Protein 4IW9 (pdb70)

Nearest PDB structures (foldseek):
  4iw9-assembly1_B  TM=1.005E+00  e=4.251E-35  Mannheimia haemolytica PHL213
  4iw9-assembly2_C-2  TM=9.882E-01  e=2.296E-29  Mannheimia haemolytica PHL213
  2x64-assembly2_A  TM=9.420E-01  e=4.372E-16  Xylella fastidiosa 9a5c
  4gf0-assembly1_A  TM=8.636E-01  e=7.312E-11  Sulfitobacter sp. NAS-14.1
  4f0b-assembly1_B  TM=8.510E-01  e=2.566E-08  Phanerodontia chrysosporium

Secondary structure (DSSP, 8-state):
--EEEE-TTSTTHHHHHHHHHHHHHH----EEEE--TTGGGSHHHHHH-TT--S-EEEETTEEEE-HHHHHHHHHHH-GGG-TTS-SSHHHHHHHHHHHHIIIIIIHHHHHHHHS--GGGTT-HHHHHHHHHHHHHHHHHHHHHHHHHHTS-SSSSSS--HHHHHHHHHHHHHHHHT---TTSTTHHHHHHHHHTSHHHHHHHHHTT---/--S-PPPEEEE-TTSTTHHHHHHHHHHHHHH----EEEE--TTGGGSHHHHHH-TT--S-EEEETTEEEE-HHHHHHHHHHH-GGG-TTS-SSHHHHHHHHHHHHIIIIIIGGGGHHHHS--GGGTT-HHHHHHHHHHHHHHHHHHHHHHHHHTTS-SSSSSS--HHHHHHHHHHHHHHHHT---TTSTHHHHHHHHHHTSHHHHHHHHHTT---/--EEEEE-TTSTTHHHHHHHHHHHHHH---EEEEE--HHHHTSHHHHTT-TT--S-EEEETTEEEE-HHHHHHHHHHH-GGG-TTS-SSHHHHHHHHHHHHIIIIIIHHHSHHHH---SSHHHHHHHHHHHHHHHHHHHHHHHHTS-SSSSSSS-HHHHHHHHHHHHHHHTT---TTSTTHHHHHHHHHHSHHHHHHHHHTT---

B-factor: mean 40.89, std 20.71, range [16.1, 132.47]

Sequence (630 aa):
SMKLYGLTGACSFVPHVALEWVKLRANQDYAFQAVSREFIKSAEYLALNPRGNVPLLVDGDLALTQNQAIVHYLDELYPEAKLFGSKTARRDKAKAARRWLAFFNSSDVHKKSFVPLFRLPSYAEGNETLTKTIRQQSAEQILEQLAFANAHLENHIFFGEEISVADAYLYIMLNWCRLLGLDFSHLSSQLSAFMQRVEADQGVDNVREQEGLKGNLYFQSMKLYGLTGACSFVPHVALEWVKLRANQQDYAFQAVSREFIKSAEYLALNPRGNVPLLVDGDDLALTQNQAIVHYLDEELYPEAKLFGSKTARDKAKAARWLAFFNSSDVHKSFVPLFRRLPSYAEGNETLTKKTIRQQSAEQILEQLAFANAHLENHIFFGEEISVADAYLYIMLNWCRRLLGLDFSHLSQLSAFMQRVEADQGVDNVREQEGLKGQSMKLYGLTGACSFVPHVALEWVKLRANQDYAFQAVSREFIKSAEYLALNPRGNVPLLVDGDLALTQNQAIVHYLDELYPEEAKLFGSKTARDKAKAARRWLAFFNSSDVHKSFVPLFRGNETLTKTIRQQSAEQILEQLAFANAHLENHIFFGEEISVADAYLYIMLNWCRLLGLDFSHLSQLSAFMQRVEADQGVDNVREQEGLKG

CATH classification: 3.40.30.10 (+1 more: 1.20.1050.10)

Radius of gyration: 28.83 Å; Cα contacts (8 Å, |Δi|>4): 988; chains: 3; bounding box: 78×63×86 Å

Solvent-accessible surface area: 28461 Å² total; per-residue (Å²): 118,13,66,0,16,0,20,70,13,19,14,0,0,0,0,0,0,0,3,6,2,2,76,81,88,27,140,67,80,24,41,50,55,59,14,53,163,138,54,7,122,36,88,119,0,67,89,78,3,82,68,1,66,15,6,0,0,34,23,63,142,7,36,0,21,26,6,1,1,0,0,26,5,0,12,76,66,42,68,94,0,63,0,2,1,12,137,76,20,107,35,26,5,67,0,3,38,13,0,0,10,1,16,8,37,2,37,67,5,0,61,31,39,108,190,22,34,84,49,0,123,83,68,149,105,14,18,156,39,8,123,113,49,3,24,111,86,0,43,91,18,1,42,53,0,10,52,43,6,108,125,92,109,27,5,12,109,86,19,0,0,0,0,1,0,0,2,0,0,0,7,14,0,122,120,70,67,23,92,27,92,118,17,89,50,0,74,40,0,25,121,64,0,54,87,28,106,1,0,30,32,0,31,98,89,8,63,25,96,121,172,160,184,174,124,58,20,78,0,18,0,25,68,12,20,15,0,0,0,0,0,0,0,4,4,2,4,79,79,91,18,134,91,87,25,35,50,57,60,13,56,167,137,58,8,129,37,87,125,0,65,84,77,2,83,71,1,66,15,7,0,0,37,36,53,128,4,39,0,23,26,7,1,1,0,0,27,15,0,10,75,67,35,65,83,0,66,0,2,1,13,125,73,20,84,41,24,5,74,0,3,35,14,0,0,9,0,17,9,38,1,40,65,9,0,66,31,35,108,192,32,25,68,50,0,120,93,61,153,103,22,17,135,49,3,119,89,42,5,22,96,96,0,38,94,18,2,39,49,0,11,49,34,0,46,91,77,32,29,4,9,97,92,17,0,0,0,0,0,0,0,2,0,0,0,7,15,0,136,122,69,69,21,96,24,88,118,17,16,0,0,69,0,0,22,63,15,0,55,84,28,106,1,0,33,32,0,32,100,91,8,62,28,98,140,216,52,13,63,0,17,0,75,63,14,27,14,0,0,0,0,0,0,0,2,4,2,1,79,81,102,29,140,67,84,25,45,48,52,62,11,48,84,142,37,19,139,29,88,110,0,71,87,57,3,110,198,6,72,18,7,0,0,25,33,51,148,62,45,38,41,118,6,42,43,0,0,81,60,0,9,146,88,48,77,119,2,70,0,1,0,14,114,76,85,208,48,53,59,122,0,21,108,5,0,34,36,0,28,63,56,1,53,132,12,9,86,51,27,82,114,82,156,87,115,104,36,67,67,76,100,132,114,12,21,119,75,0,64,122,21,3,41,110,0,6,53,37,0,74,115,61,24,10,3,7,97,94,21,0,0,0,0,0,0,0,2,0,0,0,18,45,1,145,128,116,58,24,111,22,96,182,29,61,1,0,73,2,0,20,71,5,0,52,56,28,112,2,0,40,37,0,33,109,97,9,52,43,98,126

Structure (mmCIF, N/CA/C/O backbone):
data_4IW9
#
_entry.id   4IW9
#
_cell.length_a   65.942
_cell.length_b   81.524
_cell.length_c   287.740
_cell.angle_alpha   90.00
_cell.angle_beta   90.00
_cell.angle_gamma   90.00
#
_symmetry.space_group_name_H-M   'C 2 2 21'
#
loop_
_entity.id
_entity.type
_entity.pdbx_description
1 polymer 'Glutathione transferase'
2 non-polymer GLUTATHIONE
3 non-polymer 'ACETATE ION'
4 non-polymer 'TRIETHYLENE GLYCOL'
5 non-polymer 'CHLORIDE ION'
6 water water
#
loop_
_atom_site.group_PDB
_atom_site.id
_atom_site.type_symbol
_atom_site.label_atom_id
_atom_site.label_alt_id
_atom_site.label_comp_id
_atom_site.label_asym_id
_atom_site.label_entity_id
_atom_site.label_seq_id
_atom_site.pdbx_PDB_ins_code
_atom_site.Cartn_x
_atom_site.Cartn_y
_atom_site.Cartn_z
_atom_site.occupancy
_atom_site.B_iso_or_equiv
_atom_site.auth_seq_id
_atom_site.auth_comp_id
_atom_site.auth_asym_id
_atom_site.auth_atom_id
_atom_site.pdbx_PDB_model_num
ATOM 1 N N . SER A 1 22 ? -12.459 8.131 30.825 1.00 58.44 0 SER A N 1
ATOM 2 C CA . SER A 1 22 ? -12.280 8.035 32.269 1.00 49.70 0 SER A CA 1
ATOM 3 C C . SER A 1 22 ? -13.597 8.292 33.008 1.00 41.71 0 SER A C 1
ATOM 4 O O . SER A 1 22 ? -14.334 9.163 32.663 1.00 40.77 0 SER A O 1
ATOM 7 N N . MET A 1 23 ? -13.882 7.486 34.014 1.00 32.73 1 MET A N 1
ATOM 8 C CA . MET A 1 23 ? -15.138 7.593 34.709 1.00 28.06 1 MET A CA 1
ATOM 9 C C . MET A 1 23 ? -15.177 8.783 35.625 1.00 27.92 1 MET A C 1
ATOM 10 O O . MET A 1 23 ? -14.191 9.162 36.149 1.00 27.89 1 MET A O 1
ATOM 15 N N . LYS A 1 24 ? -16.364 9.321 35.797 1.00 24.41 2 LYS A N 1
ATOM 16 C CA . LYS A 1 24 ? -16.639 10.418 36.720 1.00 24.53 2 LYS A CA 1
ATOM 17 C C . LYS A 1 24 ? -17.715 10.074 37.737 1.00 27.52 2 LYS A C 1
ATOM 18 O O . LYS A 1 24 ? -18.802 9.646 37.369 1.00 24.70 2 LYS A O 1
ATOM 24 N N . LEU A 1 25 ? -17.427 10.324 39.010 1.00 25.86 3 LEU A N 1
ATOM 25 C CA . LEU A 1 25 ? -18.411 10.179 40.071 1.00 24.13 3 LEU A CA 1
ATOM 26 C C . LEU A 1 25 ? -18.865 11.533 40.604 1.00 23.13 3 LEU A C 1
ATOM 27 O O . LEU A 1 25 ? -18.039 12.366 40.986 1.00 25.27 3 LEU A O 1
ATOM 32 N N . TYR A 1 26 ? -20.175 11.734 40.601 1.00 20.81 4 TYR A N 1
ATOM 33 C CA . TYR A 1 26 ? -20.832 12.817 41.322 1.00 21.00 4 TYR A CA 1
ATOM 34 C C . TYR A 1 26 ? -21.216 12.338 42.730 1.00 22.69 4 TYR A C 1
ATOM 35 O O . TYR A 1 26 ? -21.914 11.325 42.906 1.00 24.99 4 TYR A O 1
ATOM 44 N N . GLY A 1 27 ? -20.762 13.075 43.728 1.00 20.46 5 GLY A N 1
ATOM 45 C CA . GLY A 1 27 ? -21.038 12.747 45.119 1.00 21.57 5 GLY A CA 1
ATOM 46 C C . GLY A 1 27 ? -21.208 13.975 46.005 1.00 25.12 5 GLY A C 1
ATOM 47 O O . GLY A 1 27 ? -20.665 15.043 45.723 1.00 25.18 5 GLY A O 1
ATOM 48 N N . LEU A 1 28 ? -21.983 13.805 47.071 1.00 22.36 6 LEU A N 1
ATOM 49 C CA . LEU A 1 28 ? -22.033 14.723 48.217 1.00 25.03 6 LEU A CA 1
ATOM 50 C C . LEU A 1 28 ? -20.976 14.278 49.213 1.00 24.16 6 LEU A C 1
ATOM 51 O O . LEU A 1 28 ? -20.947 13.117 49.635 1.00 25.46 6 LEU A O 1
ATOM 56 N N . THR A 1 29 ? -20.079 15.179 49.578 1.00 25.25 7 THR A N 1
ATOM 57 C CA . THR A 1 29 ? -19.021 14.810 50.501 1.00 24.44 7 THR A CA 1
ATOM 58 C C . THR A 1 29 ? -19.614 14.280 51.813 1.00 23.20 7 THR A C 1
ATOM 59 O O . THR A 1 29 ? -20.575 14.843 52.371 1.00 25.14 7 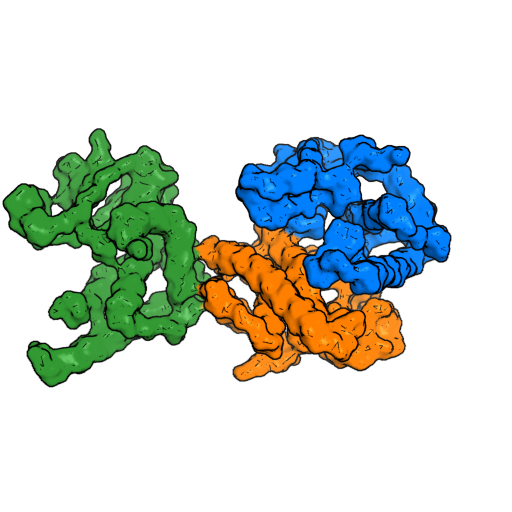THR A O 1
ATOM 63 N N . GLY A 1 30 ? -19.065 13.162 52.259 1.00 22.16 8 GLY A N 1
ATOM 64 C CA . GLY A 1 30 ? -19.482 12.532 53.502 1.00 22.99 8 GLY A CA 1
ATOM 65 C C . GLY A 1 30 ? -20.789 11.773 53.468 1.00 23.55 8 GLY A C 1
ATOM 66 O O . GLY A 1 30 ? -21.199 11.249 54.487 1.00 25.48 8 GLY A O 1
ATOM 67 N N . ALA A 1 31 ? -21.439 11.722 52.310 1.00 22.68 9 ALA A N 1
ATOM 68 C CA . ALA A 1 31 ? -22.737 11.044 52.163 1.00 21.95 9 ALA A CA 1
ATOM 69 C C . ALA A 1 31 ? -22.496 9.624 51.658 1.00 20.31 9 ALA A C 1
ATOM 70 O O . ALA A 1 31 ? -21.355 9.174 51.612 1.00 23.42 9 ALA A O 1
ATOM 72 N N . CYS A 1 32 ? -23.564 8.911 51.316 1.00 22.72 10 CYS A N 1
ATOM 73 C CA . CYS A 1 32 ? -23.454 7.530 50.898 1.00 21.34 10 CYS A CA 1
ATOM 74 C C . CYS A 1 32 ? -22.557 7.328 49.657 1.00 22.46 10 CYS A C 1
ATOM 75 O O . CYS A 1 32 ? -21.922 6.264 49.491 1.00 21.45 10 CYS A O 1
ATOM 78 N N . SER A 1 33 ? -22.458 8.370 48.824 1.00 23.00 11 SER A N 1
ATOM 79 C CA . SER A 1 33 ? -21.583 8.354 47.639 1.00 23.36 11 SER A CA 1
ATOM 80 C C . SER A 1 33 ? -20.059 8.199 47.971 1.00 20.75 11 SER A C 1
ATOM 81 O O . SER A 1 33 ? -19.249 7.886 47.106 1.00 20.92 11 SER A O 1
ATOM 84 N N . PHE A 1 34 ? -19.684 8.390 49.240 1.00 18.25 12 PHE A N 1
ATOM 85 C CA . PHE A 1 34 ? -18.399 7.968 49.768 1.00 16.78 12 PHE A CA 1
ATOM 86 C C . PHE A 1 34 ? -18.022 6.526 49.356 1.00 20.07 12 PHE A C 1
ATOM 87 O O . PHE A 1 34 ? -16.884 6.233 49.052 1.00 20.64 12 PHE A O 1
ATOM 95 N N . VAL A 1 35 ? -18.993 5.627 49.337 1.00 20.32 13 VAL A N 1
ATOM 96 C CA . VAL A 1 35 ? -18.691 4.237 49.124 1.00 19.18 13 VAL A CA 1
ATOM 97 C C . VAL A 1 35 ? -18.207 3.973 47.682 1.00 17.24 13 VAL A C 1
ATOM 98 O O . VAL A 1 35 ? -17.157 3.376 47.513 1.00 19.02 13 VAL A O 1
ATOM 102 N N . PRO A 1 36 ? -18.962 4.424 46.655 1.00 19.39 14 PRO A N 1
ATOM 103 C CA . PRO A 1 36 ? -18.419 4.257 45.299 1.00 20.40 14 PRO A CA 1
ATOM 104 C C . PRO A 1 36 ? -17.145 5.088 45.061 1.00 21.69 14 PRO A C 1
ATOM 105 O O . PRO A 1 36 ? -16.298 4.725 44.242 1.00 20.58 14 PRO A O 1
ATOM 109 N N . HIS A 1 37 ? -16.995 6.165 45.824 1.00 19.55 15 HIS A N 1
ATOM 110 C CA . HIS A 1 37 ? -15.761 6.960 45.746 1.00 19.48 15 HIS A CA 1
ATOM 111 C C . HIS A 1 37 ? -14.578 6.096 46.231 1.00 19.50 15 HIS A C 1
ATOM 112 O O . HIS A 1 37 ? -13.577 5.983 45.542 1.00 20.60 15 HIS A O 1
ATOM 119 N N . VAL A 1 38 ? -14.724 5.433 47.386 1.00 18.83 16 VAL A N 1
ATOM 120 C CA . VAL A 1 38 ? -13.730 4.477 47.835 1.00 17.91 16 VAL A CA 1
ATOM 121 C C . VAL A 1 38 ? -13.479 3.349 46.816 1.00 20.73 16 VAL A C 1
ATOM 122 O O . VAL A 1 38 ? -12.331 2.982 46.581 1.00 20.56 16 VAL A O 1
ATOM 126 N N . ALA A 1 39 ? -14.541 2.792 46.244 1.00 21.69 17 ALA A N 1
ATOM 127 C CA . ALA A 1 39 ? -14.414 1.745 45.228 1.00 21.71 17 ALA A CA 1
ATOM 128 C C . ALA A 1 39 ? -13.535 2.227 44.083 1.00 21.74 17 ALA A C 1
ATOM 129 O O . ALA A 1 39 ? -12.616 1.526 43.668 1.00 22.22 17 ALA A O 1
ATOM 131 N N . LEU A 1 40 ? -13.811 3.433 43.594 1.00 21.24 18 LEU A N 1
ATOM 132 C CA . LEU A 1 40 ? -13.035 4.011 42.482 1.00 22.50 18 LEU A CA 1
ATOM 133 C C . LEU A 1 40 ? -11.557 4.234 42.827 1.00 23.75 18 LEU A C 1
ATOM 134 O O . LEU A 1 40 ? -10.664 4.062 41.984 1.00 23.59 18 LEU A O 1
ATOM 139 N N . GLU A 1 41 ? -11.307 4.620 44.069 1.00 21.54 19 GLU A N 1
ATOM 140 C CA . GLU A 1 41 ? -9.961 4.831 44.525 1.00 22.70 19 GLU A CA 1
ATOM 141 C C . GLU A 1 41 ? -9.225 3.490 44.654 1.00 22.19 19 GLU A C 1
ATOM 142 O O . GLU A 1 41 ? -8.066 3.403 44.343 1.00 25.35 19 GLU A O 1
ATOM 148 N N . TRP A 1 42 ? -9.912 2.438 45.087 1.00 23.79 20 TRP A N 1
ATOM 149 C CA . TRP A 1 42 ? -9.312 1.112 45.128 1.00 21.84 20 TRP A CA 1
ATOM 150 C C . TRP A 1 42 ? -8.972 0.633 43.716 1.00 22.30 20 TRP A C 1
ATOM 151 O O . TRP A 1 42 ? -7.919 0.042 43.519 1.00 25.61 20 TRP A O 1
ATOM 162 N N . VAL A 1 43 ? -9.862 0.891 42.755 1.00 21.09 21 VAL A N 1
ATOM 163 C CA . VAL A 1 43 ? -9.620 0.558 41.351 1.00 23.02 21 VAL A CA 1
ATOM 164 C C . VAL A 1 43 ? -8.397 1.336 40.882 1.00 26.62 21 VAL A C 1
ATOM 165 O O . VAL A 1 43 ? -7.523 0.786 40.205 1.00 27.57 21 VAL A O 1
ATOM 169 N N . LYS A 1 44 ? -8.313 2.607 41.262 1.00 24.31 22 LYS A N 1
ATOM 170 C CA . LYS A 1 44 ? -7.122 3.405 40.931 1.00 25.07 22 LYS A CA 1
ATOM 171 C C . LYS A 1 44 ? -5.821 2.804 41.478 1.00 26.16 22 LYS A C 1
ATOM 172 O O . LYS A 1 44 ? -4.860 2.624 40.734 1.00 29.41 22 LYS A O 1
ATOM 178 N N . LEU A 1 45 ? -5.793 2.497 42.768 1.00 24.90 23 LEU A N 1
ATOM 179 C CA . LEU A 1 45 ? -4.606 1.979 43.429 1.00 26.09 23 LEU A CA 1
ATOM 180 C C . LEU A 1 45 ? -4.242 0.553 43.016 1.00 29.44 23 LEU A C 1
ATOM 181 O O . LEU A 1 45 ? -3.064 0.192 42.970 1.00 32.33 23 LEU A O 1
ATOM 186 N N . ARG A 1 46 ? -5.251 -0.258 42.728 1.00 27.06 24 ARG A N 1
ATOM 187 C CA . ARG A 1 46 ? -5.036 -1.679 42.496 1.00 29.12 24 ARG A CA 1
ATOM 188 C C . ARG A 1 46 ? -5.041 -2.057 41.031 1.00 30.76 24 ARG A C 1
ATOM 189 O O . ARG A 1 46 ? -4.414 -3.046 40.665 1.00 36.02 24 ARG A O 1
ATOM 197 N N . ALA A 1 47 ? -5.734 -1.279 40.197 1.00 31.24 25 ALA A N 1
ATOM 198 C CA . ALA A 1 47 ? -5.816 -1.555 38.759 1.00 36.28 25 ALA A CA 1
ATOM 199 C C . ALA A 1 47 ? -5.261 -0.423 37.898 1.00 34.63 25 ALA A C 1
ATOM 200 O O . ALA A 1 47 ? -5.378 -0.468 36.676 1.00 35.28 25 ALA A O 1
ATOM 202 N N . ASN A 1 48 ? -4.671 0.590 38.525 1.00 37.74 26 ASN A N 1
ATOM 203 C CA . ASN A 1 48 ? -3.999 1.683 37.807 1.00 38.65 26 ASN A CA 1
ATOM 204 C C . ASN A 1 48 ? -4.897 2.490 36.862 1.00 37.51 26 ASN A C 1
ATOM 205 O O . ASN A 1 48 ? -4.436 2.979 35.834 1.00 41.34 26 ASN A O 1
ATOM 210 N N . GLN A 1 49 ? -6.170 2.644 37.224 1.00 33.72 27 GLN A N 1
ATOM 211 C CA . GLN A 1 49 ? -7.123 3.411 36.429 1.00 31.36 27 GLN A CA 1
ATOM 212 C C . GLN A 1 49 ? -7.595 4.660 37.182 1.00 32.96 27 GLN A C 1
ATOM 213 O O . GLN A 1 49 ? -8.314 4.557 38.178 1.00 29.37 27 GLN A O 1
ATOM 219 N N . ASP A 1 50 ? -7.215 5.839 36.699 1.00 33.84 28 ASP A N 1
ATOM 220 C CA . ASP A 1 50 ? -7.608 7.092 37.366 1.00 31.91 28 ASP A CA 1
ATOM 221 C C . ASP A 1 50 ? -9.088 7.382 37.075 1.00 28.96 28 ASP A C 1
ATOM 222 O O . ASP A 1 50 ? -9.699 6.756 36.214 1.00 32.95 28 ASP A O 1
ATOM 227 N N . TYR A 1 51 ? -9.664 8.325 37.808 1.00 27.70 29 TYR A N 1
ATOM 228 C CA . TYR A 1 51 ? -11.062 8.683 37.651 1.00 24.42 29 TYR A CA 1
ATOM 229 C C . TYR A 1 51 ? -11.217 10.134 38.092 1.00 22.87 29 TYR A C 1
ATOM 230 O O . TYR A 1 51 ? -10.294 10.704 38.684 1.00 28.77 29 TYR A O 1
ATOM 239 N N . ALA A 1 52 ? -12.385 10.705 37.835 1.00 23.08 30 ALA A N 1
ATOM 240 C CA . ALA A 1 52 ? -12.726 12.065 38.261 1.00 24.14 30 ALA A CA 1
ATOM 241 C C . ALA A 1 52 ? -13.803 12.042 39.333 1.00 26.37 30 ALA A C 1
ATOM 242 O O . ALA A 1 52 ? -14.784 11.302 39.227 1.00 24.41 30 ALA A O 1
ATOM 244 N N . PHE A 1 53 ? -13.608 12.863 40.358 1.00 23.35 31 PHE A N 1
ATOM 245 C CA . PHE A 1 53 ? -14.600 13.079 41.391 1.00 25.27 31 PHE A CA 1
ATOM 246 C C . PHE A 1 53 ? -15.145 14.493 41.261 1.00 24.97 31 PHE A C 1
ATOM 247 O O . PHE A 1 53 ? -14.367 15.470 41.238 1.00 27.23 31 PHE A O 1
ATOM 255 N N . GLN A 1 54 ? -16.467 14.602 41.157 1.00 22.71 32 GLN A N 1
ATOM 256 C CA . GLN A 1 54 ? -17.148 15.879 41.235 1.00 22.87 32 GLN A CA 1
ATOM 257 C C . GLN A 1 54 ? -18.032 15.977 42.485 1.00 25.11 32 GLN A C 1
ATOM 258 O O . GLN A 1 54 ? -19.090 15.341 42.605 1.00 25.94 32 GLN A O 1
ATOM 264 N N . ALA A 1 55 ? -17.571 16.786 43.427 1.00 23.66 33 ALA A N 1
ATOM 265 C CA . ALA A 1 55 ? -18.348 17.104 44.596 1.00 25.37 33 ALA A CA 1
ATOM 266 C C . ALA A 1 55 ? -19.470 18.027 44.176 1.00 26.82 33 ALA A C 1
ATOM 267 O O . ALA A 1 55 ? -19.259 18.956 43.411 1.00 31.25 33 ALA A O 1
ATOM 269 N N . VAL A 1 56 ? -20.669 17.724 44.634 1.00 22.75 34 VAL A N 1
ATOM 270 C CA . VAL A 1 56 ? -21.845 18.513 44.334 1.00 25.64 34 VAL A CA 1
ATOM 271 C C . VAL A 1 56 ? -22.446 19.078 45.602 1.00 29.76 34 VAL A C 1
ATOM 272 O O . VAL A 1 56 ? -22.258 18.541 46.690 1.00 31.47 34 VAL A O 1
ATOM 276 N N . SER A 1 57 ? -23.198 20.157 45.433 1.00 37.03 35 SER A N 1
ATOM 277 C CA . SER A 1 57 ? -23.985 20.737 46.507 1.00 41.45 35 SER A CA 1
ATOM 278 C C . SER A 1 57 ? -25.412 20.222 46.416 1.00 44.72 35 SER A C 1
ATOM 279 O O . SER A 1 57 ? -25.856 19.770 45.354 1.00 41.51 35 SER A O 1
ATOM 282 N N . ARG A 1 58 ? -26.131 20.307 47.534 1.00 47.46 36 ARG A N 1
ATOM 283 C CA . ARG A 1 58 ? -27.548 19.945 47.567 1.00 54.17 36 ARG A CA 1
ATOM 284 C C . ARG A 1 58 ? -28.393 20.847 46.668 1.00 51.21 36 ARG A C 1
ATOM 285 O O . ARG A 1 58 ? -29.493 20.463 46.275 1.00 50.90 36 ARG A O 1
ATOM 293 N N . GLU A 1 59 ? -27.872 22.034 46.354 1.00 52.02 37 GLU A N 1
ATOM 294 C CA . GLU A 1 59 ? -28.514 22.960 45.422 1.00 55.34 37 GLU A CA 1
ATOM 295 C C . GLU A 1 59 ? -28.281 22.520 43.980 1.00 46.11 37 GLU A C 1
ATOM 296 O O . GLU A 1 59 ? -29.216 22.482 43.176 1.00 49.55 37 GLU A O 1
ATOM 302 N N . PHE A 1 60 ? -27.035 22.186 43.656 1.00 43.29 38 PHE A N 1
ATOM 303 C CA . PHE A 1 60 ? -26.696 21.690 42.329 1.00 41.97 38 PHE A CA 1
ATOM 304 C C . PHE A 1 60 ? -27.479 20.455 41.905 1.00 43.67 38 PHE A C 1
ATOM 305 O O . PHE A 1 60 ? -27.880 20.353 40.742 1.00 41.86 38 PHE A O 1
ATOM 313 N N . ILE A 1 61 ? -27.666 19.503 42.819 1.00 42.99 39 ILE A N 1
ATOM 314 C CA . ILE A 1 61 ? -28.361 18.252 42.459 1.00 39.96 39 ILE A CA 1
ATOM 315 C C . ILE A 1 61 ? -29.851 18.437 42.176 1.00 43.25 39 ILE A C 1
ATOM 316 O O . ILE A 1 61 ? -30.465 17.567 41.556 1.00 41.69 39 ILE A O 1
ATOM 321 N N . LYS A 1 62 ? -30.398 19.569 42.582 1.00 46.56 40 LYS A N 1
ATOM 322 C CA . LYS A 1 62 ? -31.765 19.908 42.223 1.00 47.06 40 LYS A CA 1
ATOM 323 C C . LYS A 1 62 ? -31.814 20.866 41.050 1.00 49.43 40 LYS A C 1
ATOM 324 O O . LYS A 1 62 ? -32.860 21.294 40.684 1.00 60.92 40 LYS A O 1
ATOM 330 N N . SER A 1 63 ? -30.685 21.171 40.455 1.00 51.99 41 SER A N 1
ATOM 331 C CA . SER A 1 63 ? -30.611 22.102 39.310 1.00 50.65 41 SER A CA 1
ATOM 332 C C . SER A 1 63 ? -31.070 21.438 38.023 1.00 52.43 41 SER A C 1
ATOM 333 O O . SER A 1 63 ? -31.004 20.224 37.890 1.00 47.45 41 SER A O 1
ATOM 336 N N . ALA A 1 64 ? -31.517 22.244 37.066 1.00 54.92 42 ALA A N 1
ATOM 337 C CA . ALA A 1 64 ? -31.966 21.729 35.775 1.00 52.48 42 ALA A CA 1
ATOM 338 C C . ALA A 1 64 ? -30.881 20.887 35.107 1.00 54.51 42 ALA A C 1
ATOM 339 O O . ALA A 1 64 ? -31.169 19.829 34.544 1.00 59.83 42 ALA A O 1
ATOM 341 N N . GLU A 1 65 ? -29.639 21.361 35.175 1.00 52.64 43 GLU A N 1
ATOM 342 C CA . GLU A 1 65 ? -28.499 20.667 34.560 1.00 54.82 43 GLU A CA 1
ATOM 343 C C . GLU A 1 65 ? -28.287 19.267 35.133 1.00 49.34 43 GLU A C 1
ATOM 344 O O . GLU A 1 65 ? -28.071 18.302 34.393 1.00 48.39 43 GLU A O 1
ATOM 350 N N . TYR A 1 66 ? -28.313 19.156 36.453 1.00 42.05 44 TYR A N 1
ATOM 351 C CA . TYR A 1 66 ? -28.072 17.857 37.069 1.00 40.44 44 TYR A CA 1
ATOM 352 C C . TYR A 1 66 ? -29.267 16.940 36.873 1.00 43.91 44 TYR A C 1
ATOM 353 O O . TYR A 1 66 ? -29.091 15.742 36.626 1.00 43.98 44 TYR A O 1
ATOM 362 N N . LEU A 1 67 ? -30.476 17.499 36.970 1.00 43.06 45 LEU A N 1
ATOM 363 C CA . LEU A 1 67 ? -31.695 16.712 36.777 1.00 40.79 45 LEU A CA 1
ATOM 364 C C . LEU A 1 67 ? -31.754 16.076 35.394 1.00 42.54 45 LEU A C 1
ATOM 365 O O . LEU A 1 67 ? -32.336 15.010 35.243 1.00 41.40 45 LEU A O 1
ATOM 370 N N . ALA A 1 68 ? -31.144 16.713 34.395 1.00 48.24 46 ALA A N 1
ATOM 371 C CA . ALA A 1 68 ? -31.067 16.142 33.041 1.00 49.86 46 ALA A CA 1
ATOM 372 C C . ALA A 1 68 ? -30.187 14.892 32.974 1.00 47.76 46 ALA A C 1
ATOM 373 O O . ALA A 1 68 ? -30.419 14.014 32.144 1.00 53.61 46 ALA A O 1
ATOM 375 N N . LEU A 1 69 ? -29.178 14.818 33.840 1.00 45.49 47 LEU A N 1
ATOM 376 C CA . LEU A 1 69 ? -28.338 13.623 33.956 1.00 49.04 47 LEU A CA 1
ATOM 377 C C . LEU A 1 69 ? -28.942 12.562 34.867 1.00 40.39 47 LEU A C 1
ATOM 378 O O . LEU A 1 69 ? -28.859 11.369 34.581 1.00 40.26 47 LEU A O 1
ATOM 383 N N . ASN A 1 70 ? -29.502 13.004 35.988 1.00 42.70 48 ASN A N 1
ATOM 384 C CA . ASN A 1 70 ? -30.136 12.109 36.954 1.00 35.90 48 ASN A CA 1
ATOM 385 C C . ASN A 1 70 ? -31.435 12.738 37.450 1.00 36.71 48 ASN A C 1
ATOM 386 O O . ASN A 1 70 ? -31.413 13.549 38.387 1.00 32.81 48 ASN A O 1
ATOM 391 N N . PRO A 1 71 ? -32.574 12.358 36.839 1.00 35.79 49 PRO A N 1
ATOM 392 C CA . PRO A 1 71 ? -33.859 12.960 37.199 1.00 35.30 49 PRO A CA 1
ATOM 393 C C . PRO A 1 71 ? -34.276 12.735 38.648 1.00 35.45 49 PRO A C 1
ATOM 394 O O . PRO A 1 71 ? -35.204 13.394 39.125 1.00 37.69 49 PRO A O 1
ATOM 398 N N . ARG A 1 72 ? -33.588 11.835 39.347 1.00 33.58 50 ARG A N 1
ATOM 399 C CA . ARG A 1 72 ? -33.887 11.586 40.747 1.00 31.96 50 ARG A CA 1
ATOM 400 C C . ARG A 1 72 ? -33.221 12.606 41.671 1.00 29.89 50 ARG A C 1
ATOM 401 O O . ARG A 1 72 ? -33.517 12.640 42.875 1.00 31.81 50 ARG A O 1
ATOM 409 N N . GLY A 1 73 ? -32.336 13.441 41.118 1.00 34.34 51 GLY A N 1
ATOM 410 C CA . GLY A 1 73 ? -31.778 14.571 41.861 1.00 35.79 51 GLY A CA 1
ATOM 411 C C . GLY A 1 73 ? -31.064 14.164 43.129 1.00 31.25 51 GLY A C 1
ATOM 412 O O . GLY A 1 73 ? -31.193 14.817 44.173 1.00 37.00 51 GLY A O 1
ATOM 413 N N . ASN A 1 74 ? -30.324 13.066 43.043 1.00 30.32 52 ASN A N 1
ATOM 414 C CA . ASN A 1 74 ? -29.526 12.593 44.152 1.00 28.36 52 ASN A CA 1
ATOM 415 C C . ASN A 1 74 ? -28.213 11.977 43.665 1.00 26.18 52 ASN A C 1
ATOM 416 O O . ASN A 1 74 ? -27.906 11.966 42.460 1.00 28.20 52 ASN A O 1
ATOM 421 N N . VAL A 1 75 ? -27.446 11.474 44.623 1.00 24.27 53 VAL A N 1
ATOM 422 C CA . VAL A 1 75 ? -26.159 10.867 44.364 1.00 24.28 53 VAL A CA 1
ATOM 423 C C . VAL A 1 75 ? -26.165 9.501 45.012 1.00 21.18 53 VAL A C 1
ATOM 424 O O . VAL A 1 75 ? -27.020 9.248 45.858 1.00 24.39 53 VAL A O 1
ATOM 428 N N . PRO A 1 76 ? -25.212 8.626 44.639 1.00 19.15 54 PRO A N 1
ATOM 429 C CA . PRO A 1 76 ? -24.191 8.773 43.597 1.00 20.41 54 PRO A CA 1
ATOM 430 C C . PRO A 1 76 ? -24.719 8.682 42.164 1.00 22.08 54 PRO A C 1
ATOM 431 O O . PRO A 1 76 ? -25.788 8.111 41.899 1.00 24.35 54 PRO A O 1
ATOM 435 N N . LEU A 1 77 ? -23.946 9.269 41.265 1.00 20.02 55 LEU A N 1
ATOM 436 C CA . LEU A 1 77 ? -24.057 9.065 39.838 1.00 21.08 55 LEU A CA 1
ATOM 437 C C . LEU A 1 77 ? -22.664 8.799 39.295 1.00 24.21 55 LEU A C 1
ATOM 438 O O . LEU A 1 77 ? -21.723 9.607 39.528 1.00 23.76 55 LEU A O 1
ATOM 443 N N . LEU A 1 78 ? -22.521 7.675 38.582 1.00 22.78 56 LEU A N 1
ATOM 444 C CA . LEU A 1 78 ? -21.292 7.337 37.879 1.00 23.74 56 LEU A CA 1
ATOM 445 C C . LEU A 1 78 ? -21.522 7.542 36.380 1.00 26.09 56 LEU A C 1
ATOM 446 O O . LEU A 1 78 ? -22.440 6.974 35.808 1.00 23.99 56 LEU A O 1
ATOM 451 N N . VAL A 1 79 ? -20.695 8.372 35.758 1.00 25.33 57 VAL A N 1
ATOM 452 C CA . VAL A 1 79 ? -20.715 8.506 34.288 1.00 26.67 57 VAL A CA 1
ATOM 453 C C . VAL A 1 79 ? -19.469 7.838 33.674 1.00 30.43 57 VAL A C 1
ATOM 454 O O . VAL A 1 79 ? -18.329 8.126 34.031 1.00 27.51 57 VAL A O 1
ATOM 458 N N . ASP A 1 80 ? -19.708 6.904 32.764 1.00 32.58 58 ASP A N 1
ATOM 459 C CA . ASP A 1 80 ? -18.654 6.176 32.079 1.00 31.12 58 ASP A CA 1
ATOM 460 C C . ASP A 1 80 ? -19.039 6.226 30.604 1.00 35.33 58 ASP A C 1
ATOM 461 O O . ASP A 1 80 ? -19.809 5.397 30.128 1.00 34.33 58 ASP A O 1
ATOM 466 N N . GLY A 1 81 ? -18.565 7.243 29.900 1.00 34.82 59 GLY A N 1
ATOM 467 C CA . GLY A 1 81 ? -18.964 7.433 28.497 1.00 37.58 59 GLY A CA 1
ATOM 468 C C . GLY A 1 81 ? -20.440 7.769 28.367 1.00 37.38 59 GLY A C 1
ATOM 469 O O . GLY A 1 81 ? -20.928 8.688 29.024 1.00 44.25 59 GLY A O 1
ATOM 470 N N . ASP A 1 82 ? -21.158 7.018 27.531 1.00 40.11 60 ASP A N 1
ATOM 471 C CA . ASP A 1 82 ? -22.610 7.186 27.392 1.00 42.48 60 ASP A CA 1
ATOM 472 C C . ASP A 1 82 ? -23.417 6.552 28.537 1.00 41.71 60 ASP A C 1
ATOM 473 O O . ASP A 1 82 ? -24.643 6.711 28.590 1.00 47.75 60 ASP A O 1
ATOM 478 N N . LEU A 1 83 ? -22.741 5.839 29.440 1.00 34.94 61 LEU A N 1
ATOM 479 C CA . LEU A 1 83 ? -23.412 5.179 30.574 1.00 32.52 61 LEU A CA 1
ATOM 480 C C . LEU A 1 83 ? -23.541 6.156 31.731 1.00 30.65 61 LEU A C 1
ATOM 481 O O . LEU A 1 83 ? -22.530 6.665 32.191 1.00 33.47 61 LEU A O 1
ATOM 486 N N . ALA A 1 84 ? -24.773 6.426 32.166 1.00 28.34 62 ALA A N 1
ATOM 487 C CA . ALA A 1 84 ? -25.046 7.187 33.383 1.00 25.36 62 ALA A CA 1
ATOM 488 C C . ALA A 1 84 ? -25.701 6.244 34.397 1.00 31.97 62 ALA A C 1
ATOM 489 O O . ALA A 1 84 ? -26.887 5.926 34.292 1.00 40.52 62 ALA A O 1
ATOM 491 N N . LEU A 1 85 ? -24.920 5.798 35.371 1.00 24.60 63 LEU A N 1
ATOM 492 C CA . LEU A 1 85 ? -25.349 4.739 36.264 1.00 22.84 63 LEU A CA 1
ATOM 493 C C . LEU A 1 85 ? -25.546 5.278 37.669 1.00 22.39 63 LEU A C 1
ATOM 494 O O . LEU A 1 85 ? -24.638 5.848 38.264 1.00 25.02 63 LEU A O 1
ATOM 499 N N . THR A 1 86 ? -26.742 5.077 38.177 1.00 20.9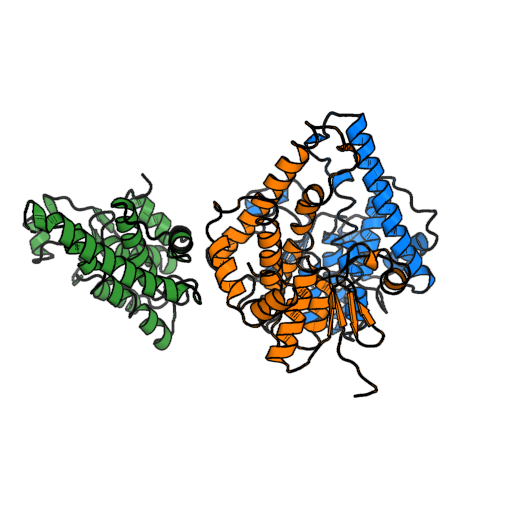9 64 THR A N 1
ATOM 500 C CA . THR A 1 86 ? -27.072 5.401 39.562 1.00 21.45 64 THR A CA 1
ATOM 501 C C . THR A 1 86 ? -27.078 4.137 40.408 1.00 20.97 64 THR A C 1
ATOM 502 O O . THR A 1 86 ? -26.869 3.048 39.891 1.00 21.66 64 THR A O 1
ATOM 506 N N . GLN A 1 87 ? -27.268 4.331 41.713 1.00 19.91 65 GLN A N 1
ATOM 507 C CA . GLN A 1 87 ? -27.394 3.295 42.727 1.00 20.05 65 GLN A CA 1
ATOM 508 C C . GLN A 1 87 ? -26.077 2.739 43.217 1.00 20.82 65 GLN A C 1
ATOM 509 O O . GLN A 1 87 ? -25.332 2.101 42.477 1.00 20.16 65 GLN A O 1
ATOM 515 N N . ASN A 1 88 ? -25.783 3.001 44.496 1.00 21.73 66 ASN A N 1
ATOM 516 C CA . ASN A 1 88 ? -24.586 2.480 45.134 1.00 23.13 66 ASN A CA 1
ATOM 517 C C . ASN A 1 88 ? -24.265 1.018 44.788 1.00 21.90 66 ASN A C 1
ATOM 518 O O . ASN A 1 88 ? -23.148 0.696 44.378 1.00 20.62 66 ASN A O 1
ATOM 523 N N . GLN A 1 89 ? -25.235 0.122 44.962 1.00 21.16 67 GLN A N 1
ATOM 524 C CA . GLN A 1 89 ? -24.969 -1.305 44.760 1.00 20.54 67 GLN A CA 1
ATOM 525 C C . GLN A 1 89 ? -24.671 -1.641 43.288 1.00 21.08 67 GLN A C 1
ATOM 526 O O . GLN A 1 89 ? -23.799 -2.447 42.992 1.00 22.75 67 GLN A O 1
ATOM 532 N N . ALA A 1 90 ? -25.371 -0.985 42.377 1.00 20.52 68 ALA A N 1
ATOM 533 C CA . ALA A 1 90 ? -25.172 -1.230 40.940 1.00 21.32 68 ALA A CA 1
ATOM 534 C C . ALA A 1 90 ? -23.809 -0.732 40.525 1.00 21.81 68 ALA A C 1
ATOM 535 O O . ALA A 1 90 ? -23.089 -1.433 39.793 1.00 21.66 68 ALA A O 1
ATOM 537 N N . ILE A 1 91 ? -23.428 0.450 41.025 1.00 21.00 69 ILE A N 1
ATOM 538 C CA . ILE A 1 91 ? -22.132 1.030 40.696 1.00 19.63 69 ILE A CA 1
ATOM 539 C C . ILE A 1 91 ? -21.004 0.108 41.135 1.00 19.88 69 ILE A C 1
ATOM 540 O O . ILE A 1 91 ? -20.122 -0.207 40.347 1.00 21.17 69 ILE A O 1
ATOM 545 N N . VAL A 1 92 ? -21.030 -0.352 42.387 1.00 19.48 70 VAL A N 1
ATOM 546 C CA . VAL A 1 92 ? -19.946 -1.168 42.875 1.00 21.26 70 VAL A CA 1
ATOM 547 C C . VAL A 1 92 ? -19.929 -2.579 42.264 1.00 21.36 70 VAL A C 1
ATOM 548 O O . VAL A 1 92 ? -18.855 -3.110 42.026 1.00 23.68 70 VAL A O 1
ATOM 552 N N . HIS A 1 93 ? -21.094 -3.169 41.978 1.00 23.41 71 HIS A N 1
ATOM 553 C CA . HIS A 1 93 ? -21.104 -4.452 41.275 1.00 23.62 71 HIS A CA 1
ATOM 554 C C . HIS A 1 93 ? -20.554 -4.304 39.841 1.00 24.98 71 HIS A C 1
ATOM 555 O O . HIS A 1 93 ? -19.802 -5.161 39.370 1.00 29.04 71 HIS A O 1
ATOM 562 N N . TYR A 1 94 ? -20.899 -3.205 39.177 1.00 23.84 72 TYR A N 1
ATOM 563 C CA . TYR A 1 94 ? -20.357 -2.879 37.849 1.00 25.24 72 TYR A CA 1
ATOM 564 C C . TYR A 1 94 ? -18.825 -2.763 37.876 1.00 27.18 72 TYR A C 1
ATOM 565 O O . TYR A 1 94 ? -18.134 -3.397 37.085 1.00 25.95 72 TYR A O 1
ATOM 574 N N . LEU A 1 95 ? -18.291 -1.976 38.801 1.00 24.55 73 LEU A N 1
ATOM 575 C CA . LEU A 1 95 ? -16.843 -1.843 38.907 1.00 22.80 73 LEU A CA 1
ATOM 576 C C . LEU A 1 95 ? -16.171 -3.180 39.224 1.00 24.01 73 LEU A C 1
ATOM 577 O O . LEU A 1 95 ? -15.073 -3.434 38.745 1.00 25.14 73 LEU A O 1
ATOM 582 N N . ASP A 1 96 ? -16.815 -4.015 40.045 1.00 24.66 74 ASP A N 1
ATOM 583 C CA . ASP A 1 96 ? -16.262 -5.319 40.405 1.00 23.12 74 ASP A CA 1
ATOM 584 C C . ASP A 1 96 ? -16.185 -6.234 39.179 1.00 25.46 74 ASP A C 1
ATOM 585 O O . ASP A 1 96 ? -15.231 -6.996 39.036 1.00 27.27 74 ASP A O 1
ATOM 590 N N . GLU A 1 97 ? -17.185 -6.151 38.304 1.00 25.39 75 GLU A N 1
ATOM 591 C CA . GLU A 1 97 ? -17.191 -6.939 37.052 1.00 29.16 75 GLU A CA 1
ATOM 592 C C . GLU A 1 97 ? -16.072 -6.493 36.128 1.00 31.38 75 GLU A C 1
ATOM 593 O O . GLU A 1 97 ? -15.408 -7.315 35.503 1.00 30.37 75 GLU A O 1
ATOM 599 N N . LEU A 1 98 ? -15.887 -5.183 36.033 1.00 29.15 76 LEU A N 1
ATOM 600 C CA . LEU A 1 98 ? -14.827 -4.611 35.191 1.00 30.64 76 LEU A CA 1
ATOM 601 C C . LEU A 1 98 ? -13.423 -4.865 35.750 1.00 30.47 76 LEU A C 1
ATOM 602 O O . LEU A 1 98 ? -12.487 -5.068 34.978 1.00 30.71 76 LEU A O 1
ATOM 607 N N . TYR A 1 99 ? -13.287 -4.845 37.081 1.00 27.30 77 TYR A N 1
ATOM 608 C CA . TYR A 1 99 ? -11.991 -4.922 37.750 1.00 27.50 77 TYR A CA 1
ATOM 609 C C . TYR A 1 99 ? -12.004 -5.965 38.867 1.00 29.09 77 TYR A C 1
ATOM 610 O O . TYR A 1 99 ? -11.870 -5.629 40.041 1.00 28.88 77 TYR A O 1
ATOM 619 N N . PRO A 1 100 ? -12.147 -7.250 38.506 1.00 29.19 78 PRO A N 1
ATOM 620 C CA . PRO A 1 100 ? -12.211 -8.280 39.548 1.00 30.09 78 PRO A CA 1
ATOM 621 C C . PRO A 1 100 ? -10.965 -8.325 40.431 1.00 30.77 78 PRO A C 1
ATOM 622 O O . PRO A 1 100 ? -11.043 -8.692 41.600 1.00 31.30 78 PRO A O 1
ATOM 626 N N . GLU A 1 101 ? -9.824 -7.960 39.854 1.00 35.74 79 GLU A N 1
ATOM 627 C CA . GLU A 1 101 ? -8.546 -8.007 40.548 1.00 37.71 79 GLU A CA 1
ATOM 628 C C . GLU A 1 101 ? -8.475 -7.014 41.703 1.00 31.39 79 GLU A C 1
ATOM 629 O O . GLU A 1 101 ? -7.713 -7.228 42.626 1.00 35.73 79 GLU A O 1
ATOM 635 N N . ALA A 1 102 ? -9.286 -5.954 41.654 1.00 32.70 80 ALA A N 1
ATOM 636 C CA . ALA A 1 102 ? -9.375 -4.955 42.738 1.00 31.65 80 ALA A CA 1
ATOM 637 C C . ALA A 1 102 ? -10.048 -5.469 44.022 1.00 29.01 80 ALA A C 1
ATOM 638 O O . ALA A 1 102 ? -9.994 -4.801 45.061 1.00 28.49 80 ALA A O 1
ATOM 640 N N . LYS A 1 103 ? -10.697 -6.632 43.958 1.00 27.92 81 LYS A N 1
ATOM 641 C CA . LYS A 1 103 ? -11.302 -7.255 45.152 1.00 28.07 81 LYS A CA 1
ATOM 642 C C . LYS A 1 103 ? -12.196 -6.280 45.942 1.00 23.15 81 LYS A C 1
ATOM 643 O O . LYS A 1 103 ? -12.132 -6.204 47.173 1.00 23.75 81 LYS A O 1
ATOM 649 N N . LEU A 1 104 ? -13.070 -5.575 45.233 1.00 21.21 82 LEU A N 1
ATOM 650 C CA . LEU A 1 104 ? -13.960 -4.614 45.870 1.00 22.40 82 LEU A CA 1
ATOM 651 C C . LEU A 1 104 ? -14.867 -5.241 46.944 1.00 24.15 82 LEU A C 1
ATOM 652 O O . LEU A 1 104 ? -15.242 -4.579 47.907 1.00 23.24 82 LEU A O 1
ATOM 657 N N . PHE A 1 105 ? -15.195 -6.520 46.791 1.00 23.60 83 PHE A N 1
ATOM 658 C CA . PHE A 1 105 ? -16.026 -7.232 47.762 1.00 23.74 83 PHE A CA 1
ATOM 659 C C . PHE A 1 105 ? -15.204 -8.094 48.737 1.00 24.78 83 PHE A C 1
ATOM 660 O O . PHE A 1 105 ? -15.752 -8.945 49.409 1.00 26.90 83 PHE A O 1
ATOM 668 N N . GLY A 1 106 ? -13.895 -7.856 48.814 1.00 23.45 84 GLY A N 1
ATOM 669 C CA . GLY A 1 106 ? -13.061 -8.462 49.820 1.00 24.23 84 GLY A CA 1
ATOM 670 C C . GLY A 1 106 ? -12.524 -9.825 49.444 1.00 23.59 84 GLY A C 1
ATOM 671 O O . GLY A 1 106 ? -11.874 -10.456 50.249 1.00 27.29 84 GLY A O 1
ATOM 672 N N . SER A 1 107 ? -12.811 -10.272 48.225 1.00 25.93 85 SER A N 1
ATOM 673 C CA . SER A 1 107 ? -12.438 -11.616 47.758 1.00 26.93 85 SER A CA 1
ATOM 674 C C . SER A 1 107 ? -12.690 -11.705 46.258 1.00 27.19 85 SER A C 1
ATOM 675 O O . SER A 1 107 ? -13.366 -10.867 45.680 1.00 27.16 85 SER A O 1
ATOM 678 N N . LYS A 1 108 ? -12.138 -12.743 45.642 1.00 30.55 86 LYS A N 1
ATOM 679 C CA . LYS A 1 108 ? -12.418 -13.046 44.254 1.00 28.63 86 LYS A CA 1
ATOM 680 C C . LYS A 1 108 ? -13.397 -14.222 44.115 1.00 28.50 86 LYS A C 1
ATOM 681 O O . LYS A 1 108 ? -13.915 -14.435 43.034 1.00 34.80 86 LYS A O 1
ATOM 687 N N . THR A 1 109 ? -13.656 -14.968 45.195 1.00 27.51 87 THR A N 1
ATOM 688 C CA . THR A 1 109 ? -14.540 -16.163 45.103 1.00 28.30 87 THR A CA 1
ATOM 689 C C . THR A 1 109 ? -16.004 -15.790 45.251 1.00 29.29 87 THR A C 1
ATOM 690 O O . THR A 1 109 ? -16.333 -14.921 46.048 1.00 30.30 87 THR A O 1
ATOM 694 N N . ALA A 1 110 ? -16.875 -16.495 44.529 1.00 29.12 88 ALA A N 1
ATOM 695 C CA . ALA A 1 110 ? -18.304 -16.160 44.470 1.00 30.97 88 ALA A CA 1
ATOM 696 C C . ALA A 1 110 ? -18.982 -16.140 45.832 1.00 26.34 88 ALA A C 1
ATOM 697 O O . ALA A 1 110 ? -19.702 -15.201 46.139 1.00 27.38 88 ALA A O 1
ATOM 699 N N . ARG A 1 111 ? -18.764 -17.183 46.629 1.00 27.03 89 ARG A N 1
ATOM 700 C CA A ARG A 1 111 ? -19.355 -17.294 47.958 0.50 27.11 89 ARG A CA 1
ATOM 701 C CA B ARG A 1 111 ? -19.390 -17.269 47.950 0.50 26.93 89 ARG A CA 1
ATOM 702 C C . ARG A 1 111 ? -18.930 -16.157 48.878 1.00 27.66 89 ARG A C 1
ATOM 703 O O . ARG A 1 111 ? -19.755 -15.533 49.535 1.00 25.01 89 ARG A O 1
ATOM 718 N N . ASP A 1 112 ? -17.627 -15.897 48.941 1.00 26.31 90 ASP A N 1
ATOM 719 C CA . ASP A 1 112 ? -17.158 -14.841 49.837 1.00 28.53 90 ASP A CA 1
ATOM 720 C C . ASP A 1 112 ? -17.587 -13.445 49.370 1.00 25.85 90 ASP A C 1
ATOM 721 O O . ASP A 1 112 ? -17.915 -12.584 50.204 1.00 25.89 90 ASP A O 1
ATOM 726 N N . LYS A 1 113 ? -17.610 -13.223 48.059 1.00 21.98 91 LYS A N 1
ATOM 727 C CA . LYS A 1 113 ? -18.110 -11.960 47.519 1.00 22.03 91 LYS A CA 1
ATOM 728 C C . LYS A 1 113 ? -19.570 -11.745 47.871 1.00 24.28 91 LYS A C 1
ATOM 729 O O . LYS A 1 113 ? -19.976 -10.635 48.210 1.00 23.94 91 LYS A O 1
ATOM 735 N N . ALA A 1 114 ? -20.359 -12.820 47.809 1.00 23.47 92 ALA A N 1
ATOM 736 C CA . ALA A 1 114 ? -21.784 -12.728 48.071 1.00 24.13 92 ALA A CA 1
ATOM 737 C C . ALA A 1 114 ? -22.024 -12.366 49.532 1.00 20.71 92 ALA A C 1
ATOM 738 O O . ALA A 1 114 ? -22.912 -11.561 49.851 1.00 22.66 92 ALA A O 1
ATOM 740 N N . LYS A 1 115 ? -21.233 -12.955 50.425 1.00 22.59 93 LYS A N 1
ATOM 741 C CA . LYS A 1 115 ? -21.354 -12.647 51.850 1.00 23.75 93 LYS A CA 1
ATOM 742 C C . LYS A 1 115 ? -21.095 -11.170 52.131 1.00 24.18 93 LYS A C 1
ATOM 743 O O . LYS A 1 115 ? -21.821 -10.549 52.896 1.00 22.28 93 LYS A O 1
ATOM 749 N N . ALA A 1 116 ? -20.098 -10.599 51.478 1.00 21.94 94 ALA A N 1
ATOM 750 C CA . ALA A 1 116 ? -19.830 -9.157 51.602 1.00 22.19 94 ALA A CA 1
ATOM 751 C C . ALA A 1 116 ? -20.913 -8.324 50.929 1.00 21.89 94 ALA A C 1
ATOM 752 O O . ALA A 1 116 ? -21.347 -7.311 51.469 1.00 20.92 94 ALA A O 1
ATOM 754 N N . ALA A 1 117 ? -21.378 -8.767 49.760 1.00 23.23 95 ALA A N 1
ATOM 755 C CA . ALA A 1 117 ? -22.512 -8.123 49.100 1.00 22.20 95 ALA A CA 1
ATOM 756 C C . ALA A 1 117 ? -23.787 -8.127 49.966 1.00 21.19 95 ALA A C 1
ATOM 757 O O . ALA A 1 117 ? -24.585 -7.189 49.908 1.00 19.21 95 ALA A O 1
ATOM 759 N N . ARG A 1 118 ? -23.970 -9.185 50.758 1.00 22.44 96 ARG A N 1
ATOM 760 C CA A ARG A 1 118 ? -25.081 -9.270 51.697 0.50 21.86 96 ARG A CA 1
ATOM 761 C CA B ARG A 1 118 ? -25.088 -9.269 51.692 0.50 21.47 96 ARG A CA 1
ATOM 762 C C . ARG A 1 118 ? -25.006 -8.113 52.692 1.00 21.18 96 ARG A C 1
ATOM 763 O O . ARG A 1 118 ? -25.989 -7.429 52.934 1.00 19.10 96 ARG A O 1
ATOM 778 N N . TRP A 1 119 ? -23.832 -7.910 53.270 1.00 20.21 97 TRP A N 1
ATOM 779 C CA . TRP A 1 119 ? -23.652 -6.807 54.231 1.00 19.67 97 TRP A CA 1
ATOM 780 C C . TRP A 1 119 ? -23.862 -5.435 53.579 1.00 18.88 97 TRP A C 1
ATOM 781 O O . TRP A 1 119 ? -24.558 -4.573 54.123 1.00 19.95 97 TRP A O 1
ATOM 792 N N . LEU A 1 120 ? -23.308 -5.255 52.388 1.00 18.19 98 LEU A N 1
ATOM 793 C CA . LEU A 1 120 ? -23.521 -4.021 51.648 1.00 19.87 98 LEU A CA 1
ATOM 794 C C . LEU A 1 120 ? -25.003 -3.758 51.458 1.00 19.97 98 LEU A C 1
ATOM 795 O O . LEU A 1 120 ? -25.467 -2.638 51.682 1.00 18.34 98 LEU A O 1
ATOM 800 N N . ALA A 1 121 ? -25.742 -4.790 51.035 1.00 20.34 99 ALA A N 1
ATOM 801 C CA . ALA A 1 121 ? -27.165 -4.676 50.841 1.00 18.94 99 ALA A CA 1
ATOM 802 C C . ALA A 1 121 ? -27.938 -4.359 52.133 1.00 17.65 99 ALA A C 1
ATOM 803 O O . ALA A 1 121 ? -28.853 -3.539 52.128 1.00 19.34 99 ALA A O 1
ATOM 805 N N . PHE A 1 122 ? -27.576 -5.008 53.237 1.00 18.41 100 PHE A N 1
ATOM 806 C CA . PHE A 1 122 ? -28.175 -4.697 54.541 1.00 19.17 100 PHE A CA 1
ATOM 807 C C . PHE A 1 122 ? -27.987 -3.211 54.898 1.00 18.66 100 PHE A C 1
ATOM 808 O O . PHE A 1 122 ? -28.938 -2.492 55.272 1.00 18.92 100 PHE A O 1
ATOM 816 N N . PHE A 1 123 ? -26.758 -2.753 54.734 1.00 17.52 101 PHE A N 1
ATOM 817 C CA . PHE A 1 123 ? -26.416 -1.380 55.042 1.00 19.25 101 PHE A CA 1
ATOM 818 C C . PHE A 1 123 ? -27.138 -0.409 54.128 1.00 19.66 101 PHE A C 1
ATOM 819 O O . PHE A 1 123 ? -27.698 0.562 54.602 1.00 20.00 101 PHE A O 1
ATOM 827 N N . ASN A 1 124 ? -27.139 -0.688 52.823 1.00 20.51 102 ASN A N 1
ATOM 828 C CA . ASN A 1 124 ? -27.755 0.210 51.828 1.00 19.26 102 ASN A CA 1
ATOM 829 C C . ASN A 1 124 ? -29.284 0.205 51.815 1.00 19.27 102 ASN A C 1
ATOM 830 O O . ASN A 1 124 ? -29.894 1.253 51.638 1.00 22.19 102 ASN A O 1
ATOM 835 N N . SER A 1 125 ? -29.917 -0.950 52.016 1.00 20.08 103 SER A N 1
ATOM 836 C CA A SER A 1 125 ? -31.372 -1.072 51.881 0.50 22.69 103 SER A CA 1
ATOM 837 C CA B SER A 1 125 ? -31.373 -1.040 51.878 0.50 21.82 103 SER A CA 1
ATOM 838 C C . SER A 1 125 ? -32.091 -0.999 53.216 1.00 25.49 103 SER A C 1
ATOM 839 O O . SER A 1 125 ? -33.132 -0.388 53.321 1.00 32.86 103 SER A O 1
ATOM 844 N N . ASP A 1 126 ? -31.528 -1.641 54.233 1.00 22.55 104 ASP A N 1
ATOM 845 C CA . ASP A 1 126 ? -32.179 -1.702 55.541 1.00 21.52 104 ASP A CA 1
ATOM 846 C C . ASP A 1 126 ? -31.702 -0.654 56.540 1.00 20.70 104 ASP A C 1
ATOM 847 O O . ASP A 1 126 ? -32.535 -0.005 57.162 1.00 24.44 104 ASP A O 1
ATOM 852 N N . VAL A 1 127 ? -30.391 -0.455 56.672 1.00 19.83 105 VAL A N 1
ATOM 853 C CA . VAL A 1 127 ? -29.876 0.440 57.716 1.00 21.39 105 VAL A CA 1
ATOM 854 C C . VAL A 1 127 ? -29.961 1.909 57.296 1.00 23.78 105 VAL A C 1
ATOM 855 O O . VAL A 1 127 ? -30.469 2.742 58.037 1.00 23.22 105 VAL A O 1
ATOM 859 N N . HIS A 1 128 ? -29.515 2.225 56.090 1.00 25.55 106 HIS A N 1
ATOM 860 C CA . HIS A 1 128 ? -29.454 3.625 55.646 1.00 26.65 106 HIS A CA 1
ATOM 861 C C . HIS A 1 128 ? -30.875 4.237 55.818 1.00 25.62 106 HIS A C 1
ATOM 862 O O . HIS A 1 128 ? -31.028 5.346 56.310 1.00 26.80 106 HIS A O 1
ATOM 869 N N . LYS A 1 129 ? -31.813 3.464 55.337 1.00 24.71 107 LYS A N 1
ATOM 870 C CA A LYS A 1 129 ? -33.182 3.770 55.590 0.50 31.25 107 LYS A CA 1
ATOM 871 C CA B LYS A 1 129 ? -33.291 3.828 55.576 0.50 30.91 107 LYS A CA 1
ATOM 872 C C . LYS A 1 129 ? -33.726 4.419 56.998 1.00 28.55 107 LYS A C 1
ATOM 873 O O . LYS A 1 129 ? -34.524 5.366 57.220 1.00 29.23 107 LYS A O 1
ATOM 884 N N . SER A 1 130 ? -33.169 3.735 58.015 1.00 26.94 108 SER A N 1
ATOM 885 C CA . SER A 1 130 ? -33.428 4.193 59.375 1.00 24.35 108 SER A CA 1
ATOM 886 C C . SER A 1 130 ? -32.911 5.608 59.645 1.00 26.12 108 SER A C 1
ATOM 887 O O . SER A 1 130 ? -33.448 6.311 60.500 1.00 25.54 108 SER A O 1
ATOM 890 N N . PHE A 1 131 ? -31.875 6.034 58.919 1.00 25.67 109 PHE A N 1
ATOM 891 C CA . PHE A 1 131 ? -31.314 7.374 59.099 1.00 26.42 109 PHE A CA 1
ATOM 892 C C . PHE A 1 131 ? -32.152 8.464 58.448 1.00 29.94 109 PHE A C 1
ATOM 893 O O . PHE A 1 131 ? -32.069 9.633 58.837 1.00 27.01 109 PHE A O 1
ATOM 901 N N . VAL A 1 132 ? -32.937 8.097 57.440 1.00 30.39 110 VAL A N 1
ATOM 902 C CA . VAL A 1 132 ? -33.570 9.106 56.600 1.00 32.76 110 VAL A CA 1
ATOM 903 C C . VAL A 1 132 ? -34.324 10.145 57.420 1.00 33.67 110 VAL A C 1
ATOM 904 O O . VAL A 1 132 ? -34.083 11.336 57.237 1.00 33.65 110 VAL A O 1
ATOM 908 N N . PRO A 1 133 ? -35.180 9.713 58.368 1.00 28.84 111 PRO A N 1
ATOM 909 C CA . PRO A 1 133 ? -35.906 10.733 59.138 1.00 27.22 111 PRO A CA 1
ATOM 910 C C . PRO A 1 133 ? -35.025 11.682 59.957 1.00 27.70 111 PRO A C 1
ATOM 911 O O . PRO A 1 133 ? -35.476 12.770 60.303 1.00 30.28 111 PRO A O 1
ATOM 915 N N . LEU A 1 134 ? -33.783 11.292 60.248 1.00 26.29 112 LEU A N 1
ATOM 916 C CA . LEU A 1 134 ? -32.856 12.164 60.978 1.00 29.26 112 LEU A CA 1
ATOM 917 C C . LEU A 1 134 ? -32.253 13.224 60.078 1.00 31.53 112 LEU A C 1
ATOM 918 O O . LEU A 1 134 ? -31.799 14.253 60.565 1.00 35.78 112 LEU A O 1
ATOM 923 N N . PHE A 1 135 ? -32.253 12.969 58.772 1.00 31.69 113 PHE A N 1
ATOM 924 C CA . PHE A 1 135 ? -31.761 13.938 57.778 1.00 36.28 113 PHE A CA 1
ATOM 925 C C . PHE A 1 135 ? -32.887 14.784 57.198 1.00 42.03 113 PHE A C 1
ATOM 926 O O . PHE A 1 135 ? -32.709 15.987 56.958 1.00 44.35 113 PHE A O 1
ATOM 934 N N . ARG A 1 136 ? -34.031 14.143 56.952 1.00 35.08 114 ARG A N 1
ATOM 935 C CA . ARG A 1 136 ? -35.217 14.822 56.431 1.00 43.01 114 ARG A CA 1
ATOM 936 C C . ARG A 1 136 ? -36.485 14.272 57.093 1.00 37.32 114 ARG A C 1
ATOM 937 O O . ARG A 1 136 ? -36.932 13.158 56.802 1.00 36.72 114 ARG A O 1
ATOM 945 N N . LEU A 1 137 ? -37.059 15.080 57.977 1.00 39.31 115 LEU A N 1
ATOM 946 C CA . LEU A 1 137 ? -38.255 14.713 58.737 1.00 39.96 115 LEU A CA 1
ATOM 947 C C . LEU A 1 137 ? -39.459 14.548 57.815 1.00 39.01 115 LEU A C 1
ATOM 948 O O . LEU A 1 137 ? -39.643 15.363 56.913 1.00 44.11 115 LEU A O 1
ATOM 953 N N . PRO A 1 138 ? -40.291 13.505 58.024 1.00 40.47 116 PRO A N 1
ATOM 954 C CA . PRO A 1 138 ? -41.529 13.422 57.235 1.00 40.75 116 PRO A CA 1
ATOM 955 C C . PRO A 1 138 ? -42.319 14.726 57.306 1.00 37.95 116 PRO A C 1
ATOM 956 O O . PRO A 1 138 ? -42.334 15.387 58.355 1.00 40.69 116 PRO A O 1
ATOM 960 N N . SER A 1 139 ? -42.955 15.097 56.200 1.00 42.77 117 SER A N 1
ATOM 961 C CA . SER A 1 139 ? -43.678 16.363 56.112 1.00 40.33 117 SER A CA 1
ATOM 962 C C . SER A 1 139 ? -44.737 16.468 57.189 1.00 36.92 117 SER A C 1
ATOM 963 O O . SER A 1 139 ? -44.910 17.522 57.793 1.00 36.55 117 SER A O 1
ATOM 966 N N . TYR A 1 140 ? -45.452 15.368 57.424 1.00 40.06 118 TYR A N 1
ATOM 967 C CA . TYR A 1 140 ? -46.523 15.354 58.422 1.00 37.09 118 TYR A CA 1
ATOM 968 C C . TYR A 1 140 ? -46.069 15.630 59.855 1.00 38.71 118 TYR A C 1
ATOM 969 O O . TYR A 1 140 ? -46.888 15.982 60.705 1.00 42.23 118 TYR A O 1
ATOM 978 N N . ALA A 1 141 ? -44.778 15.469 60.126 1.00 38.42 119 ALA A N 1
ATOM 979 C CA . ALA A 1 141 ? -44.248 15.751 61.447 1.00 39.56 119 ALA A CA 1
ATOM 980 C C . ALA A 1 141 ? -43.748 17.180 61.647 1.00 38.11 119 ALA A C 1
ATOM 981 O O . ALA A 1 141 ? -43.582 17.606 62.784 1.00 38.89 119 ALA A O 1
ATOM 983 N N . GLU A 1 142 ? -43.536 17.938 60.574 1.00 48.10 120 GLU A N 1
ATOM 984 C CA . GLU A 1 142 ? -42.936 19.279 60.710 1.00 51.39 120 GLU A CA 1
ATOM 985 C C . GLU A 1 142 ? -43.859 20.200 61.523 1.00 49.36 120 GLU A C 1
ATOM 986 O O . GLU A 1 142 ? -45.042 20.338 61.205 1.00 62.88 120 GLU A O 1
ATOM 992 N N . GLY A 1 143 ? -43.321 20.795 62.588 1.00 48.05 121 GLY A N 1
ATOM 993 C CA . GLY A 1 143 ? -44.086 21.681 63.475 1.00 48.40 121 GLY A CA 1
ATOM 994 C C . GLY A 1 143 ? -44.749 20.996 64.664 1.00 51.11 121 GLY A C 1
ATOM 995 O O . GLY A 1 143 ? -45.311 21.670 65.542 1.00 55.91 121 GLY A O 1
ATOM 996 N N . ASN A 1 144 ? -44.679 19.664 64.697 1.00 48.59 122 ASN A N 1
ATOM 997 C CA . ASN A 1 144 ? -45.276 18.867 65.763 1.00 38.71 122 ASN A CA 1
ATOM 998 C C . ASN A 1 144 ? -44.143 18.351 66.645 1.00 41.82 122 ASN A C 1
ATOM 999 O O . ASN A 1 144 ? -43.443 17.403 66.279 1.00 35.38 122 ASN A O 1
ATOM 1004 N N . GLU A 1 145 ? -43.985 18.989 67.804 1.00 40.46 123 GLU A N 1
ATOM 1005 C CA . GLU A 1 145 ? -42.847 18.766 68.694 1.00 41.81 123 GLU A CA 1
ATOM 1006 C C . GLU A 1 145 ? -42.774 17.330 69.188 1.00 36.59 123 GLU A C 1
ATOM 1007 O O . GLU A 1 145 ? -41.703 16.723 69.194 1.00 36.22 123 GLU A O 1
ATOM 1013 N N . THR A 1 146 ? -43.916 16.809 69.627 1.00 37.24 124 THR A N 1
ATOM 1014 C CA . THR A 1 146 ? -43.986 15.483 70.212 1.00 36.63 124 THR A CA 1
ATOM 1015 C C . THR A 1 146 ? -43.756 14.406 69.147 1.00 32.30 124 THR A C 1
ATOM 1016 O O . THR A 1 146 ? -42.976 13.471 69.361 1.00 31.71 124 THR A O 1
ATOM 1020 N N . LEU A 1 147 ? -44.404 14.557 67.995 1.00 30.75 125 LEU A N 1
ATOM 1021 C CA . LEU A 1 147 ? -44.230 13.608 66.906 1.00 29.42 125 LEU A CA 1
ATOM 1022 C C . LEU A 1 147 ? -42.809 13.621 66.348 1.00 32.90 125 LEU A C 1
ATOM 1023 O O . LEU A 1 147 ? -42.256 12.569 66.020 1.00 27.34 125 LEU A O 1
ATOM 1028 N N . THR A 1 148 ? -42.227 14.809 66.221 1.00 30.42 126 THR A N 1
ATOM 1029 C CA . THR A 1 148 ? -40.852 14.928 65.761 1.00 32.18 126 THR A CA 1
ATOM 1030 C C . THR A 1 148 ? -39.892 14.169 66.678 1.00 28.85 126 THR A C 1
ATOM 1031 O O . THR A 1 148 ? -39.012 13.429 66.207 1.00 27.85 126 THR A O 1
ATOM 1035 N N . LYS A 1 149 ? -40.056 14.376 67.980 1.00 27.03 127 LYS A N 1
ATOM 1036 C CA . LYS A 1 149 ? -39.258 13.682 68.977 1.00 29.76 127 LYS A CA 1
ATOM 1037 C C . LYS A 1 149 ? -39.441 12.170 68.883 1.00 26.15 127 LYS A C 1
ATOM 1038 O O . LYS A 1 149 ? -38.470 11.424 68.936 1.00 24.61 127 LYS A O 1
ATOM 1044 N N . THR A 1 150 ? -40.679 11.721 68.721 1.00 22.51 128 THR A N 1
ATOM 1045 C CA . THR A 1 150 ? -40.972 10.303 68.601 1.00 24.37 128 THR A CA 1
ATOM 1046 C C . THR A 1 150 ? -40.317 9.700 67.363 1.00 22.59 128 THR A C 1
ATOM 1047 O O . THR A 1 150 ? -39.692 8.650 67.445 1.00 21.24 128 THR A O 1
ATOM 1051 N N . ILE A 1 151 ? -40.431 10.372 66.221 1.00 24.47 129 ILE A N 1
ATOM 1052 C CA . ILE A 1 151 ? -39.820 9.861 64.985 1.00 24.12 129 ILE A CA 1
ATOM 1053 C C . ILE A 1 151 ? -38.293 9.748 65.087 1.00 22.80 129 ILE A C 1
ATOM 1054 O O . ILE A 1 151 ? -37.699 8.748 64.656 1.00 23.20 129 ILE A O 1
ATOM 1059 N N . ARG A 1 152 ? -37.664 10.764 65.670 1.00 23.62 130 ARG A N 1
ATOM 1060 C CA . ARG A 1 152 ? -36.223 10.764 65.838 1.00 25.15 130 ARG A CA 1
ATOM 1061 C C . ARG A 1 152 ? -35.784 9.673 66.828 1.00 24.02 130 ARG A C 1
ATOM 1062 O O . ARG A 1 152 ? -34.762 9.003 66.615 1.00 23.61 130 ARG A O 1
ATOM 1070 N N . GLN A 1 153 ? -36.563 9.484 67.889 1.00 24.88 131 GLN A N 1
ATOM 1071 C CA . GLN A 1 153 ? -36.299 8.398 68.838 1.00 24.84 131 GLN A CA 1
ATOM 1072 C C . GLN A 1 153 ? -36.375 7.028 68.159 1.00 21.51 131 GLN A C 1
ATOM 1073 O O . GLN A 1 153 ? -35.508 6.171 68.366 1.00 21.42 131 GLN A O 1
ATOM 1079 N N . GLN A 1 154 ? -37.423 6.806 67.376 1.00 21.13 132 GLN A N 1
ATOM 1080 C CA . GLN A 1 154 ? -37.573 5.505 66.723 1.00 21.44 132 GLN A CA 1
ATOM 1081 C C . GLN A 1 154 ? -36.437 5.226 65.761 1.00 22.21 132 GLN A C 1
ATOM 1082 O O . GLN A 1 154 ? -35.971 4.091 65.694 1.00 20.28 132 GLN A O 1
ATOM 1088 N N . SER A 1 155 ? -36.002 6.249 65.024 1.00 22.37 133 SER A N 1
ATOM 1089 C CA . SER A 1 155 ? -34.852 6.111 64.129 1.00 22.18 133 SER A CA 1
ATOM 1090 C C . SER A 1 155 ? -33.604 5.730 64.896 1.00 20.88 133 SER A C 1
ATOM 1091 O O . SER A 1 155 ? -32.892 4.821 64.505 1.00 20.62 133 SER A O 1
ATOM 1094 N N . ALA A 1 156 ? -33.338 6.441 65.989 1.00 21.69 134 ALA A N 1
ATOM 1095 C CA . ALA A 1 156 ? -32.176 6.135 66.812 1.00 23.69 134 ALA A CA 1
ATOM 1096 C C . ALA A 1 156 ? -32.223 4.696 67.317 1.00 22.55 134 ALA A C 1
ATOM 1097 O O . ALA A 1 156 ? -31.216 3.982 67.265 1.00 20.92 134 ALA A O 1
ATOM 1099 N N . GLU A 1 157 ? -33.379 4.273 67.815 1.00 19.83 135 GLU A N 1
ATOM 1100 C CA . GLU A 1 157 ? -33.506 2.907 68.318 1.00 22.12 135 GLU A CA 1
ATOM 1101 C C . GLU A 1 157 ? -33.324 1.853 67.227 1.00 21.55 135 GLU A C 1
ATOM 1102 O O . GLU A 1 157 ? -32.635 0.874 67.426 1.00 22.11 135 GLU A O 1
ATOM 1108 N N . GLN A 1 158 ? -33.913 2.088 66.065 1.00 20.74 136 GLN A N 1
ATOM 1109 C CA . GLN A 1 158 ? -33.700 1.200 64.921 1.00 20.93 136 GLN A CA 1
ATOM 1110 C C . GLN A 1 158 ? -32.225 1.086 64.508 1.00 19.34 136 GLN A C 1
ATOM 1111 O O . GLN A 1 158 ? -31.711 -0.021 64.313 1.00 22.87 136 GLN A O 1
ATOM 1117 N N . ILE A 1 159 ? -31.553 2.228 64.375 1.00 18.87 137 ILE A N 1
ATOM 1118 C 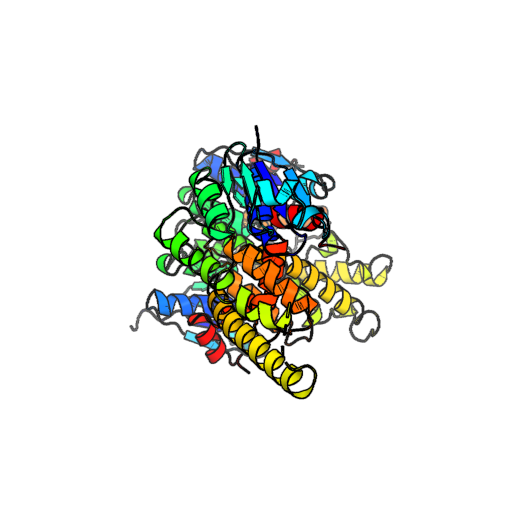CA . ILE A 1 159 ? -30.132 2.271 64.032 1.00 19.73 137 ILE A CA 1
ATOM 1119 C C . ILE A 1 159 ? -29.312 1.483 65.044 1.00 19.11 137 ILE A C 1
ATOM 1120 O O . ILE A 1 159 ? -28.481 0.661 64.656 1.00 18.63 137 ILE A O 1
ATOM 1125 N N . LEU A 1 160 ? -29.539 1.726 66.339 1.00 18.39 138 LEU A N 1
ATOM 1126 C CA . LEU A 1 160 ? -28.726 1.074 67.355 1.00 19.85 138 LEU A CA 1
ATOM 1127 C C . LEU A 1 160 ? -28.926 -0.446 67.343 1.00 19.95 138 LEU A C 1
ATOM 1128 O O . LEU A 1 160 ? -27.964 -1.197 67.557 1.00 24.02 138 LEU A O 1
ATOM 1133 N N . GLU A 1 161 ? -30.150 -0.891 67.056 1.00 21.07 139 GLU A N 1
ATOM 1134 C CA . GLU A 1 161 ? -30.445 -2.328 66.970 1.00 22.25 139 GLU A CA 1
ATOM 1135 C C . GLU A 1 161 ? -29.715 -2.933 65.741 1.00 21.55 139 GLU A C 1
ATOM 1136 O O . GLU A 1 161 ? -29.095 -4.011 65.810 1.00 20.46 139 GLU A O 1
ATOM 1142 N N . GLN A 1 162 ? -29.728 -2.208 64.630 1.00 20.93 140 GLN A N 1
ATOM 1143 C CA . GLN A 1 162 ? -29.001 -2.672 63.448 1.00 20.89 140 GLN A CA 1
ATOM 1144 C C . GLN A 1 162 ? -27.481 -2.647 63.636 1.00 22.05 140 GLN A C 1
ATOM 1145 O O . GLN A 1 162 ? -26.781 -3.576 63.228 1.00 20.07 140 GLN A O 1
ATOM 1151 N N . LEU A 1 163 ? -26.967 -1.594 64.271 1.00 20.55 141 LEU A N 1
ATOM 1152 C CA . LEU A 1 163 ? -25.527 -1.539 64.576 1.00 20.49 141 LEU A CA 1
ATOM 1153 C C . LEU A 1 163 ? -25.090 -2.665 65.532 1.00 21.00 141 LEU A C 1
ATOM 1154 O O . LEU A 1 163 ? -23.987 -3.194 65.398 1.00 20.42 141 LEU A O 1
ATOM 1159 N N . ALA A 1 164 ? -25.951 -3.038 66.478 1.00 22.14 142 ALA A N 1
ATOM 1160 C CA . ALA A 1 164 ? -25.658 -4.175 67.365 1.00 22.67 142 ALA A CA 1
ATOM 1161 C C . ALA A 1 164 ? -25.461 -5.476 66.572 1.00 19.44 142 ALA A C 1
ATOM 1162 O O . ALA A 1 164 ? -24.620 -6.288 66.901 1.00 22.94 142 ALA A O 1
ATOM 1164 N N . PHE A 1 165 ? -26.242 -5.664 65.521 1.00 21.62 143 PHE A N 1
ATOM 1165 C CA . PHE A 1 165 ? -26.101 -6.834 64.646 1.00 22.08 143 PHE A CA 1
ATOM 1166 C C . PHE A 1 165 ? -24.769 -6.832 63.881 1.00 22.88 143 PHE A C 1
ATOM 1167 O O . PHE A 1 165 ? -24.087 -7.841 63.801 1.00 22.71 143 PHE A O 1
ATOM 1175 N N . ALA A 1 166 ? -24.395 -5.683 63.349 1.00 23.40 144 ALA A N 1
ATOM 1176 C CA . ALA A 1 166 ? -23.110 -5.508 62.709 1.00 21.24 144 ALA A CA 1
ATOM 1177 C C . ALA A 1 166 ? -21.976 -5.709 63.709 1.00 20.22 144 ALA A C 1
ATOM 1178 O O . ALA A 1 166 ? -20.989 -6.381 63.420 1.00 21.56 144 ALA A O 1
ATOM 1180 N N . ASN A 1 167 ? -22.114 -5.106 64.889 1.00 19.52 145 ASN A N 1
ATOM 1181 C CA . ASN A 1 167 ? -21.114 -5.263 65.923 1.00 22.77 145 ASN A CA 1
ATOM 1182 C C . ASN A 1 167 ? -20.893 -6.727 66.305 1.00 22.08 145 ASN A C 1
ATOM 1183 O O . ASN A 1 167 ? -19.757 -7.135 66.508 1.00 22.19 145 ASN A O 1
ATOM 1188 N N . ALA A 1 168 ? -21.972 -7.510 66.371 1.00 20.33 146 ALA A N 1
ATOM 1189 C CA . ALA A 1 168 ? -21.868 -8.936 66.715 1.00 22.76 146 ALA A CA 1
ATOM 1190 C C . ALA A 1 168 ? -21.052 -9.683 65.675 1.00 22.65 146 ALA A C 1
ATOM 1191 O O . ALA A 1 168 ? -20.283 -10.586 66.017 1.00 26.56 146 ALA A O 1
ATOM 1193 N N . HIS A 1 169 ? -21.197 -9.309 64.408 1.00 22.13 147 HIS A N 1
ATOM 1194 C CA . HIS A 1 169 ? -20.399 -9.925 63.377 1.00 24.27 147 HIS A CA 1
ATOM 1195 C C . HIS A 1 169 ? -18.912 -9.670 63.620 1.00 25.20 147 HIS A C 1
ATOM 1196 O O . HIS A 1 169 ? -18.095 -10.562 63.439 1.00 25.89 147 HIS A O 1
ATOM 1203 N N . LEU A 1 170 ? -18.574 -8.442 64.011 1.00 21.73 148 LEU A N 1
ATOM 1204 C CA . LEU A 1 170 ? -17.188 -8.058 64.211 1.00 23.60 148 LEU A CA 1
ATOM 1205 C C . LEU A 1 170 ? -16.526 -8.709 65.426 1.00 25.35 148 LEU A C 1
ATOM 1206 O O . LEU A 1 170 ? -15.315 -8.609 65.594 1.00 25.93 148 LEU A O 1
ATOM 1211 N N . GLU A 1 171 ? -17.318 -9.360 66.270 1.00 24.28 149 GLU A N 1
ATOM 1212 C CA . GLU A 1 171 ? -16.754 -10.129 67.365 1.00 28.02 149 GLU A CA 1
ATOM 1213 C C . GLU A 1 171 ? -15.902 -11.290 66.869 1.00 30.22 149 GLU A C 1
ATOM 1214 O O . GLU A 1 171 ? -15.002 -11.701 67.574 1.00 33.03 149 GLU A O 1
ATOM 1220 N N . ASN A 1 172 ? -16.173 -11.788 65.658 1.00 29.68 150 ASN A N 1
ATOM 1221 C CA . ASN A 1 172 ? -15.459 -12.943 65.109 1.00 33.11 150 ASN A CA 1
ATOM 1222 C C . ASN A 1 172 ? -14.793 -12.718 63.748 1.00 30.98 150 ASN A C 1
ATOM 1223 O O . ASN A 1 172 ? -14.250 -13.659 63.161 1.00 28.39 150 ASN A O 1
ATOM 1228 N N . HIS A 1 173 ? -14.815 -11.474 63.262 1.00 28.97 151 HIS A N 1
ATOM 1229 C CA . HIS A 1 173 ? -14.321 -11.120 61.930 1.00 27.25 151 HIS A CA 1
ATOM 1230 C C . HIS A 1 173 ? -13.819 -9.689 61.959 1.00 28.76 151 HIS A C 1
ATOM 1231 O O . HIS A 1 173 ? -14.467 -8.831 62.556 1.00 28.81 151 HIS A O 1
ATOM 1238 N N . ILE A 1 174 ? -12.700 -9.408 61.299 1.00 25.62 152 ILE A N 1
ATOM 1239 C CA . ILE A 1 174 ? -12.186 -8.034 61.325 1.00 28.19 152 ILE A CA 1
ATOM 1240 C C . ILE A 1 174 ? -12.856 -7.120 60.304 1.00 24.62 152 ILE A C 1
ATOM 1241 O O . ILE A 1 174 ? -12.900 -5.934 60.524 1.00 24.46 152 ILE A O 1
ATOM 1246 N N . PHE A 1 175 ? -13.392 -7.679 59.217 1.00 24.32 153 PHE A N 1
ATOM 1247 C CA . PHE A 1 175 ? -14.105 -6.927 58.213 1.00 22.35 153 PHE A CA 1
ATOM 1248 C C . PHE A 1 175 ? -15.387 -7.672 57.809 1.00 24.92 153 PHE A C 1
ATOM 1249 O O . PHE A 1 175 ? -15.602 -8.841 58.193 1.00 24.82 153 PHE A O 1
ATOM 1257 N N . PHE A 1 176 ? -16.231 -6.982 57.039 1.00 22.90 154 PHE A N 1
ATOM 1258 C CA . PHE A 1 176 ? -17.422 -7.549 56.449 1.00 20.60 154 PHE A CA 1
ATOM 1259 C C . PHE A 1 176 ? -17.151 -8.302 55.143 1.00 25.48 154 PHE A C 1
ATOM 1260 O O . PHE A 1 176 ? -18.055 -8.940 54.593 1.00 28.13 154 PHE A O 1
ATOM 1268 N N . GLY A 1 177 ? -15.901 -8.254 54.681 1.00 25.80 155 GLY A N 1
ATOM 1269 C CA . GLY A 1 177 ? -15.392 -9.182 53.677 1.00 22.19 155 GLY A CA 1
ATOM 1270 C C . GLY A 1 177 ? -14.249 -9.999 54.263 1.00 26.20 155 GLY A C 1
ATOM 1271 O O . GLY A 1 177 ? -13.881 -9.829 55.428 1.00 29.32 155 GLY A O 1
ATOM 1272 N N . GLU A 1 178 ? -13.674 -10.893 53.466 1.00 25.13 156 GLU A N 1
ATOM 1273 C CA . GLU A 1 178 ? -12.481 -11.630 53.913 1.00 26.56 156 GLU A CA 1
ATOM 1274 C C . GLU A 1 178 ? -11.314 -10.646 54.083 1.00 31.86 156 GLU A C 1
ATOM 1275 O O . GLU A 1 178 ? -10.501 -10.770 55.006 1.00 33.69 156 GLU A O 1
ATOM 1281 N N . GLU A 1 179 ? -11.253 -9.682 53.167 1.00 24.99 157 GLU A N 1
ATOM 1282 C CA . GLU A 1 179 ? -10.437 -8.491 53.277 1.00 23.83 157 GLU A CA 1
ATOM 1283 C C . GLU A 1 179 ? -11.387 -7.304 53.234 1.00 23.49 157 GLU A C 1
ATOM 1284 O O . GLU A 1 179 ? -12.577 -7.463 52.979 1.00 22.99 157 GLU A O 1
ATOM 1290 N N . ILE A 1 180 ? -10.860 -6.111 53.458 1.00 24.24 158 ILE A N 1
ATOM 1291 C CA . ILE A 1 180 ? -11.681 -4.912 53.453 1.00 23.11 158 ILE A CA 1
ATOM 1292 C C . ILE A 1 180 ? -12.458 -4.796 52.143 1.00 21.49 158 ILE A C 1
ATOM 1293 O O . ILE A 1 180 ? -11.940 -5.134 51.056 1.00 22.75 158 ILE A O 1
ATOM 1298 N N . SER A 1 181 ? -13.692 -4.311 52.250 1.00 22.72 159 SER A N 1
ATOM 1299 C CA . SER A 1 181 ? -14.629 -4.308 51.160 1.00 21.42 159 SER A CA 1
ATOM 1300 C C . SER A 1 181 ? -15.510 -3.057 51.152 1.00 18.92 159 SER A C 1
ATOM 1301 O O . SER A 1 181 ? -15.557 -2.285 52.109 1.00 20.18 159 SER A O 1
ATOM 1304 N N . VAL A 1 182 ? -16.264 -2.915 50.076 1.00 20.31 160 VAL A N 1
ATOM 1305 C CA . VAL A 1 182 ? -17.276 -1.853 49.982 1.00 19.99 160 VAL A CA 1
ATOM 1306 C C . VAL A 1 182 ? -18.301 -1.882 51.112 1.00 21.31 160 VAL A C 1
ATOM 1307 O O . VAL A 1 182 ? -18.822 -0.839 51.467 1.00 20.37 160 VAL A O 1
ATOM 1311 N N . ALA A 1 183 ? -18.601 -3.065 51.671 1.00 19.95 161 ALA A N 1
ATOM 1312 C CA . ALA A 1 183 ? -19.521 -3.143 52.826 1.00 22.03 161 ALA A CA 1
ATOM 1313 C C . ALA A 1 183 ? -18.920 -2.421 54.036 1.00 20.31 161 ALA A C 1
ATOM 1314 O O . ALA A 1 183 ? -19.614 -1.745 54.785 1.00 19.14 161 ALA A O 1
ATOM 1316 N N . ASP A 1 184 ? -17.621 -2.589 54.228 1.00 20.95 162 ASP A N 1
ATOM 1317 C CA . ASP A 1 184 ? -16.906 -1.919 55.322 1.00 22.17 162 ASP A CA 1
ATOM 1318 C C . ASP A 1 184 ? -16.943 -0.417 55.153 1.00 19.82 162 ASP A C 1
ATOM 1319 O O . ASP A 1 184 ? -17.146 0.327 56.113 1.00 18.56 162 ASP A O 1
ATOM 1324 N N . ALA A 1 185 ? -16.741 0.038 53.925 1.00 18.86 163 ALA A N 1
ATOM 1325 C CA . ALA A 1 185 ? -16.839 1.478 53.644 1.00 19.74 163 ALA A CA 1
ATOM 1326 C C . ALA A 1 185 ? -18.224 2.034 53.951 1.00 19.08 163 ALA A C 1
ATOM 1327 O O . ALA A 1 185 ? -18.346 3.161 54.453 1.00 20.16 163 ALA A O 1
ATOM 1329 N N . TYR A 1 186 ? -19.264 1.252 53.665 1.00 18.55 164 TYR A N 1
ATOM 1330 C CA . TYR A 1 186 ? -20.627 1.685 53.929 1.00 17.59 164 TYR A CA 1
ATOM 1331 C C . TYR A 1 186 ? -20.878 1.797 55.445 1.00 16.87 164 TYR A C 1
ATOM 1332 O O . TYR A 1 186 ? -21.395 2.813 55.912 1.00 19.06 164 TYR A O 1
ATOM 1341 N N . LEU A 1 187 ? -20.519 0.785 56.223 1.00 17.47 165 LEU A N 1
ATOM 1342 C CA . LEU A 1 187 ? -20.733 0.887 57.682 1.00 18.72 165 LEU A CA 1
ATOM 1343 C C . LEU A 1 187 ? -19.918 2.057 58.244 1.00 18.57 165 LEU A C 1
ATOM 1344 O O . LEU A 1 187 ? -20.408 2.818 59.071 1.00 19.30 165 LEU A O 1
ATOM 1349 N N . TYR A 1 188 ? -18.682 2.187 57.786 1.00 18.28 166 TYR A N 1
ATOM 1350 C CA . TYR A 1 188 ? -17.801 3.274 58.230 1.00 19.39 166 TYR A CA 1
ATOM 1351 C C . TYR A 1 188 ? -18.486 4.645 58.083 1.00 18.93 166 TYR A C 1
ATOM 1352 O O . TYR A 1 188 ? -18.525 5.456 59.023 1.00 18.70 166 TYR A O 1
ATOM 1361 N N . ILE A 1 189 ? -19.033 4.913 56.901 1.00 16.77 167 ILE A N 1
ATOM 1362 C CA . ILE A 1 189 ? -19.630 6.222 56.669 1.00 17.48 167 ILE A CA 1
ATOM 1363 C C . ILE A 1 189 ? -20.882 6.457 57.505 1.00 19.81 167 ILE A C 1
ATOM 1364 O O . ILE A 1 189 ? -21.115 7.585 57.980 1.00 19.54 167 ILE A O 1
ATOM 1369 N N . MET A 1 190 ? -21.666 5.402 57.728 1.00 19.12 168 MET A N 1
ATOM 1370 C CA . MET A 1 190 ? -22.830 5.501 58.588 1.00 17.68 168 MET A CA 1
ATOM 1371 C C . MET A 1 190 ? -22.435 5.765 60.051 1.00 16.84 168 MET A C 1
ATOM 1372 O O . MET A 1 190 ? -23.112 6.516 60.750 1.00 19.89 168 MET A O 1
ATOM 1377 N N . LEU A 1 191 ? -21.332 5.179 60.497 1.00 18.21 169 LEU A N 1
ATOM 1378 C CA . LEU A 1 191 ? -20.788 5.515 61.826 1.00 19.67 169 LEU A CA 1
ATOM 1379 C C . LEU A 1 191 ? -20.294 6.975 61.891 1.00 19.09 169 LEU A C 1
ATOM 1380 O O . LEU A 1 191 ? -20.424 7.632 62.931 1.00 20.43 169 LEU A O 1
ATOM 1385 N N . ASN A 1 192 ? -19.767 7.490 60.786 1.00 19.33 170 ASN A N 1
ATOM 1386 C CA . ASN A 1 192 ? -19.393 8.909 60.732 1.00 19.07 170 ASN A CA 1
ATOM 1387 C C . ASN A 1 192 ? -20.679 9.770 60.859 1.00 18.00 170 ASN A C 1
ATOM 1388 O O . ASN A 1 192 ? -20.706 10.759 61.596 1.00 22.60 170 ASN A O 1
ATOM 1393 N N . TRP A 1 193 ? -21.756 9.373 60.186 1.00 19.89 171 TRP A N 1
ATOM 1394 C CA . TRP A 1 193 ? -23.046 10.069 60.328 1.00 19.64 171 TRP A CA 1
ATOM 1395 C C . TRP A 1 193 ? -23.510 10.058 61.770 1.00 20.22 171 TRP A C 1
ATOM 1396 O O . TRP A 1 193 ? -23.993 11.067 62.261 1.00 22.57 171 TRP A O 1
ATOM 1407 N N . CYS A 1 194 ? -23.407 8.910 62.437 1.00 19.01 172 CYS A N 1
ATOM 1408 C CA . CYS A 1 194 ? -23.777 8.820 63.854 1.00 18.43 172 CYS A CA 1
ATOM 1409 C C . CYS A 1 194 ? -23.018 9.846 64.681 1.00 21.91 172 CYS A C 1
ATOM 1410 O O . CYS A 1 194 ? -23.618 10.538 65.519 1.00 24.29 172 CYS A O 1
ATOM 1413 N N . ARG A 1 195 ? -21.706 9.918 64.477 1.00 21.11 173 ARG A N 1
ATOM 1414 C CA . ARG A 1 195 ? -20.877 10.895 65.209 1.00 23.94 173 ARG A CA 1
ATOM 1415 C C . ARG A 1 195 ? -21.391 12.317 64.946 1.00 24.81 173 ARG A C 1
ATOM 1416 O O . ARG A 1 195 ? -21.590 13.101 65.878 1.00 25.34 173 ARG A O 1
ATOM 1424 N N . LEU A 1 196 ? -21.660 12.636 63.685 1.00 23.00 174 LEU A N 1
ATOM 1425 C CA . LEU A 1 196 ? -22.168 13.973 63.333 1.00 24.59 174 LEU A CA 1
ATOM 1426 C C . LEU A 1 196 ? -23.552 14.288 63.923 1.00 27.39 174 LEU A C 1
ATOM 1427 O O . LEU A 1 196 ? -23.831 15.442 64.276 1.00 28.41 174 LEU A O 1
ATOM 1432 N N . LEU A 1 197 ? -24.400 13.266 64.047 1.00 24.59 175 LEU A N 1
ATOM 1433 C CA . LEU A 1 197 ? -25.742 13.402 64.620 1.00 25.69 175 LEU A CA 1
ATOM 1434 C C . LEU A 1 197 ? -25.748 13.307 66.146 1.00 27.35 175 LEU A C 1
ATOM 1435 O O . LEU A 1 197 ? -26.783 13.539 66.764 1.00 32.03 175 LEU A O 1
ATOM 1440 N N . GLY A 1 198 ? -24.619 12.950 66.747 1.00 24.00 176 GLY A N 1
ATOM 1441 C CA . GLY A 1 198 ? -24.543 12.718 68.197 1.00 24.89 176 GLY A CA 1
ATOM 1442 C C . GLY A 1 198 ? -25.282 11.465 68.664 1.00 29.32 176 GLY A C 1
ATOM 1443 O O . GLY A 1 198 ? -25.792 11.397 69.790 1.00 29.48 176 GLY A O 1
ATOM 1444 N N . LEU A 1 199 ? -25.347 10.472 67.789 1.00 22.61 177 LEU A N 1
ATOM 1445 C CA . LEU A 1 199 ? -25.867 9.157 68.140 1.00 22.31 177 LEU A CA 1
ATOM 1446 C C . LEU A 1 199 ? -24.703 8.297 68.601 1.00 22.16 177 LEU A C 1
ATOM 1447 O O . LEU A 1 199 ? -23.893 7.866 67.801 1.00 22.76 177 LEU A O 1
ATOM 1452 N N . ASP A 1 200 ? -24.611 8.072 69.913 1.00 21.67 178 ASP A N 1
ATOM 1453 C CA . ASP A 1 200 ? -23.514 7.325 70.475 1.00 21.31 178 ASP A CA 1
ATOM 1454 C C . ASP A 1 200 ? -23.602 5.817 70.257 1.00 20.84 178 ASP A C 1
ATOM 1455 O O . ASP A 1 200 ? -24.671 5.235 70.367 1.00 22.62 178 ASP A O 1
ATOM 1460 N N . PHE A 1 201 ? -22.460 5.184 69.993 1.00 21.66 179 PHE A N 1
ATOM 1461 C CA . PHE A 1 201 ? -22.416 3.728 69.821 1.00 21.10 179 PHE A CA 1
ATOM 1462 C C . PHE A 1 201 ? -21.280 3.108 70.628 1.00 22.56 179 PHE A C 1
ATOM 1463 O O . PHE A 1 201 ? -20.838 1.994 70.335 1.00 23.41 179 PHE A O 1
ATOM 1471 N N . SER A 1 202 ? -20.856 3.798 71.700 1.00 23.51 180 SER A N 1
ATOM 1472 C CA . SER A 1 202 ? -19.703 3.347 72.488 1.00 23.59 180 SER A CA 1
ATOM 1473 C C . SER A 1 202 ? -19.944 2.034 73.219 1.00 22.45 180 SER A C 1
ATOM 1474 O O . SER A 1 202 ? -19.002 1.334 73.590 1.00 24.32 180 SER A O 1
ATOM 1477 N N . HIS A 1 203 ? -21.201 1.698 73.429 1.00 23.83 181 HIS A N 1
ATOM 1478 C CA . HIS A 1 203 ? -21.556 0.424 74.055 1.00 25.06 181 HIS A CA 1
ATOM 1479 C C . HIS A 1 203 ? -21.351 -0.796 73.140 1.00 25.78 181 HIS A C 1
ATOM 1480 O O . HIS A 1 203 ? -21.424 -1.931 73.585 1.00 25.94 181 HIS A O 1
ATOM 1487 N N . LEU A 1 204 ? -21.140 -0.551 71.852 1.00 22.28 182 LEU A N 1
ATOM 1488 C CA . LEU A 1 204 ? -20.922 -1.613 70.884 1.00 23.67 182 LEU A CA 1
ATOM 1489 C C . LEU A 1 204 ? -19.414 -1.699 70.727 1.00 23.58 182 LEU A C 1
ATOM 1490 O O . LEU A 1 204 ? -18.796 -0.907 70.025 1.00 23.82 182 LEU A O 1
ATOM 1495 N N . SER A 1 205 ? -18.824 -2.668 71.415 1.00 25.20 183 SER A N 1
ATOM 1496 C CA A SER A 1 205 ? -17.385 -2.644 71.728 0.50 28.10 183 SER A CA 1
ATOM 1497 C CA B SER A 1 205 ? -17.388 -2.607 71.717 0.50 27.38 183 SER A CA 1
ATOM 1498 C C . SER A 1 205 ? -16.424 -2.844 70.556 1.00 27.08 183 SER A C 1
ATOM 1499 O O . SER A 1 205 ? -15.242 -2.527 70.674 1.00 29.51 183 SER A O 1
ATOM 1504 N N . GLN A 1 206 ? -16.903 -3.380 69.440 1.00 24.07 184 GLN A N 1
ATOM 1505 C CA . GLN A 1 206 ? -16.028 -3.596 68.285 1.00 24.36 184 GLN A CA 1
ATOM 1506 C C . GLN A 1 206 ? -15.938 -2.423 67.311 1.00 23.19 184 GLN A C 1
ATOM 1507 O O . GLN A 1 206 ? -15.024 -2.392 66.477 1.00 22.29 184 GLN A O 1
ATOM 1513 N N . LEU A 1 207 ? -16.868 -1.483 67.397 1.00 22.51 185 LEU A N 1
ATOM 1514 C CA . LEU A 1 207 ? -17.018 -0.486 66.344 1.00 20.46 185 LEU A CA 1
ATOM 1515 C C . LEU A 1 207 ? -15.878 0.530 66.283 1.00 23.26 185 LEU A C 1
ATOM 1516 O O . LEU A 1 207 ? -15.440 0.912 65.193 1.00 23.98 185 LEU A O 1
ATOM 1521 N N . SER A 1 208 ? -15.386 0.959 67.433 1.00 24.01 186 SER A N 1
ATOM 1522 C CA . SER A 1 208 ? -14.260 1.906 67.447 1.00 26.92 186 SER A CA 1
ATOM 1523 C C . SER A 1 208 ? -13.012 1.337 66.735 1.00 25.75 186 SER A C 1
ATOM 1524 O O . SER A 1 208 ? -12.409 2.005 65.882 1.00 27.94 186 SER A O 1
ATOM 1527 N N . ALA A 1 209 ? -12.648 0.099 67.054 1.00 26.36 187 ALA A N 1
ATOM 1528 C CA . ALA A 1 209 ? -11.495 -0.530 66.430 1.00 26.32 187 ALA A CA 1
ATOM 1529 C C . ALA A 1 209 ? -11.722 -0.773 64.936 1.00 25.32 187 ALA A C 1
ATOM 1530 O O . ALA A 1 209 ? -10.794 -0.648 64.133 1.00 25.36 187 ALA A O 1
ATOM 1532 N N . PHE A 1 210 ? -12.944 -1.133 64.582 1.00 24.81 188 PHE A N 1
ATOM 1533 C CA . PHE A 1 210 ? -13.335 -1.244 63.179 1.00 22.58 188 PHE A CA 1
ATOM 1534 C C . PHE A 1 210 ? -13.073 0.064 62.423 1.00 21.72 188 PHE A C 1
ATOM 1535 O O . PHE A 1 210 ? -12.469 0.041 61.356 1.00 22.10 188 PHE A O 1
ATOM 1543 N N . MET A 1 211 ? -13.535 1.193 62.972 1.00 21.89 189 MET A N 1
ATOM 1544 C CA . MET A 1 211 ? -13.289 2.484 62.358 1.00 25.37 189 MET A CA 1
ATOM 1545 C C . MET A 1 211 ? -11.796 2.771 62.168 1.00 24.30 189 MET A C 1
ATOM 1546 O O . MET A 1 211 ? -11.386 3.279 61.111 1.00 23.82 189 MET A O 1
ATOM 1551 N N . GLN A 1 212 ? -10.972 2.406 63.147 1.00 23.47 190 GLN A N 1
ATOM 1552 C CA . GLN A 1 212 ? -9.519 2.602 63.019 1.00 27.78 190 GLN A CA 1
ATOM 1553 C C . GLN A 1 212 ? -8.928 1.754 61.889 1.00 25.47 190 GLN A C 1
ATOM 1554 O O . GLN A 1 212 ? -8.122 2.246 61.114 1.00 26.38 190 GLN A O 1
ATOM 1560 N N . ARG A 1 213 ? -9.339 0.487 61.805 1.00 25.50 191 ARG A N 1
ATOM 1561 C CA . ARG A 1 213 ? -8.887 -0.418 60.744 1.00 27.00 191 ARG A CA 1
ATOM 1562 C C . ARG A 1 213 ? -9.279 0.101 59.365 1.00 24.03 191 ARG A C 1
ATOM 1563 O O . ARG A 1 213 ? -8.483 0.047 58.435 1.00 25.75 191 ARG A O 1
ATOM 1571 N N . VAL A 1 214 ? -10.504 0.614 59.236 1.00 26.09 192 VAL A N 1
ATOM 1572 C CA . VAL A 1 214 ? -10.967 1.146 57.946 1.00 22.66 192 VAL A CA 1
ATOM 1573 C C . VAL A 1 214 ? -10.161 2.417 57.588 1.00 20.55 192 VAL A C 1
ATOM 1574 O O . VAL A 1 214 ? -9.708 2.609 56.443 1.00 21.33 192 VAL A O 1
ATOM 1578 N N . GLU A 1 215 ? -9.969 3.272 58.576 1.00 21.25 193 GLU A N 1
ATOM 1579 C CA . GLU A 1 215 ? -9.204 4.517 58.380 1.00 22.22 193 GLU A CA 1
ATOM 1580 C C . GLU A 1 215 ? -7.732 4.286 57.995 1.00 24.17 193 GLU A C 1
ATOM 1581 O O . GLU A 1 215 ? -7.110 5.164 57.372 1.00 27.07 193 GLU A O 1
ATOM 1587 N N . ALA A 1 216 ? -7.192 3.113 58.339 1.00 23.15 194 ALA A N 1
ATOM 1588 C CA . ALA A 1 216 ? -5.797 2.752 58.041 1.00 27.99 194 ALA A CA 1
ATOM 1589 C C . ALA A 1 216 ? -5.587 2.358 56.588 1.00 29.25 194 ALA A C 1
ATOM 1590 O O . ALA A 1 216 ? -4.457 2.299 56.123 1.00 28.61 194 ALA A O 1
ATOM 1592 N N . ASP A 1 217 ? -6.674 2.085 55.879 1.00 24.28 195 ASP A N 1
ATOM 1593 C CA . ASP A 1 217 ? -6.590 1.675 54.479 1.00 25.62 195 ASP A CA 1
ATOM 1594 C C . ASP A 1 217 ? -6.273 2.884 53.628 1.00 23.93 195 ASP A C 1
ATOM 1595 O O . ASP A 1 217 ? -6.904 3.915 53.790 1.00 24.75 195 ASP A O 1
ATOM 1600 N N . GLN A 1 218 ? -5.317 2.755 52.706 1.00 24.58 196 GLN A N 1
ATOM 1601 C CA . GLN A 1 218 ? -4.856 3.911 51.919 1.00 27.65 196 GLN A CA 1
ATOM 1602 C C . GLN A 1 218 ? -5.947 4.491 51.035 1.00 24.31 196 GLN A C 1
ATOM 1603 O O . GLN A 1 218 ? -6.044 5.704 50.887 1.00 25.36 196 GLN A O 1
ATOM 1609 N N . GLY A 1 219 ? -6.770 3.627 50.440 1.00 25.41 197 GLY A N 1
ATOM 1610 C CA . GLY A 1 219 ? -7.850 4.088 49.592 1.00 22.06 197 GLY A CA 1
ATOM 1611 C C . GLY A 1 219 ? -8.848 4.907 50.374 1.00 20.99 197 GLY A C 1
ATOM 1612 O O . GLY A 1 219 ? -9.240 5.984 49.955 1.00 20.58 197 GLY A O 1
ATOM 1613 N N . VAL A 1 220 ? -9.244 4.398 51.537 1.00 19.50 198 VAL A N 1
ATOM 1614 C CA . VAL A 1 220 ? -10.150 5.131 52.419 1.00 19.84 198 VAL A CA 1
ATOM 1615 C C . VAL A 1 220 ? -9.521 6.469 52.821 1.00 20.67 198 VAL A C 1
ATOM 1616 O O . VAL A 1 220 ? -10.185 7.499 52.816 1.00 21.32 198 VAL A O 1
ATOM 1620 N N . ASP A 1 221 ? -8.255 6.439 53.195 1.00 21.98 199 ASP A N 1
ATOM 1621 C CA . ASP A 1 221 ? -7.570 7.650 53.663 1.00 21.85 199 ASP A CA 1
ATOM 1622 C C . ASP A 1 221 ? -7.578 8.720 52.565 1.00 20.90 199 ASP A C 1
ATOM 1623 O O . ASP A 1 221 ? -7.940 9.882 52.813 1.00 22.85 199 ASP A O 1
ATOM 1628 N N . ASN A 1 222 ? -7.256 8.324 51.342 1.00 21.02 200 ASN A N 1
ATOM 1629 C CA . ASN A 1 222 ? -7.273 9.260 50.224 1.00 20.89 200 ASN A CA 1
ATOM 1630 C C . ASN A 1 222 ? -8.639 9.879 50.006 1.00 22.34 200 ASN A C 1
ATOM 1631 O O . ASN A 1 222 ? -8.752 11.072 49.774 1.00 20.59 200 ASN A O 1
ATOM 1636 N N . VAL A 1 223 ? -9.688 9.065 50.081 1.00 19.56 201 VAL A N 1
ATOM 1637 C CA . VAL A 1 223 ? -11.030 9.568 49.874 1.00 19.14 201 VAL A CA 1
ATOM 1638 C C . VAL A 1 223 ? -11.463 10.493 51.023 1.00 16.85 201 VAL A C 1
ATOM 1639 O O . VAL A 1 223 ? -12.128 11.494 50.803 1.00 18.72 201 VAL A O 1
ATOM 1643 N N . ARG A 1 224 ? -11.141 10.115 52.250 1.00 18.70 202 ARG A N 1
ATOM 1644 C CA . ARG A 1 224 ? -11.476 10.964 53.392 1.00 18.80 202 ARG A CA 1
ATOM 1645 C C . ARG A 1 224 ? -10.835 12.347 53.229 1.00 19.62 202 ARG A C 1
ATOM 1646 O O . ARG A 1 224 ? -11.467 13.385 53.515 1.00 21.33 202 ARG A O 1
ATOM 1654 N N . GLU A 1 225 ? -9.613 12.351 52.720 1.00 20.71 203 GLU A N 1
ATOM 1655 C CA . GLU A 1 225 ? -8.907 13.612 52.407 1.00 22.01 203 GLU A CA 1
ATOM 1656 C C . GLU A 1 225 ? -9.636 14.412 51.325 1.00 20.60 203 GLU A C 1
ATOM 1657 O O . GLU A 1 225 ? -9.959 15.585 51.528 1.00 21.87 203 GLU A O 1
ATOM 1663 N N . GLN A 1 226 ? -9.933 13.765 50.194 1.00 21.30 204 GLN A N 1
ATOM 1664 C CA . GLN A 1 226 ? -10.625 14.432 49.109 1.00 21.16 204 GLN A CA 1
ATOM 1665 C C . GLN A 1 226 ? -11.976 15.038 49.511 1.00 20.95 204 GLN A C 1
ATOM 1666 O O . GLN A 1 226 ? -12.317 16.121 49.032 1.00 21.28 204 GLN A O 1
ATOM 1672 N N . GLU A 1 227 ? -12.724 14.330 50.381 1.00 20.97 205 GLU A N 1
ATOM 1673 C CA . GLU A 1 227 ? -14.085 14.698 50.778 1.00 20.35 205 GLU A CA 1
ATOM 1674 C C . GLU A 1 227 ? -14.102 15.566 52.044 1.00 20.87 205 GLU A C 1
ATOM 1675 O O . GLU A 1 227 ? -15.164 15.942 52.521 1.00 21.51 205 GLU A O 1
ATOM 1681 N N . GLY A 1 228 ? -12.926 15.917 52.548 1.00 21.92 206 GLY A N 1
ATOM 1682 C CA . GLY A 1 228 ? -12.816 16.837 53.697 1.00 22.10 206 GLY A CA 1
ATOM 1683 C C . GLY A 1 228 ? -13.262 16.268 55.024 1.00 24.50 206 GLY A C 1
ATOM 1684 O O . GLY A 1 228 ? -13.685 17.024 55.912 1.00 25.29 206 GLY A O 1
ATOM 1685 N N . LEU A 1 229 ? -13.161 14.948 55.169 1.00 22.24 207 LEU A N 1
ATOM 1686 C CA . LEU A 1 229 ? -13.743 14.255 56.317 1.00 23.18 207 LEU A CA 1
ATOM 1687 C C . LEU A 1 229 ? -12.851 14.135 57.532 1.00 28.94 207 LEU A C 1
ATOM 1688 O O . LEU A 1 229 ? -13.327 13.748 58.585 1.00 30.69 207 LEU A O 1
ATOM 1693 N N . LYS A 1 230 ? -11.570 14.461 57.413 1.00 27.44 208 LYS A N 1
ATOM 1694 C CA . LYS A 1 230 ? -10.689 14.361 58.576 1.00 30.56 208 LYS A CA 1
ATOM 1695 C C . LYS A 1 230 ? -10.948 15.481 59.582 1.00 37.33 208 LYS A C 1
ATOM 1696 O O . LYS A 1 230 ? -11.487 16.545 59.240 1.00 39.01 208 LYS A O 1
ATOM 1702 N N . GLY A 1 231 ? -10.599 15.210 60.832 1.00 44.58 209 GLY A N 1
ATOM 1703 C CA . GLY A 1 231 ? -10.804 16.159 61.933 1.00 59.62 209 GLY A CA 1
ATOM 1704 C C . GLY A 1 231 ? -12.263 16.520 62.154 1.00 75.27 209 GLY A C 1
ATOM 1705 O O . GLY A 1 231 ? -12.654 17.679 61.988 1.00 99.25 209 GLY A O 1
ATOM 1707 N N . ASN B 1 17 ? -25.069 -36.124 44.585 1.00 88.71 -5 ASN B N 1
ATOM 1708 C CA . ASN B 1 17 ? -26.361 -36.732 45.039 1.00 94.15 -5 ASN B CA 1
ATOM 1709 C C . ASN B 1 17 ? -26.554 -36.599 46.551 1.00 94.18 -5 ASN B C 1
ATOM 1710 O O . ASN B 1 17 ? -27.390 -35.816 47.006 1.00 103.40 -5 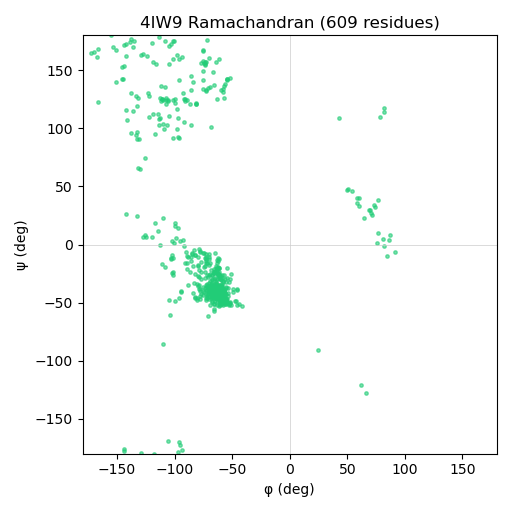ASN B O 1
ATOM 1715 N N . LEU B 1 18 ? -25.771 -37.364 47.314 1.00 89.20 -4 LEU B N 1
ATOM 1716 C CA . LEU B 1 18 ? -25.851 -37.370 48.781 1.00 80.12 -4 LEU B CA 1
ATOM 1717 C C . LEU B 1 18 ? -24.933 -36.326 49.425 1.00 66.29 -4 LEU B C 1
ATOM 1718 O O . LEU B 1 18 ? -25.020 -36.082 50.637 1.00 72.58 -4 LEU B O 1
ATOM 1723 N N . TYR B 1 19 ? -24.060 -35.719 48.619 1.00 47.30 -3 TYR B N 1
ATOM 1724 C CA . TYR B 1 19 ? -23.073 -34.747 49.110 1.00 49.86 -3 TYR B CA 1
ATOM 1725 C C . TYR B 1 19 ? -23.371 -33.311 48.720 1.00 52.68 -3 TYR B C 1
ATOM 1726 O O . TYR B 1 19 ? -22.848 -32.378 49.339 1.00 52.96 -3 TYR B O 1
ATOM 1735 N N . PHE B 1 20 ? -24.204 -33.135 47.698 1.00 51.50 -2 PHE B N 1
ATOM 1736 C CA . PHE B 1 20 ? -24.596 -31.808 47.248 1.00 57.19 -2 PHE B CA 1
ATOM 1737 C C . PHE B 1 20 ? -26.106 -31.745 47.051 1.00 57.15 -2 PHE B C 1
ATOM 1738 O O . PHE B 1 20 ? -26.682 -32.494 46.259 1.00 60.93 -2 PHE B O 1
ATOM 1746 N N . GLN B 1 21 ? -26.746 -30.856 47.798 1.00 43.46 -1 GLN B N 1
ATOM 1747 C CA . GLN B 1 21 ? -28.175 -30.683 47.680 1.00 47.75 -1 GLN B CA 1
ATOM 1748 C C . GLN B 1 21 ? -28.427 -29.448 46.851 1.00 40.85 -1 GLN B C 1
ATOM 1749 O O . GLN B 1 21 ? -27.566 -28.571 46.694 1.00 36.73 -1 GLN B O 1
ATOM 1755 N N . SER B 1 22 ? -29.622 -29.391 46.307 1.00 34.97 0 SER B N 1
ATOM 1756 C CA . SER B 1 22 ? -30.038 -28.232 45.579 1.00 35.99 0 SER B CA 1
ATOM 1757 C C . SER B 1 22 ? -30.022 -27.054 46.542 1.00 30.83 0 SER B C 1
ATOM 1758 O O . SER B 1 22 ? -30.055 -27.222 47.769 1.00 28.11 0 SER B O 1
ATOM 1761 N N . MET B 1 23 ? -29.971 -25.863 45.977 1.00 29.96 1 MET B N 1
ATOM 1762 C CA . MET B 1 23 ? -30.158 -24.654 46.763 1.00 27.39 1 MET B CA 1
ATOM 1763 C C . MET B 1 23 ? -31.585 -24.628 47.252 1.00 27.30 1 MET B C 1
ATOM 1764 O O . MET B 1 23 ? -32.470 -25.156 46.583 1.00 28.08 1 MET B O 1
ATOM 1769 N N . LYS B 1 24 ? -31.793 -24.047 48.428 1.00 25.47 2 LYS B N 1
ATOM 1770 C CA . LYS B 1 24 ? -33.120 -23.901 49.015 1.00 25.60 2 LYS B CA 1
ATOM 1771 C C . LYS B 1 24 ? -33.410 -22.427 49.284 1.00 26.23 2 LYS B C 1
ATOM 1772 O O . LYS B 1 24 ? -32.607 -21.753 49.926 1.00 26.64 2 LYS B O 1
ATOM 1778 N N . LEU B 1 25 ? -34.556 -21.958 48.795 1.00 24.29 3 LEU B N 1
ATOM 1779 C CA . LEU B 1 25 ? -35.052 -20.615 49.071 1.00 22.60 3 LEU B CA 1
ATOM 1780 C C . LEU B 1 25 ? -36.218 -20.655 50.050 1.00 24.00 3 LEU B C 1
ATOM 1781 O O . LEU B 1 25 ? -37.225 -21.362 49.824 1.00 22.96 3 LEU B O 1
ATOM 1786 N N . TYR B 1 26 ? -36.062 -19.909 51.143 1.00 22.44 4 TYR B N 1
ATOM 1787 C CA . TYR B 1 26 ? -37.166 -19.603 52.061 1.00 21.24 4 TYR B CA 1
ATOM 1788 C C . TYR B 1 26 ? -37.804 -18.288 51.622 1.00 21.39 4 TYR B C 1
ATOM 1789 O O . TYR B 1 26 ? -37.125 -17.269 51.469 1.00 24.86 4 TYR B O 1
ATOM 1798 N N . GLY B 1 27 ? -39.099 -18.333 51.397 1.00 18.33 5 GLY B N 1
ATOM 1799 C CA . GLY B 1 27 ? -39.870 -17.179 50.981 1.00 20.10 5 GLY B CA 1
ATOM 1800 C C . GLY B 1 27 ? -41.275 -17.098 51.538 1.00 21.42 5 GLY B C 1
ATOM 1801 O O . GLY B 1 27 ? -41.893 -18.120 51.872 1.00 23.08 5 GLY B O 1
ATOM 1802 N N . LEU B 1 28 ? -41.780 -15.869 51.635 1.00 21.89 6 LEU B N 1
ATOM 1803 C CA . LEU B 1 28 ? -43.193 -15.602 51.902 1.00 20.98 6 LEU B CA 1
ATOM 1804 C C . LEU B 1 28 ? -43.903 -15.500 50.561 1.00 23.19 6 LEU B C 1
ATOM 1805 O O . LEU B 1 28 ? -43.517 -14.687 49.726 1.00 23.95 6 LEU B O 1
ATOM 1810 N N . THR B 1 29 ? -44.931 -16.313 50.332 1.00 25.53 7 THR B N 1
ATOM 1811 C CA . THR B 1 29 ? -45.598 -16.251 49.033 1.00 22.49 7 THR B CA 1
ATOM 1812 C C . THR B 1 29 ? -46.126 -14.839 48.751 1.00 24.73 7 THR B C 1
ATOM 1813 O O . THR B 1 29 ? -46.755 -14.212 49.609 1.00 24.17 7 THR B O 1
ATOM 1817 N N . GLY B 1 30 ? -45.812 -14.346 47.553 1.00 24.58 8 GLY B N 1
ATOM 1818 C CA . GLY B 1 30 ? -46.269 -13.066 47.080 1.00 24.71 8 GLY B CA 1
ATOM 1819 C C . GLY B 1 30 ? -45.451 -11.896 47.581 1.00 23.30 8 GLY B C 1
ATOM 1820 O O . GLY B 1 30 ? -45.741 -10.762 47.220 1.00 23.92 8 GLY B O 1
ATOM 1821 N N . ALA B 1 31 ? -44.434 -12.149 48.400 1.00 23.96 9 ALA B N 1
ATOM 1822 C CA . ALA B 1 31 ? -43.632 -11.059 48.984 1.00 23.38 9 ALA B CA 1
ATOM 1823 C C . ALA B 1 31 ? -42.380 -10.839 48.131 1.00 24.25 9 ALA B C 1
ATOM 1824 O O . ALA B 1 31 ? -42.317 -11.353 47.005 1.00 23.12 9 ALA B O 1
ATOM 1826 N N . CYS B 1 32 ? -41.417 -10.034 48.620 1.00 25.51 10 CYS B N 1
ATOM 1827 C CA . CYS B 1 32 ? -40.261 -9.687 47.817 1.00 22.93 10 CYS B CA 1
ATOM 1828 C C . CYS B 1 32 ? -39.412 -10.909 47.445 1.00 21.96 10 CYS B C 1
ATOM 1829 O O . CYS B 1 32 ? -38.720 -10.900 46.425 1.00 21.84 10 CYS B O 1
ATOM 1832 N N . SER B 1 33 ? -39.506 -11.967 48.253 1.00 23.91 11 SER B N 1
ATOM 1833 C CA . SER B 1 33 ? -38.798 -13.217 47.987 1.00 20.90 11 SER B CA 1
ATOM 1834 C C . SER B 1 33 ? -39.249 -13.905 46.680 1.00 18.85 11 SER B C 1
ATOM 1835 O O . SER B 1 33 ? -38.576 -14.831 46.192 1.00 20.67 11 SER B O 1
ATOM 1838 N N . PHE B 1 34 ? -40.368 -13.453 46.125 1.00 18.65 12 PHE B N 1
ATOM 1839 C CA . PHE B 1 34 ? -40.772 -13.796 44.743 1.00 20.03 12 PHE B CA 1
ATOM 1840 C C . PHE B 1 34 ? -39.642 -13.591 43.742 1.00 19.25 12 PHE B C 1
ATOM 1841 O O . PHE B 1 34 ? -39.475 -14.369 42.814 1.00 20.50 12 PHE B O 1
ATOM 1849 N N . VAL B 1 35 ? -38.854 -12.539 43.926 1.00 19.19 13 VAL B N 1
ATOM 1850 C CA . VAL B 1 35 ? -37.810 -12.185 42.959 1.00 18.56 13 VAL B CA 1
ATOM 1851 C C . VAL B 1 35 ? -36.694 -13.243 42.876 1.00 20.03 13 VAL B C 1
ATOM 1852 O O . VAL B 1 35 ? -36.432 -13.763 41.784 1.00 21.87 13 VAL B O 1
ATOM 1856 N N . PRO B 1 36 ? -36.050 -13.589 44.005 1.00 19.62 14 PRO B N 1
ATOM 1857 C CA . PRO B 1 36 ? -35.090 -14.685 43.885 1.00 21.47 14 PRO B CA 1
ATOM 1858 C C . PRO B 1 36 ? -35.737 -16.036 43.532 1.00 21.11 14 PRO B C 1
ATOM 1859 O O . PRO B 1 36 ? -35.063 -16.934 43.002 1.00 18.88 14 PRO B O 1
ATOM 1863 N N . HIS B 1 37 ? -37.022 -16.189 43.831 1.00 19.30 15 HIS B N 1
ATOM 1864 C CA . HIS B 1 37 ? -37.735 -17.410 43.393 1.00 19.14 15 HIS B CA 1
ATOM 1865 C C . HIS B 1 37 ? -37.761 -17.465 41.866 1.00 19.08 15 HIS B C 1
ATOM 1866 O O . HIS B 1 37 ? -37.381 -18.496 41.265 1.00 21.42 15 HIS B O 1
ATOM 1873 N N . VAL B 1 38 ? -38.141 -16.352 41.244 1.00 19.34 16 VAL B N 1
ATOM 1874 C CA . VAL B 1 38 ? -38.104 -16.254 39.780 1.00 18.77 16 VAL B CA 1
ATOM 1875 C C . VAL B 1 38 ? -36.666 -16.484 39.254 1.00 23.10 16 VAL B C 1
ATOM 1876 O O . VAL B 1 38 ? -36.471 -17.213 38.282 1.00 22.68 16 VAL B O 1
ATOM 1880 N N . ALA B 1 39 ? -35.664 -15.887 39.897 1.00 21.50 17 ALA B N 1
ATOM 1881 C CA . ALA B 1 39 ? -34.249 -16.117 39.506 1.00 23.15 17 ALA B CA 1
ATOM 1882 C C . ALA B 1 39 ? -33.873 -17.604 39.526 1.00 21.63 17 ALA B C 1
ATOM 1883 O O . ALA B 1 39 ? -33.313 -18.113 38.575 1.00 23.49 17 ALA B O 1
ATOM 1885 N N . LEU B 1 40 ? -34.188 -18.285 40.618 1.00 22.16 18 LEU B N 1
ATOM 1886 C CA . LEU B 1 40 ? -33.950 -19.719 40.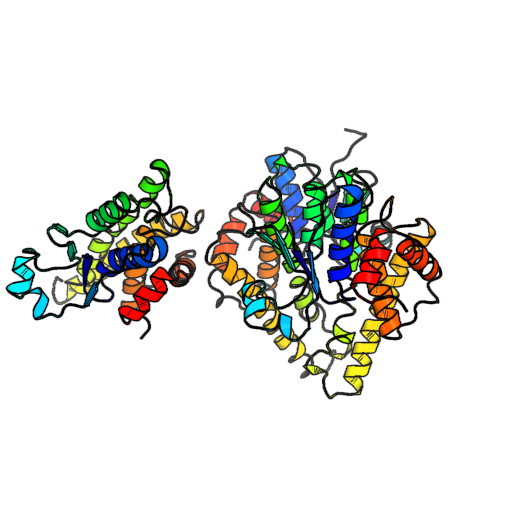710 1.00 23.72 18 LEU B CA 1
ATOM 1887 C C . LEU B 1 40 ? -34.690 -20.519 39.621 1.00 23.05 18 LEU B C 1
ATOM 1888 O O . LEU B 1 40 ? -34.138 -21.476 39.065 1.00 23.22 18 LEU B O 1
ATOM 1893 N N . GLU B 1 41 ? -35.924 -20.134 39.315 1.00 22.36 19 GLU B N 1
ATOM 1894 C CA . GLU B 1 41 ? -36.694 -20.794 38.247 1.00 24.04 19 GLU B CA 1
ATOM 1895 C C . GLU B 1 41 ? -36.039 -20.558 36.875 1.00 23.95 19 GLU B C 1
ATOM 1896 O O . GLU B 1 41 ? -35.987 -21.458 36.023 1.00 25.08 19 GLU B O 1
ATOM 1902 N N . TRP B 1 42 ? -35.507 -19.362 36.661 1.00 24.51 20 TRP B N 1
ATOM 1903 C CA . TRP B 1 42 ? -34.811 -19.086 35.412 1.00 23.95 20 TRP B CA 1
ATOM 1904 C C . TRP B 1 42 ? -33.529 -19.919 35.312 1.00 24.34 20 TRP B C 1
ATOM 1905 O O . TRP B 1 42 ? -33.207 -20.446 34.245 1.00 26.23 20 TRP B O 1
ATOM 1916 N N . VAL B 1 43 ? -32.806 -20.050 36.421 1.00 23.06 21 VAL B N 1
ATOM 1917 C CA . VAL B 1 43 ? -31.628 -20.938 36.474 1.00 24.94 21 VAL B CA 1
ATOM 1918 C C . VAL B 1 43 ? -32.035 -22.384 36.146 1.00 26.33 21 VAL B C 1
ATOM 1919 O O . VAL B 1 43 ? -31.358 -23.088 35.368 1.00 26.97 21 VAL B O 1
ATOM 1923 N N . LYS B 1 44 ? -33.155 -22.817 36.708 1.00 26.83 22 LYS B N 1
ATOM 1924 C CA . LYS B 1 44 ? -33.677 -24.166 36.424 1.00 27.63 22 LYS B CA 1
ATOM 1925 C C . LYS B 1 44 ? -33.968 -24.360 34.941 1.00 27.15 22 LYS B C 1
ATOM 1926 O O . LYS B 1 44 ? -33.513 -25.338 34.320 1.00 29.42 22 LYS B O 1
ATOM 1932 N N . LEU B 1 45 ? -34.706 -23.418 34.377 1.00 24.15 23 LEU B N 1
ATOM 1933 C CA . LEU B 1 45 ? -35.145 -23.504 32.984 1.00 24.60 23 LEU B CA 1
ATOM 1934 C C . LEU B 1 45 ? -34.032 -23.331 31.954 1.00 32.14 23 LEU B C 1
ATOM 1935 O O . LEU B 1 45 ? -34.036 -23.971 30.894 1.00 29.58 23 LEU B O 1
ATOM 1940 N N . ARG B 1 46 ? -33.079 -22.468 32.266 1.00 31.89 24 ARG B N 1
ATOM 1941 C CA . ARG B 1 46 ? -32.034 -22.079 31.314 1.00 33.39 24 ARG B CA 1
ATOM 1942 C C . ARG B 1 46 ? -30.696 -22.792 31.547 1.00 33.00 24 ARG B C 1
ATOM 1943 O O . ARG B 1 46 ? -29.883 -22.903 30.623 1.00 38.55 24 ARG B O 1
ATOM 1951 N N . ALA B 1 47 ? -30.465 -23.261 32.773 1.00 31.87 25 ALA B N 1
ATOM 1952 C CA . ALA B 1 47 ? -29.228 -23.946 33.136 1.00 35.24 25 ALA B CA 1
ATOM 1953 C C . ALA B 1 47 ? -29.438 -25.335 33.754 1.00 34.29 25 ALA B C 1
ATOM 1954 O O . ALA B 1 47 ? -28.481 -25.931 34.242 1.00 35.28 25 ALA B O 1
ATOM 1956 N N . ASN B 1 48 ? -30.678 -25.832 33.730 1.00 34.88 26 ASN B N 1
ATOM 1957 C CA . ASN B 1 48 ? -31.011 -27.211 34.123 1.00 37.24 26 ASN B CA 1
ATOM 1958 C C . ASN B 1 48 ? -30.612 -27.572 35.550 1.00 37.43 26 ASN B C 1
ATOM 1959 O O . ASN B 1 48 ? -30.197 -28.695 35.826 1.00 39.62 26 ASN B O 1
ATOM 1964 N N . GLN B 1 49 ? -30.725 -26.611 36.461 1.00 33.64 27 GLN B N 1
ATOM 1965 C CA A GLN B 1 49 ? -30.405 -26.836 37.860 0.50 35.03 27 GLN B CA 1
ATOM 1966 C CA B GLN B 1 49 ? -30.417 -26.852 37.869 0.50 32.93 27 GLN B CA 1
ATOM 1967 C C . GLN B 1 49 ? -31.679 -26.660 38.692 1.00 32.09 27 GLN B C 1
ATOM 1968 O O . GLN B 1 49 ? -32.231 -25.565 38.768 1.00 30.92 27 GLN B O 1
ATOM 1979 N N . ASP B 1 50 ? -32.144 -27.739 39.299 1.00 31.54 28 ASP B N 1
ATOM 1980 C CA . ASP B 1 50 ? -33.337 -27.697 40.128 1.00 28.28 28 ASP B CA 1
ATOM 1981 C C . ASP B 1 50 ? -32.984 -27.043 41.449 1.00 27.92 28 ASP B C 1
ATOM 1982 O O . ASP B 1 50 ? -31.816 -26.914 41.814 1.00 29.85 28 ASP B O 1
ATOM 1987 N N . TYR B 1 51 ? -34.021 -26.680 42.181 1.00 26.67 29 TYR B N 1
ATOM 1988 C CA . TYR B 1 51 ? -33.892 -26.033 43.486 1.00 24.95 29 TYR B CA 1
ATOM 1989 C C . TYR B 1 51 ? -35.100 -26.392 44.326 1.00 24.70 29 TYR B C 1
ATOM 1990 O O . TYR B 1 51 ? -36.095 -26.907 43.806 1.00 27.62 29 TYR B O 1
ATOM 1999 N N . ALA B 1 52 ? -35.004 -26.095 45.616 1.00 24.55 30 ALA B N 1
ATOM 2000 C CA . ALA B 1 52 ? -36.083 -26.294 46.576 1.00 25.33 30 ALA B CA 1
ATOM 2001 C C . ALA B 1 52 ? -36.666 -24.943 47.002 1.00 24.37 30 ALA B C 1
ATOM 2002 O O . ALA B 1 52 ? -35.918 -24.000 47.275 1.00 25.21 30 ALA B O 1
ATOM 2004 N N . PHE B 1 53 ? -37.986 -24.854 47.058 1.00 24.66 31 PHE B N 1
ATOM 2005 C CA . PHE B 1 53 ? -38.672 -23.699 47.615 1.00 22.60 31 PHE B CA 1
ATOM 2006 C C . PHE B 1 53 ? -39.392 -24.087 48.894 1.00 24.38 31 PHE B C 1
ATOM 2007 O O . PHE B 1 53 ? -40.197 -25.016 48.897 1.00 23.83 31 PHE B O 1
ATOM 2015 N N . GLN B 1 54 ? -39.118 -23.366 49.971 1.00 22.18 32 GLN B N 1
ATOM 2016 C CA . GLN B 1 54 ? -39.868 -23.511 51.207 1.00 24.36 32 GLN B CA 1
ATOM 2017 C C . GLN B 1 54 ? -40.667 -22.245 51.493 1.00 23.69 32 GLN B C 1
ATOM 2018 O O . GLN B 1 54 ? -40.119 -21.187 51.841 1.00 23.81 32 GLN B O 1
ATOM 2024 N N . ALA B 1 55 ? -41.975 -22.363 51.345 1.00 23.35 33 ALA B N 1
ATOM 2025 C CA . ALA B 1 55 ? -42.873 -21.288 51.748 1.00 24.04 33 ALA B CA 1
ATOM 2026 C C . ALA B 1 55 ? -42.915 -21.259 53.264 1.00 26.07 33 ALA B C 1
ATOM 2027 O O . ALA B 1 55 ? -43.051 -22.300 53.911 1.00 27.74 33 ALA B O 1
ATOM 2029 N N . VAL B 1 56 ? -42.764 -20.067 53.815 1.00 21.84 34 VAL B N 1
ATOM 2030 C CA . VAL B 1 56 ? -42.818 -19.847 55.255 1.00 21.90 34 VAL B CA 1
ATOM 2031 C C . VAL B 1 56 ? -44.004 -18.963 55.635 1.00 26.07 34 VAL B C 1
ATOM 2032 O O . VAL B 1 56 ? -44.480 -18.185 54.830 1.00 28.01 34 VAL B O 1
ATOM 2036 N N . SER B 1 57 ? -44.478 -19.088 56.875 1.00 33.93 35 SER B N 1
ATOM 2037 C CA . SER B 1 57 ? -45.449 -18.151 57.435 1.00 36.19 35 SER B CA 1
ATOM 2038 C C . SER B 1 57 ? -44.724 -17.048 58.206 1.00 36.29 35 SER B C 1
ATOM 2039 O O . SER B 1 57 ? -43.563 -17.207 58.591 1.00 34.79 35 SER B O 1
ATOM 2042 N N . ARG B 1 58 ? -45.429 -15.941 58.427 1.00 38.34 36 ARG B N 1
ATOM 2043 C CA . ARG B 1 58 ? -44.933 -14.834 59.235 1.00 43.56 36 ARG B CA 1
ATOM 2044 C C . ARG B 1 58 ? -44.642 -15.268 60.672 1.00 47.74 36 ARG B C 1
ATOM 2045 O O . ARG B 1 58 ? -43.790 -14.677 61.345 1.00 47.33 36 ARG B O 1
ATOM 2053 N N . GLU B 1 59 ? -45.336 -16.308 61.127 1.00 45.22 37 GLU B N 1
ATOM 2054 C CA . GLU B 1 59 ? -45.089 -16.892 62.446 1.00 51.24 37 GLU B CA 1
ATOM 2055 C C . GLU B 1 59 ? -43.804 -17.728 62.468 1.00 39.39 37 GLU B C 1
ATOM 2056 O O . GLU B 1 59 ? -43.029 -17.646 63.415 1.00 44.19 37 GLU B O 1
ATOM 2062 N N . PHE B 1 60 ? -43.590 -18.535 61.430 1.00 38.93 38 PHE B N 1
ATOM 2063 C CA . PHE B 1 60 ? -42.431 -19.423 61.372 1.00 38.29 38 PHE B CA 1
ATOM 2064 C C . PHE B 1 60 ? -41.129 -18.623 61.324 1.00 38.58 38 PHE B C 1
ATOM 2065 O O . PHE B 1 60 ? -40.138 -19.030 61.909 1.00 37.27 38 PHE B O 1
ATOM 2073 N N . ILE B 1 61 ? -41.143 -17.472 60.656 1.00 34.75 39 ILE B N 1
ATOM 2074 C CA . ILE B 1 61 ? -39.927 -16.649 60.555 1.00 33.13 39 ILE B CA 1
ATOM 2075 C C . ILE B 1 61 ? -39.565 -15.929 61.858 1.00 36.31 39 ILE B C 1
ATOM 2076 O O . ILE B 1 61 ? -38.466 -15.392 61.987 1.00 34.16 39 ILE B O 1
ATOM 2081 N N . LYS B 1 62 ? -40.475 -15.923 62.828 1.00 38.93 40 LYS B N 1
ATOM 2082 C CA . LYS B 1 62 ? -40.144 -15.406 64.158 1.00 43.98 40 LYS B CA 1
ATOM 2083 C C . LYS B 1 62 ? -39.851 -16.541 65.138 1.00 45.48 40 LYS B C 1
ATOM 2084 O O . LYS B 1 62 ? -39.548 -16.292 66.307 1.00 46.72 40 LYS B O 1
ATOM 2090 N N . SER B 1 63 ? -39.911 -17.778 64.643 1.00 41.65 41 SER B N 1
ATOM 2091 C CA . SER B 1 63 ? -39.644 -18.966 65.448 1.00 48.60 41 SER B CA 1
ATOM 2092 C C . SER B 1 63 ? -38.152 -19.142 65.751 1.00 47.80 41 SER B C 1
ATOM 2093 O O . SER B 1 63 ? -37.286 -18.632 65.037 1.00 41.11 41 SER B O 1
ATOM 2096 N N . ALA B 1 64 ? -37.874 -19.880 66.819 1.00 48.40 42 ALA B N 1
ATOM 2097 C CA . ALA B 1 64 ? -36.507 -20.127 67.253 1.00 52.60 42 ALA B CA 1
ATOM 2098 C C . ALA B 1 64 ? -35.694 -20.861 66.193 1.00 51.28 42 ALA B C 1
ATOM 2099 O O . ALA B 1 64 ? -34.518 -20.548 65.991 1.00 45.40 42 ALA B O 1
ATOM 2101 N N . GLU B 1 65 ? -36.316 -21.834 65.523 1.00 42.16 43 GLU B N 1
ATOM 2102 C CA . GLU B 1 65 ? -35.620 -22.610 64.494 1.00 50.38 43 GLU B CA 1
ATOM 2103 C C . GLU B 1 65 ? -35.191 -21.717 63.331 1.00 44.42 43 GLU B C 1
ATOM 2104 O O . GLU B 1 65 ? -34.085 -21.851 62.815 1.00 42.71 43 GLU B O 1
ATOM 2110 N N . TYR B 1 66 ? -36.065 -20.816 62.910 1.00 39.19 44 TYR B N 1
ATOM 2111 C CA . TYR B 1 66 ? -35.740 -19.962 61.769 1.00 33.24 44 TYR B CA 1
ATOM 2112 C C . TYR B 1 66 ? -34.751 -18.859 62.116 1.00 33.16 44 TYR B C 1
ATOM 2113 O O . TYR B 1 66 ? -33.868 -18.561 61.325 1.00 33.86 44 TYR B O 1
ATOM 2122 N N . LEU B 1 67 ? -34.899 -18.261 63.296 1.00 31.33 45 LEU B N 1
ATOM 2123 C CA . LEU B 1 67 ? -33.969 -17.233 63.732 1.00 35.75 45 LEU B CA 1
ATOM 2124 C C . LEU B 1 67 ? -32.532 -17.770 63.825 1.00 37.43 45 LEU B C 1
ATOM 2125 O O . LEU B 1 67 ? -31.580 -17.021 63.659 1.00 38.16 45 LEU B O 1
ATOM 2130 N N . ALA B 1 68 ? -32.387 -19.072 64.060 1.00 36.89 46 ALA B N 1
ATOM 2131 C CA . ALA B 1 68 ? -31.084 -19.725 64.062 1.00 41.68 46 ALA B CA 1
ATOM 2132 C C . ALA B 1 68 ? -30.433 -19.681 62.683 1.00 44.57 46 ALA B C 1
ATOM 2133 O O . ALA B 1 68 ? -29.215 -19.554 62.579 1.00 49.95 46 ALA B O 1
ATOM 2135 N N . LEU B 1 69 ? -31.242 -19.789 61.631 1.00 41.09 47 LEU B N 1
ATOM 2136 C CA . LEU B 1 69 ? -30.737 -19.659 60.264 1.00 43.05 47 LEU B CA 1
ATOM 2137 C C . LEU B 1 69 ? -30.617 -18.189 59.872 1.00 38.73 47 LEU B C 1
ATOM 2138 O O . LEU B 1 69 ? -29.625 -17.792 59.279 1.00 38.00 47 LEU B O 1
ATOM 2143 N N . ASN B 1 70 ? -31.640 -17.395 60.185 1.00 35.66 48 ASN B N 1
ATOM 2144 C CA . ASN B 1 70 ? -31.641 -15.974 59.854 1.00 31.15 48 ASN B CA 1
ATOM 2145 C C . ASN B 1 70 ? -32.084 -15.117 61.041 1.00 33.38 48 ASN B C 1
ATOM 2146 O O . ASN B 1 70 ? -33.280 -14.888 61.226 1.00 28.75 48 ASN B O 1
ATOM 2151 N N . PRO B 1 71 ? -31.112 -14.607 61.833 1.00 33.15 49 PRO B N 1
ATOM 2152 C CA . PRO B 1 71 ? -31.406 -13.781 63.020 1.00 31.86 49 PRO B CA 1
ATOM 2153 C C . PRO B 1 71 ? -32.301 -12.556 62.750 1.00 30.44 49 PRO B C 1
ATOM 2154 O O . PRO B 1 71 ? -32.911 -12.021 63.687 1.00 29.51 49 PRO B O 1
ATOM 2158 N N . ARG B 1 72 ? -32.375 -12.114 61.490 1.00 25.62 50 ARG B N 1
ATOM 2159 C CA . ARG B 1 72 ? -33.200 -10.965 61.144 1.00 25.04 50 ARG B CA 1
ATOM 2160 C C . ARG B 1 72 ? -34.683 -11.317 60.942 1.00 23.78 50 ARG B C 1
ATOM 2161 O O . ARG B 1 72 ? -35.527 -10.415 60.833 1.00 26.80 50 ARG B O 1
ATOM 2169 N N . GLY B 1 73 ? -34.994 -12.616 60.923 1.00 28.35 51 GLY B N 1
ATOM 2170 C CA . GLY B 1 73 ? -36.371 -13.088 60.955 1.00 28.23 51 GLY B CA 1
ATOM 2171 C C . GLY B 1 73 ? -37.202 -12.617 59.794 1.00 31.08 51 GLY B C 1
ATOM 2172 O O . GLY B 1 73 ? -38.364 -12.262 59.949 1.00 29.07 51 GLY B O 1
ATOM 2173 N N . ASN B 1 74 ? -36.600 -12.613 58.616 1.00 28.02 52 ASN B N 1
ATOM 2174 C CA . ASN B 1 74 ? -37.321 -12.210 57.436 1.00 26.27 52 ASN B CA 1
ATOM 2175 C C . ASN B 1 74 ? -36.865 -13.058 56.266 1.00 22.32 52 ASN B C 1
ATOM 2176 O O . ASN B 1 74 ? -36.040 -13.970 56.417 1.00 25.56 52 ASN B O 1
ATOM 2181 N N . VAL B 1 75 ? -37.389 -12.730 55.098 1.00 22.36 53 VAL B N 1
ATOM 2182 C CA . VAL B 1 75 ? -37.061 -13.429 53.885 1.00 21.03 53 VAL B CA 1
ATOM 2183 C C . VAL B 1 75 ? -36.662 -12.377 52.850 1.00 19.49 53 VAL B C 1
ATOM 2184 O O . VAL B 1 75 ? -36.997 -11.196 53.010 1.00 23.31 53 VAL B O 1
ATOM 2188 N N . PRO B 1 76 ? -35.992 -12.801 51.772 1.00 19.16 54 PRO B N 1
ATOM 2189 C CA . PRO B 1 76 ? -35.527 -14.147 51.418 1.00 20.60 54 PRO B CA 1
ATOM 2190 C C . PRO B 1 76 ? -34.329 -14.636 52.177 1.00 21.08 54 PRO B C 1
ATOM 2191 O O . PRO B 1 76 ? -33.516 -13.837 52.697 1.00 21.39 54 PRO B O 1
ATOM 2195 N N . LEU B 1 77 ? -34.216 -15.961 52.231 1.00 21.99 55 LEU B N 1
ATOM 2196 C CA . LEU B 1 77 ? -32.987 -16.630 52.669 1.00 21.68 55 LEU B CA 1
ATOM 2197 C C . LEU B 1 77 ? -32.676 -17.737 51.692 1.00 23.66 55 LEU B C 1
ATOM 2198 O O . LEU B 1 77 ? -33.554 -18.588 51.397 1.00 25.02 55 LEU B O 1
ATOM 2203 N N . LEU B 1 78 ? -31.443 -17.735 51.192 1.00 22.04 56 LEU B N 1
ATOM 2204 C CA . LEU B 1 78 ? -30.969 -18.783 50.276 1.00 22.95 56 LEU B CA 1
ATOM 2205 C C . LEU B 1 78 ? -29.939 -19.605 51.015 1.00 24.98 56 LEU B C 1
ATOM 2206 O O . LEU B 1 78 ? -28.978 -19.067 51.531 1.00 28.30 56 LEU B O 1
ATOM 2211 N N . VAL B 1 79 ? -30.150 -20.911 51.075 1.00 23.38 57 VAL B N 1
ATOM 2212 C CA . VAL B 1 79 ? -29.184 -21.822 51.671 1.00 26.26 57 VAL B CA 1
ATOM 2213 C C .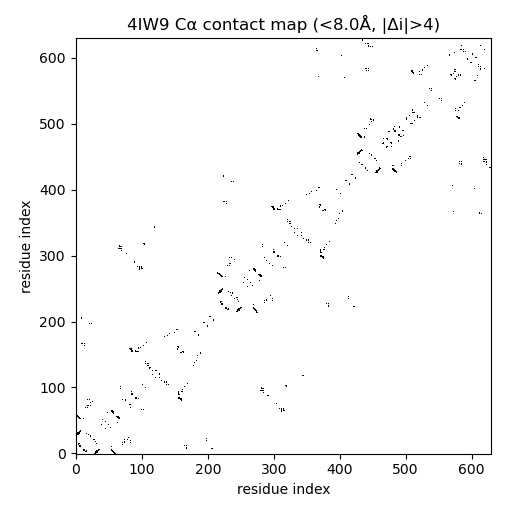 VAL B 1 79 ? -28.606 -22.639 50.508 1.00 28.10 57 VAL B C 1
ATOM 2214 O O . VAL B 1 79 ? -29.342 -23.208 49.726 1.00 29.39 57 VAL B O 1
ATOM 2218 N N . ASP B 1 80 ? -27.280 -22.615 50.368 1.00 25.01 58 ASP B N 1
ATOM 2219 C CA . ASP B 1 80 ? -26.553 -23.360 49.344 1.00 29.01 58 ASP B CA 1
ATOM 2220 C C . ASP B 1 80 ? -25.386 -24.042 50.083 1.00 34.65 58 ASP B C 1
ATOM 2221 O O . ASP B 1 80 ? -24.359 -23.417 50.373 1.00 32.45 58 ASP B O 1
ATOM 2226 N N . GLY B 1 81 ? -25.569 -25.306 50.446 1.00 35.11 59 GLY B N 1
ATOM 2227 C CA . GLY B 1 81 ? -24.591 -25.982 51.307 1.00 34.34 59 GLY B CA 1
ATOM 2228 C C . GLY B 1 81 ? -24.519 -25.269 52.649 1.00 37.00 59 GLY B C 1
ATOM 2229 O O . GLY B 1 81 ? -25.540 -25.149 53.331 1.00 38.69 59 GLY B O 1
ATOM 2230 N N . ASP B 1 82 ? -23.327 -24.775 53.010 1.00 38.98 60 ASP B N 1
ATOM 2231 C CA A ASP B 1 82 ? -23.063 -24.056 54.268 0.50 39.27 60 ASP B CA 1
ATOM 2232 C CA B ASP B 1 82 ? -23.163 -24.076 54.294 0.50 41.45 60 ASP B CA 1
ATOM 2233 C C . ASP B 1 82 ? -23.253 -22.552 54.157 1.00 40.25 60 ASP B C 1
ATOM 2234 O O . ASP B 1 82 ? -23.133 -21.827 55.149 1.00 45.99 60 ASP B O 1
ATOM 2243 N N . LEU B 1 83 ? -23.489 -22.065 52.948 1.00 34.74 61 LEU B N 1
ATOM 2244 C CA . LEU B 1 83 ? -23.761 -20.640 52.768 1.00 34.45 61 LEU B CA 1
ATOM 2245 C C . LEU B 1 83 ? -25.230 -20.396 53.093 1.00 33.70 61 LEU B C 1
ATOM 2246 O O . LEU B 1 83 ? -26.118 -21.020 52.494 1.00 33.10 61 LEU B O 1
ATOM 2251 N N . ALA B 1 84 ? -25.465 -19.524 54.072 1.00 29.45 62 ALA B N 1
ATOM 2252 C CA . ALA B 1 84 ? -26.777 -18.961 54.362 1.00 30.18 62 ALA B CA 1
ATOM 2253 C C . ALA B 1 84 ? -26.784 -17.483 53.954 1.00 32.34 62 ALA B C 1
ATOM 2254 O O . ALA B 1 84 ? -26.280 -16.622 54.676 1.00 40.01 62 ALA B O 1
ATOM 2256 N N . LEU B 1 85 ? -27.346 -17.202 52.784 1.00 24.22 63 LEU B N 1
ATOM 2257 C CA . LEU B 1 85 ? -27.279 -15.888 52.179 1.00 22.86 63 LEU B CA 1
ATOM 2258 C C . LEU B 1 85 ? -28.621 -15.155 52.238 1.00 22.22 63 LEU B C 1
ATOM 2259 O O . LEU B 1 85 ? -29.621 -15.640 51.730 1.00 23.25 63 LEU B O 1
ATOM 2264 N N . THR B 1 86 ? -28.626 -13.991 52.871 1.00 21.68 64 THR B N 1
ATOM 2265 C CA . THR B 1 86 ? -29.766 -13.082 52.853 1.00 20.24 64 THR B CA 1
ATOM 2266 C C . THR B 1 86 ? -29.543 -11.939 51.844 1.00 18.72 64 THR B C 1
ATOM 2267 O O . THR B 1 86 ? -28.467 -11.853 51.235 1.00 22.93 64 THR B O 1
ATOM 2271 N N . GLN B 1 87 ? -30.585 -11.118 51.682 1.00 19.31 65 GLN B N 1
ATOM 2272 C CA . GLN B 1 87 ? -30.658 -9.912 50.845 1.00 18.78 65 GLN B CA 1
ATOM 2273 C C . GLN B 1 87 ? -30.946 -10.218 49.387 1.00 17.56 65 GLN B C 1
ATOM 2274 O O . GLN B 1 87 ? -30.117 -10.854 48.701 1.00 18.97 65 GLN B O 1
ATOM 2280 N N . ASN B 1 88 ? -32.088 -9.723 48.904 1.00 18.17 66 ASN B N 1
ATOM 2281 C CA . ASN B 1 88 ? -32.484 -9.939 47.498 1.00 19.79 66 ASN B CA 1
ATOM 2282 C C . ASN B 1 88 ? -31.341 -9.659 46.520 1.00 21.85 66 ASN B C 1
ATOM 2283 O O . ASN B 1 88 ? -31.043 -10.476 45.640 1.00 22.69 66 ASN B O 1
ATOM 2288 N N . GLN B 1 89 ? -30.675 -8.520 46.669 1.00 21.76 67 GLN B N 1
ATOM 2289 C CA . GLN B 1 89 ? -29.683 -8.114 45.666 1.00 21.13 67 GLN B CA 1
ATOM 2290 C C . GLN B 1 89 ? -28.446 -9.009 45.715 1.00 20.37 67 GLN B C 1
ATOM 2291 O O . GLN B 1 89 ? -27.885 -9.352 44.705 1.00 22.57 67 GLN B O 1
ATOM 2297 N N . ALA B 1 90 ? -28.042 -9.413 46.909 1.00 20.43 68 ALA B N 1
ATOM 2298 C CA . ALA B 1 90 ? -26.910 -10.308 47.059 1.00 19.00 68 ALA B CA 1
ATOM 2299 C C . ALA B 1 90 ? -27.207 -11.698 46.482 1.00 20.35 68 ALA B C 1
ATOM 2300 O O . ALA B 1 90 ? -26.373 -12.297 45.806 1.00 20.82 68 ALA B O 1
ATOM 2302 N N . ILE B 1 91 ? -28.409 -12.200 46.758 1.00 20.78 69 ILE B N 1
ATOM 2303 C CA . ILE B 1 91 ? -28.804 -13.503 46.259 1.00 20.12 69 ILE B CA 1
ATOM 2304 C C . ILE B 1 91 ? -28.777 -13.503 44.714 1.00 22.22 69 ILE B C 1
ATOM 2305 O O . ILE B 1 91 ? -28.185 -14.401 44.109 1.00 22.18 69 ILE B O 1
ATOM 2310 N N . VAL B 1 92 ? -29.397 -12.504 44.086 1.00 20.80 70 VAL B N 1
ATOM 2311 C CA . VAL B 1 92 ? -29.469 -12.507 42.624 1.00 22.97 70 VAL B CA 1
ATOM 2312 C C . VAL B 1 92 ? -28.086 -12.271 41.962 1.00 24.39 70 VAL B C 1
ATOM 2313 O O . VAL B 1 92 ? -27.757 -12.907 40.960 1.00 22.97 70 VAL B O 1
ATOM 2317 N N . HIS B 1 93 ? -27.254 -11.401 42.533 1.00 23.66 71 HIS B N 1
ATOM 2318 C CA . HIS B 1 93 ? -25.887 -11.239 42.024 1.00 24.05 71 HIS B CA 1
ATOM 2319 C C . HIS B 1 93 ? -25.037 -12.526 42.150 1.00 23.69 71 HIS B C 1
ATOM 2320 O O . HIS B 1 93 ? -24.262 -12.878 41.249 1.00 25.83 71 HIS B O 1
ATOM 2327 N N . TYR B 1 94 ? -25.225 -13.247 43.251 1.00 26.16 72 TYR B N 1
ATOM 2328 C CA . TYR B 1 94 ? -24.595 -14.537 43.472 1.00 24.22 72 TYR B CA 1
ATOM 2329 C C . TYR B 1 94 ? -24.996 -15.561 42.413 1.00 26.18 72 TYR B C 1
ATOM 2330 O O . TYR B 1 94 ? -24.137 -16.198 41.820 1.00 25.89 72 TYR B O 1
ATOM 2339 N N . LEU B 1 95 ? -26.298 -15.694 42.161 1.00 26.39 73 LEU B N 1
ATOM 2340 C CA . LEU B 1 95 ? -26.792 -16.627 41.160 1.00 23.78 73 LEU B CA 1
ATOM 2341 C C . LEU B 1 95 ? -26.295 -16.233 39.779 1.00 24.90 73 LEU B C 1
ATOM 2342 O O . LEU B 1 95 ? -25.964 -17.109 38.984 1.00 27.17 73 LEU B O 1
ATOM 2347 N N . ASP B 1 96 ? -26.216 -14.928 39.510 1.00 22.70 74 ASP B N 1
ATOM 2348 C CA . ASP B 1 96 ? -25.707 -14.449 38.220 1.00 25.36 74 ASP B CA 1
ATOM 2349 C C . ASP B 1 96 ? -24.225 -14.789 38.021 1.00 27.89 74 ASP B C 1
ATOM 2350 O O . ASP B 1 96 ? -23.808 -15.088 36.902 1.00 30.16 74 ASP B O 1
ATOM 2355 N N . GLU B 1 97 ? -23.428 -14.741 39.089 1.00 25.32 75 GLU B N 1
ATOM 2356 C CA A GLU B 1 97 ? -22.011 -15.108 39.006 0.50 27.67 75 GLU B CA 1
ATOM 2357 C CA B GLU B 1 97 ? -22.020 -15.095 38.975 0.50 28.73 75 GLU B CA 1
ATOM 2358 C C . GLU B 1 97 ? -21.857 -16.601 38.729 1.00 29.81 75 GLU B C 1
ATOM 2359 O O . GLU B 1 97 ? -20.991 -17.023 37.941 1.00 33.82 75 GLU B O 1
ATOM 2370 N N . LEU B 1 98 ? -22.685 -17.408 39.385 1.00 28.14 76 LEU B N 1
ATOM 2371 C CA . LEU B 1 98 ? -22.644 -18.868 39.202 1.00 28.90 76 LEU B CA 1
ATOM 2372 C C . LEU B 1 98 ? -23.215 -19.312 37.851 1.00 27.37 76 LEU B C 1
ATOM 2373 O O . LEU B 1 98 ? -22.740 -20.290 37.267 1.00 29.89 76 LEU B O 1
ATOM 2378 N N . TYR B 1 99 ? -24.240 -18.609 37.373 1.00 25.84 77 TYR B N 1
ATOM 2379 C CA . TYR B 1 99 ? -24.940 -18.967 36.136 1.00 28.13 77 TYR B CA 1
ATOM 2380 C C . TYR B 1 99 ? -25.088 -17.772 35.181 1.00 26.46 77 TYR B C 1
ATOM 2381 O O . TYR B 1 99 ? -26.201 -17.309 34.894 1.00 27.43 77 TYR B O 1
ATOM 2390 N N . PRO B 1 100 ? -23.958 -17.260 34.667 1.00 31.13 78 PRO B N 1
ATOM 2391 C CA . PRO B 1 100 ? -24.037 -16.126 33.741 1.00 32.48 78 PRO B CA 1
ATOM 2392 C C . PRO B 1 100 ? -24.880 -16.417 32.504 1.00 31.66 78 PRO B C 1
ATOM 2393 O O . PRO B 1 100 ? -25.523 -15.511 31.962 1.00 31.13 78 PRO B O 1
ATOM 2397 N N . GLU B 1 101 ? -24.887 -17.675 32.071 1.00 36.13 79 GLU B N 1
ATOM 2398 C CA . GLU B 1 101 ? -25.672 -18.091 30.907 1.00 40.24 79 GLU B CA 1
ATOM 2399 C C . GLU B 1 101 ? -27.182 -17.878 31.112 1.00 35.73 79 GLU B C 1
ATOM 2400 O O . GLU B 1 101 ? -27.923 -17.732 30.135 1.00 38.09 79 GLU B O 1
ATOM 2406 N N . ALA B 1 102 ? -27.629 -17.834 32.371 1.00 35.99 80 ALA B N 1
ATOM 2407 C CA . ALA B 1 102 ? -29.046 -17.600 32.681 1.00 31.16 80 ALA B CA 1
ATOM 2408 C C . ALA B 1 102 ? -29.564 -16.174 32.450 1.00 28.23 80 ALA B C 1
ATOM 2409 O O . ALA B 1 102 ? -30.775 -15.959 32.465 1.00 30.25 80 ALA B O 1
ATOM 2411 N N . LYS B 1 103 ? -28.672 -15.212 32.208 1.00 26.75 81 LYS B N 1
ATOM 2412 C CA . LYS B 1 103 ? -29.072 -13.844 31.891 1.00 26.36 81 LYS B CA 1
ATOM 2413 C C . LYS B 1 103 ? -30.103 -13.276 32.882 1.00 22.97 81 LYS B C 1
ATOM 2414 O O . LYS B 1 103 ? -31.100 -12.651 32.507 1.00 23.62 81 LYS B O 1
ATOM 2420 N N . LEU B 1 104 ? -29.824 -13.470 34.166 1.00 24.32 82 LEU B N 1
ATOM 2421 C CA . LEU B 1 104 ? -30.714 -12.980 35.201 1.00 24.39 82 LEU B CA 1
ATOM 2422 C C . LEU B 1 104 ? -30.876 -11.467 35.191 1.00 24.07 82 LEU B C 1
ATOM 2423 O O . LEU B 1 104 ? -31.920 -10.972 35.575 1.00 23.23 82 LEU B O 1
ATOM 2428 N N . PHE B 1 105 ? -29.857 -10.734 34.728 1.00 25.70 83 PHE B N 1
ATOM 2429 C CA . PHE B 1 105 ? -29.940 -9.272 34.582 1.00 24.20 83 PHE B CA 1
ATOM 2430 C C . PHE B 1 105 ? -30.286 -8.816 33.142 1.00 25.76 83 PHE B C 1
ATOM 2431 O O . PHE B 1 105 ? -30.178 -7.648 32.799 1.00 26.18 83 PHE B O 1
ATOM 2439 N N . GLY B 1 106 ? -30.744 -9.745 32.320 1.00 24.60 84 GLY B N 1
ATOM 2440 C CA . GLY B 1 106 ? -31.319 -9.417 31.016 1.00 26.77 84 GLY B CA 1
ATOM 2441 C C . GLY B 1 106 ? -30.330 -9.302 29.881 1.00 26.82 84 GLY B C 1
ATOM 2442 O O . GLY B 1 106 ? -30.706 -8.905 28.770 1.00 27.52 84 GLY B O 1
ATOM 2443 N N . SER B 1 107 ? -29.086 -9.671 30.173 1.00 25.91 85 SER B N 1
ATOM 2444 C CA . SER B 1 107 ? -27.935 -9.536 29.285 1.00 30.12 85 SER B CA 1
ATOM 2445 C C . SER B 1 107 ? -26.731 -10.239 29.908 1.00 30.18 85 SER B C 1
ATOM 2446 O O . SER B 1 107 ? -26.728 -10.547 31.100 1.00 30.72 85 SER B O 1
ATOM 2449 N N . LYS B 1 108 ? -25.708 -10.475 29.091 1.00 31.73 86 LYS B N 1
ATOM 2450 C CA . LYS B 1 108 ? -24.415 -10.986 29.547 1.00 29.46 86 LYS B CA 1
ATOM 2451 C C . LYS B 1 108 ? -23.337 -9.876 29.617 1.00 28.50 86 LYS B C 1
ATOM 2452 O O . LYS B 1 108 ? -22.271 -10.087 30.174 1.00 31.81 86 LYS B O 1
ATOM 2458 N N . THR B 1 109 ? -23.638 -8.710 29.053 1.00 32.84 87 THR B N 1
ATOM 2459 C CA . THR B 1 109 ? -22.687 -7.597 28.919 1.00 32.60 87 THR B CA 1
ATOM 2460 C C . THR B 1 109 ? -22.650 -6.768 30.200 1.00 32.75 87 THR B C 1
ATOM 2461 O O . THR B 1 109 ? -23.694 -6.511 30.782 1.00 31.55 87 THR B O 1
ATOM 2465 N N . ALA B 1 110 ? -21.461 -6.334 30.627 1.00 33.26 88 ALA B N 1
ATOM 2466 C CA . ALA B 1 110 ? -21.332 -5.622 31.918 1.00 30.83 88 ALA B CA 1
ATOM 2467 C C . ALA B 1 110 ? -22.149 -4.331 31.999 1.00 27.02 88 ALA B C 1
ATOM 2468 O O . ALA B 1 110 ? -22.795 -4.083 33.006 1.00 26.79 88 ALA B O 1
ATOM 2470 N N . ARG B 1 111 ? -22.141 -3.503 30.959 1.00 26.39 89 ARG B N 1
ATOM 2471 C CA . ARG B 1 111 ? -22.900 -2.256 31.016 1.00 27.47 89 ARG B CA 1
ATOM 2472 C C . ARG B 1 111 ? -24.411 -2.507 31.029 1.00 27.47 89 ARG B C 1
ATOM 2473 O O . ARG B 1 111 ? -25.146 -1.850 31.764 1.00 28.49 89 ARG B O 1
ATOM 2481 N N . ASP B 1 112 ? -24.878 -3.456 30.223 1.00 25.05 90 ASP B N 1
ATOM 2482 C CA . ASP B 1 112 ? -26.324 -3.737 30.170 1.00 29.37 90 ASP B CA 1
ATOM 2483 C C . ASP B 1 112 ? -26.798 -4.374 31.473 1.00 24.14 90 ASP B C 1
ATOM 2484 O O . ASP B 1 112 ? -27.869 -4.033 31.983 1.00 28.39 90 ASP B O 1
ATOM 2489 N N . LYS B 1 113 ? -25.995 -5.280 32.010 1.00 23.52 91 LYS B N 1
ATOM 2490 C CA . LYS B 1 113 ? -26.293 -5.871 33.317 1.00 22.92 91 LYS B CA 1
ATOM 2491 C C . LYS B 1 113 ? -26.354 -4.804 34.409 1.00 26.31 91 LYS B C 1
ATOM 2492 O O . LYS B 1 113 ? -27.236 -4.849 35.285 1.00 24.16 91 LYS B O 1
ATOM 2498 N N . ALA B 1 114 ? -25.440 -3.830 34.354 1.00 22.78 92 ALA B N 1
ATOM 2499 C CA . ALA B 1 114 ? -25.397 -2.796 35.406 1.00 24.27 92 ALA B CA 1
ATOM 2500 C C . ALA B 1 114 ? -26.631 -1.925 35.356 1.00 22.19 92 ALA B C 1
ATOM 2501 O O . ALA B 1 114 ? -27.146 -1.511 36.382 1.00 24.31 92 ALA B O 1
ATOM 2503 N N . LYS B 1 115 ? -27.118 -1.636 34.158 1.00 22.52 93 LYS B N 1
ATOM 2504 C CA . LYS B 1 115 ? -28.326 -0.833 34.024 1.00 22.90 93 LYS B CA 1
ATOM 2505 C C . LYS B 1 115 ? -29.546 -1.546 34.626 1.00 22.97 93 LYS B C 1
ATOM 2506 O O . LYS B 1 115 ? -30.410 -0.911 35.248 1.00 23.02 93 LYS B O 1
ATOM 2512 N N . ALA B 1 116 ? -29.604 -2.859 34.445 1.00 24.40 94 ALA B N 1
ATOM 2513 C CA . ALA B 1 116 ? -30.685 -3.655 35.029 1.00 22.67 94 ALA B CA 1
ATOM 2514 C C . ALA B 1 116 ? -30.538 -3.723 36.542 1.00 20.99 94 ALA B C 1
ATOM 2515 O O . ALA B 1 116 ? -31.539 -3.641 37.260 1.00 21.36 94 ALA B O 1
ATOM 2517 N N . ALA B 1 117 ? -29.295 -3.878 37.000 1.00 20.33 95 ALA B N 1
ATOM 2518 C CA . ALA B 1 117 ? -28.985 -3.900 38.447 1.00 20.58 95 ALA B CA 1
ATOM 2519 C C . ALA B 1 117 ? -29.359 -2.592 39.127 1.00 21.72 95 ALA B C 1
ATOM 2520 O O . ALA B 1 117 ? -29.779 -2.578 40.290 1.00 21.08 95 ALA B O 1
ATOM 2522 N N . ARG B 1 118 ? -29.205 -1.493 38.407 1.00 22.02 96 ARG B N 1
ATOM 2523 C CA . ARG B 1 118 ? -29.607 -0.182 38.886 1.00 22.36 96 ARG B CA 1
ATOM 2524 C C . ARG B 1 118 ? -31.117 -0.131 39.117 1.00 21.01 96 ARG B C 1
ATOM 2525 O O . ARG B 1 118 ? -31.572 0.374 40.127 1.00 20.54 96 ARG B O 1
ATOM 2533 N N . TRP B 1 119 ? -31.902 -0.646 38.184 1.00 19.62 97 TRP B N 1
ATOM 2534 C CA . TRP B 1 119 ? -33.364 -0.698 38.383 1.00 20.35 97 TRP B CA 1
ATOM 2535 C C . TRP B 1 119 ? -33.735 -1.618 39.556 1.00 18.76 97 TRP B C 1
ATOM 2536 O O . TRP B 1 119 ? -34.595 -1.265 40.366 1.00 19.32 97 TRP B O 1
ATOM 2547 N N . LEU B 1 120 ? -33.062 -2.758 39.662 1.00 19.77 98 LEU B N 1
ATOM 2548 C CA . LEU B 1 120 ? -33.276 -3.679 40.792 1.00 19.23 98 LEU B CA 1
ATOM 2549 C C . LEU B 1 120 ? -33.000 -2.957 42.090 1.00 18.86 98 LEU B C 1
ATOM 2550 O O . LEU B 1 120 ? -33.805 -3.029 43.010 1.00 20.88 98 LEU B O 1
ATOM 2555 N N . ALA B 1 121 ? -31.890 -2.216 42.154 1.00 18.62 99 ALA B N 1
ATOM 2556 C CA . ALA B 1 121 ? -31.552 -1.479 43.378 1.00 19.95 99 ALA B CA 1
ATOM 2557 C C . ALA B 1 121 ? -32.562 -0.383 43.693 1.00 18.60 99 ALA B C 1
ATOM 2558 O O . ALA B 1 121 ? -32.921 -0.153 44.869 1.00 20.26 99 ALA B O 1
ATOM 2560 N N . PHE B 1 122 ? -32.994 0.341 42.666 1.00 17.46 100 PHE B N 1
ATOM 2561 C CA . PHE B 1 122 ? -34.022 1.366 42.848 1.00 19.73 100 PHE B CA 1
ATOM 2562 C C . PHE B 1 122 ? -35.273 0.741 43.465 1.00 19.55 100 PHE B C 1
ATOM 2563 O O . PHE B 1 122 ? -35.814 1.244 44.442 1.00 20.55 100 PHE B O 1
ATOM 2571 N N . PHE B 1 123 ? -35.714 -0.368 42.883 1.00 18.24 101 PHE B N 1
ATOM 2572 C CA . PHE B 1 123 ? -36.905 -1.061 43.370 1.00 20.02 101 PHE B CA 1
ATOM 2573 C C . PHE B 1 123 ? -36.738 -1.592 44.814 1.00 19.37 101 PHE B C 1
ATOM 2574 O O . PHE B 1 123 ? -37.609 -1.382 45.654 1.00 21.56 101 PHE B O 1
ATOM 2582 N N . ASN B 1 124 ? -35.611 -2.221 45.095 1.00 18.35 102 ASN B N 1
ATOM 2583 C CA . ASN B 1 124 ? -35.363 -2.878 46.393 1.00 18.13 102 ASN B CA 1
ATOM 2584 C C . ASN B 1 124 ? -34.999 -1.894 47.498 1.00 19.96 102 ASN B C 1
ATOM 2585 O O . ASN B 1 124 ? -35.440 -2.080 48.646 1.00 21.60 102 ASN B O 1
ATOM 2590 N N . SER B 1 125 ? -34.211 -0.851 47.179 1.00 20.75 103 SER B N 1
ATOM 2591 C CA A SER B 1 125 ? -33.693 0.060 48.214 0.50 22.87 103 SER B CA 1
ATOM 2592 C CA B SER B 1 125 ? -33.694 0.062 48.214 0.50 22.80 103 SER B CA 1
ATOM 2593 C C . SER B 1 125 ? -34.518 1.331 48.378 1.00 24.41 103 SER B C 1
ATOM 2594 O O . SER B 1 125 ? -34.608 1.864 49.485 1.00 30.76 103 SER B O 1
ATOM 2599 N N . ASP B 1 126 ? -35.119 1.818 47.295 1.00 20.53 104 ASP B N 1
ATOM 2600 C CA . ASP B 1 126 ? -35.888 3.062 47.338 1.00 21.91 104 ASP B CA 1
ATOM 2601 C C . ASP B 1 126 ? -37.399 2.875 47.303 1.00 22.60 104 ASP B C 1
ATOM 2602 O O . ASP B 1 126 ? -38.117 3.496 48.081 1.00 25.29 104 ASP B O 1
ATOM 2607 N N . VAL B 1 127 ? -37.904 2.057 46.387 1.00 23.63 105 VAL B N 1
ATOM 2608 C CA . VAL B 1 127 ? -39.349 1.974 46.197 1.00 20.86 105 VAL B CA 1
ATOM 2609 C C . VAL B 1 127 ? -40.027 1.072 47.256 1.00 22.35 105 VAL B C 1
ATOM 2610 O O . VAL B 1 127 ? -41.056 1.431 47.827 1.00 23.92 105 VAL B O 1
ATOM 2614 N N . HIS B 1 128 ? -39.442 -0.093 47.494 1.00 21.96 106 HIS B N 1
ATOM 2615 C CA . HIS B 1 128 ? -40.011 -1.084 48.410 1.00 21.16 106 HIS B CA 1
ATOM 2616 C C . HIS B 1 128 ? -40.276 -0.412 49.752 1.00 23.53 106 HIS B C 1
ATOM 2617 O O . HIS B 1 128 ? -41.316 -0.631 50.344 1.00 23.88 106 HIS B O 1
ATOM 2624 N N . LYS B 1 129 ? -39.362 0.424 50.233 1.00 24.70 107 LYS B N 1
ATOM 2625 C CA . LYS B 1 129 ? -39.585 1.000 51.565 1.00 26.05 107 LYS B CA 1
ATOM 2626 C C . LYS B 1 129 ? -40.790 1.937 51.632 1.00 24.73 107 LYS B C 1
ATOM 2627 O O . LYS B 1 129 ? -41.358 2.130 52.713 1.00 26.89 107 LYS B O 1
ATOM 2633 N N . SER B 1 130 ? -41.180 2.514 50.490 1.00 23.54 108 SER B N 1
ATOM 2634 C CA . SER B 1 130 ? -42.340 3.400 50.447 1.00 22.32 108 SER B CA 1
ATOM 2635 C C . SER B 1 130 ? -43.608 2.643 50.834 1.00 22.94 108 SER B C 1
ATOM 2636 O O . SER B 1 130 ? -44.574 3.242 51.303 1.00 25.58 108 SER B O 1
ATOM 2639 N N . PHE B 1 131 ? -43.603 1.327 50.636 1.00 24.48 109 PHE B N 1
ATOM 2640 C CA . PHE B 1 131 ? -44.766 0.504 50.951 1.00 25.68 109 PHE B CA 1
ATOM 2641 C C . PHE B 1 131 ? -44.859 0.208 52.435 1.00 28.55 109 PHE B C 1
ATOM 2642 O O . PHE B 1 131 ? -45.913 -0.191 52.903 1.00 27.79 109 PHE B O 1
ATOM 2650 N N . VAL B 1 132 ? -43.766 0.373 53.167 1.00 28.67 110 VAL B N 1
ATOM 2651 C CA . VAL B 1 132 ? -43.728 -0.142 54.554 1.00 34.88 110 VAL B CA 1
ATOM 2652 C C . VAL B 1 132 ? -44.894 0.384 55.412 1.00 30.55 110 VAL B C 1
ATOM 2653 O O . VAL B 1 132 ? -45.609 -0.414 56.028 1.00 31.55 110 VAL B O 1
ATOM 2657 N N . PRO B 1 133 ? -45.136 1.706 55.409 1.00 27.64 111 PRO B N 1
ATOM 2658 C CA . PRO B 1 133 ? -46.253 2.196 56.230 1.00 29.87 111 PRO B CA 1
ATOM 2659 C C . PRO B 1 133 ? -47.636 1.678 55.833 1.00 31.71 111 PRO B C 1
ATOM 2660 O O . PRO B 1 133 ? -48.558 1.769 56.629 1.00 31.73 111 PRO B O 1
ATOM 2664 N N . LEU B 1 134 ? -47.799 1.203 54.599 1.00 29.18 112 LEU B N 1
ATOM 2665 C CA . LEU B 1 134 ? -49.079 0.632 54.156 1.00 28.62 112 LEU B CA 1
ATOM 2666 C C . LEU B 1 134 ? -49.292 -0.800 54.633 1.00 30.68 112 LEU B C 1
ATOM 2667 O O . LEU B 1 134 ? -50.436 -1.236 54.790 1.00 42.96 112 LEU B O 1
ATOM 2672 N N . PHE B 1 135 ? -48.196 -1.523 54.857 1.00 28.77 113 PHE B N 1
ATOM 2673 C CA . PHE B 1 135 ? -48.245 -2.898 55.347 1.00 31.74 113 PHE B CA 1
ATOM 2674 C C . PHE B 1 135 ? -48.273 -2.909 56.878 1.00 32.34 113 PHE B C 1
ATOM 2675 O O . PHE B 1 135 ? -48.878 -3.792 57.481 1.00 34.01 113 PHE B O 1
ATOM 2683 N N . ARG B 1 136 ? -47.572 -1.951 57.478 1.00 31.84 114 ARG B N 1
ATOM 2684 C CA A ARG B 1 136 ? -47.493 -1.829 58.931 0.50 30.93 114 ARG B CA 1
ATOM 2685 C CA B ARG B 1 136 ? -47.526 -1.823 58.930 0.50 31.93 114 ARG B CA 1
ATOM 2686 C C . ARG B 1 136 ? -47.455 -0.357 59.325 1.00 26.70 114 ARG B C 1
ATOM 2687 O O . ARG B 1 136 ? -46.412 0.314 59.199 1.00 28.33 114 ARG B O 1
ATOM 2702 N N . LEU B 1 137 ? -48.589 0.149 59.787 1.00 29.81 115 LEU B N 1
ATOM 2703 C CA . LEU B 1 137 ? -48.691 1.533 60.198 1.00 25.47 115 LEU B CA 1
ATOM 2704 C C . LEU B 1 137 ? -47.656 1.838 61.299 1.00 29.47 115 LEU B C 1
ATOM 2705 O O . LEU B 1 137 ? -47.463 1.024 62.216 1.00 28.05 115 LEU B O 1
ATOM 2710 N N . PRO B 1 138 ? -46.973 2.989 61.204 1.00 27.97 116 PRO B N 1
ATOM 2711 C CA . PRO B 1 138 ? -46.066 3.376 62.281 1.00 25.31 116 PRO B CA 1
ATOM 2712 C C . PRO B 1 138 ? -46.805 3.381 63.621 1.00 27.63 116 PRO B C 1
ATOM 2713 O O . PRO B 1 138 ? -47.964 3.789 63.688 1.00 25.70 116 PRO B O 1
ATOM 2717 N N . SER B 1 139 ? -46.141 2.939 64.679 1.00 25.10 117 SER B N 1
ATOM 2718 C CA . SER B 1 139 ? -46.839 2.715 65.951 1.00 24.15 117 SER B CA 1
ATOM 2719 C C . SER B 1 139 ? -47.497 3.996 66.500 1.00 23.78 117 SER B C 1
ATOM 2720 O O . SER B 1 139 ? -48.566 3.946 67.109 1.00 28.05 117 SER B O 1
ATOM 2723 N N . TYR B 1 140 ? -46.845 5.131 66.273 1.00 25.31 118 TYR B N 1
ATOM 2724 C CA . TYR B 1 140 ? -47.285 6.425 66.784 1.00 27.39 118 TYR B CA 1
ATOM 2725 C C . TYR B 1 140 ? -48.554 6.962 66.108 1.00 29.90 118 TYR B C 1
ATOM 2726 O O . TYR B 1 140 ? -49.089 7.977 66.540 1.00 33.98 118 TYR B O 1
ATOM 2735 N N . ALA B 1 141 ? -49.018 6.300 65.049 1.00 30.73 119 ALA B N 1
ATOM 2736 C CA . ALA B 1 141 ? -50.268 6.686 64.378 1.00 30.56 119 ALA B CA 1
ATOM 2737 C C . ALA B 1 141 ? -51.454 5.788 64.768 1.00 31.58 119 ALA B C 1
ATOM 2738 O O . ALA B 1 141 ? -52.596 6.096 64.448 1.00 34.18 119 ALA B O 1
ATOM 2740 N N . GLU B 1 142 ? -51.172 4.679 65.445 1.00 31.71 120 GLU B N 1
ATOM 2741 C CA . GLU B 1 142 ? -52.210 3.751 65.905 1.00 33.09 120 GLU B CA 1
ATOM 2742 C C . GLU B 1 142 ? -53.216 4.493 66.782 1.00 37.46 120 GLU B C 1
ATOM 2743 O O . GLU B 1 142 ? -52.841 5.175 67.736 1.00 37.92 120 GLU B O 1
ATOM 2749 N N . GLY B 1 143 ? -54.490 4.389 66.418 1.00 43.41 121 GLY B N 1
ATOM 2750 C CA . GLY B 1 143 ? -55.570 5.068 67.136 1.00 46.20 121 GLY B CA 1
ATOM 2751 C C . GLY B 1 143 ? -55.753 6.536 66.784 1.00 45.77 121 GLY B C 1
ATOM 2752 O O . GLY B 1 143 ? -56.581 7.221 67.380 1.00 46.50 121 GLY B O 1
ATOM 2753 N N . ASN B 1 144 ? -54.992 7.028 65.811 1.00 40.72 122 ASN B N 1
ATOM 2754 C CA . ASN B 1 144 ? -55.079 8.415 65.413 1.00 38.52 122 ASN B CA 1
ATOM 2755 C C . ASN B 1 144 ? -55.559 8.428 63.965 1.00 45.16 122 ASN B C 1
ATOM 2756 O O . ASN B 1 144 ? -54.768 8.285 63.035 1.00 38.59 122 ASN B O 1
ATOM 2761 N N . GLU B 1 145 ? -56.871 8.583 63.804 1.00 43.15 123 GLU B N 1
ATOM 2762 C CA . GLU B 1 145 ? -57.545 8.408 62.520 1.00 43.21 123 GLU B CA 1
ATOM 2763 C C . GLU B 1 145 ? -56.982 9.358 61.472 1.00 40.45 123 GLU B C 1
ATOM 2764 O O . GLU B 1 145 ? -56.721 8.952 60.329 1.00 46.71 123 GLU B O 1
ATOM 2770 N N . THR B 1 146 ? -56.774 10.620 61.856 1.00 38.17 124 THR B N 1
ATOM 2771 C CA . THR B 1 146 ? -56.322 11.630 60.892 1.00 43.76 124 THR B CA 1
ATOM 2772 C C . THR B 1 146 ? -54.885 11.406 60.463 1.00 39.62 124 THR B C 1
ATOM 2773 O O . THR B 1 146 ? -54.552 11.523 59.282 1.00 35.72 124 THR B O 1
ATOM 2777 N N . LEU B 1 147 ? -54.024 11.089 61.416 1.00 37.66 125 LEU B N 1
ATOM 2778 C CA . LEU B 1 147 ? -52.619 10.882 61.094 1.00 35.36 125 LEU B CA 1
ATOM 2779 C C . LEU B 1 147 ? -52.457 9.636 60.242 1.00 29.89 125 LEU B C 1
ATOM 2780 O O . LEU B 1 147 ? -51.633 9.623 59.336 1.00 34.58 125 LEU B O 1
ATOM 2785 N N . THR B 1 148 ? -53.256 8.610 60.538 1.00 29.87 126 THR B N 1
ATOM 2786 C CA . THR B 1 148 ? -53.257 7.369 59.800 1.00 33.17 126 THR B CA 1
ATOM 2787 C C . THR B 1 148 ? -53.604 7.647 58.332 1.00 34.66 126 THR B C 1
ATOM 2788 O O . THR B 1 148 ? -52.911 7.165 57.440 1.00 35.23 126 THR B O 1
ATOM 2792 N N . LYS B 1 149 ? -54.639 8.448 58.087 1.00 38.36 127 LYS B N 1
ATOM 2793 C CA A LYS B 1 149 ? -55.025 8.774 56.712 0.50 37.07 127 LYS B CA 1
ATOM 2794 C CA B LYS B 1 149 ? -55.042 8.807 56.719 0.50 37.53 127 LYS B CA 1
ATOM 2795 C C . LYS B 1 149 ? -53.940 9.586 55.992 1.00 34.73 127 LYS B C 1
ATOM 2796 O O . LYS B 1 149 ? -53.644 9.332 54.822 1.00 35.26 127 LYS B O 1
ATOM 2807 N N . THR B 1 150 ? -53.358 10.563 56.672 1.00 29.48 128 THR B N 1
ATOM 2808 C CA . THR B 1 150 ? -52.259 11.338 56.091 1.00 33.09 128 THR B CA 1
ATOM 2809 C C . THR B 1 150 ? -51.029 10.472 55.722 1.00 30.34 128 THR B C 1
ATOM 2810 O O . THR B 1 150 ? -50.466 10.617 54.635 1.00 29.93 128 THR B O 1
ATOM 2814 N N . ILE B 1 151 ? -50.612 9.593 56.624 1.00 30.57 129 ILE B N 1
ATOM 2815 C CA . ILE B 1 151 ? -49.475 8.701 56.353 1.00 26.57 129 ILE B CA 1
ATOM 2816 C C . ILE B 1 151 ? -49.735 7.810 55.131 1.00 28.43 129 ILE B C 1
ATOM 2817 O O . ILE B 1 151 ? -48.872 7.681 54.257 1.00 26.10 129 ILE B O 1
ATOM 2822 N N . ARG B 1 152 ? -50.919 7.199 55.077 1.00 28.35 130 ARG B N 1
ATOM 2823 C CA . ARG B 1 152 ? -51.238 6.278 54.007 1.00 28.48 130 ARG B CA 1
ATOM 2824 C C . ARG B 1 152 ? -51.297 7.020 52.668 1.00 28.48 130 ARG B C 1
ATOM 2825 O O . ARG B 1 152 ? -50.770 6.538 51.658 1.00 30.31 130 ARG B O 1
ATOM 2833 N N . GLN B 1 153 ? -51.925 8.192 52.671 1.00 29.89 131 GLN B N 1
ATOM 2834 C CA . GLN B 1 153 ? -51.998 9.039 51.467 1.00 33.34 131 GLN B CA 1
ATOM 2835 C C . GLN B 1 153 ? -50.611 9.450 50.981 1.00 30.91 131 GLN B C 1
ATOM 2836 O O . GLN B 1 153 ? -50.314 9.377 49.786 1.00 28.88 131 GLN B O 1
ATOM 2842 N N . GLN B 1 154 ? -49.765 9.882 51.908 1.00 27.09 132 GLN B N 1
ATOM 2843 C CA . GLN B 1 154 ? -48.412 10.327 51.568 1.00 27.32 132 GLN B CA 1
ATOM 2844 C C . GLN B 1 154 ? -47.565 9.178 51.035 1.00 26.94 132 GLN B C 1
ATOM 2845 O O . GLN B 1 154 ? -46.788 9.358 50.097 1.00 26.23 132 GLN B O 1
ATOM 2851 N N . SER B 1 155 ? -47.741 7.996 51.611 1.00 26.06 133 SER B N 1
ATOM 2852 C CA . SER B 1 155 ? -47.014 6.823 51.157 1.00 26.86 133 SER B CA 1
ATOM 2853 C C . SER B 1 155 ? -47.489 6.456 49.751 1.00 28.35 133 SER B C 1
ATOM 2854 O O . SER B 1 155 ? -46.679 6.188 48.867 1.00 24.83 133 SER B O 1
ATOM 2857 N N . ALA B 1 156 ? -48.799 6.485 49.542 1.00 27.26 134 ALA B N 1
ATOM 2858 C CA . ALA B 1 156 ? -49.378 6.202 48.229 1.00 27.48 134 ALA B CA 1
ATOM 2859 C C . ALA B 1 156 ? -48.864 7.170 47.162 1.00 27.77 134 ALA B C 1
ATOM 2860 O O . ALA B 1 156 ? -48.514 6.742 46.045 1.00 27.52 134 ALA B O 1
ATOM 2862 N N . GLU B 1 157 ? -48.812 8.461 47.506 1.00 26.06 135 GLU B N 1
ATOM 2863 C CA . GLU B 1 157 ? -48.229 9.503 46.617 1.00 25.55 135 GLU B CA 1
ATOM 2864 C C . GLU B 1 157 ? -46.754 9.222 46.288 1.00 27.01 135 GLU B C 1
ATOM 2865 O O . GLU B 1 157 ? -46.328 9.357 45.130 1.00 25.65 135 GLU B O 1
ATOM 2871 N N . GLN B 1 158 ? -45.972 8.837 47.307 1.00 23.97 136 GLN B N 1
ATOM 2872 C CA . GLN B 1 158 ? -44.555 8.525 47.099 1.00 22.86 136 GLN B CA 1
ATOM 2873 C C . GLN B 1 158 ? -44.389 7.351 46.158 1.00 22.89 136 GLN B C 1
ATOM 2874 O O . GLN B 1 158 ? -43.566 7.403 45.240 1.00 26.63 136 GLN B O 1
ATOM 2880 N N . ILE B 1 159 ? -45.164 6.291 46.386 1.00 23.62 137 ILE B N 1
ATOM 2881 C CA . ILE B 1 159 ? -45.112 5.120 45.516 1.00 24.19 137 ILE B CA 1
ATOM 2882 C C . ILE B 1 159 ? -45.444 5.522 44.072 1.00 24.00 137 ILE B C 1
ATOM 2883 O O . ILE B 1 159 ? -44.723 5.165 43.151 1.00 27.31 137 ILE B O 1
ATOM 2888 N N . LEU B 1 160 ? -46.539 6.245 43.877 1.00 25.99 138 LEU B N 1
ATOM 2889 C CA . LEU B 1 160 ? -46.951 6.634 42.508 1.00 25.14 138 LEU B CA 1
ATOM 2890 C C . LEU B 1 160 ? -45.925 7.506 41.802 1.00 26.21 138 LEU B C 1
ATOM 2891 O O . LEU B 1 160 ? -45.764 7.393 40.589 1.00 29.25 138 LEU B O 1
ATOM 2896 N N . GLU B 1 161 ? -45.232 8.372 42.548 1.00 28.37 139 GLU B N 1
ATOM 2897 C CA . GLU B 1 161 ? -44.167 9.197 41.958 1.00 29.41 139 GLU B CA 1
ATOM 2898 C C . GLU B 1 161 ? -42.995 8.323 41.520 1.00 27.90 139 GLU B C 1
ATOM 2899 O O . GLU B 1 161 ? -42.385 8.546 40.463 1.00 28.16 139 GLU B O 1
ATOM 2905 N N . GLN B 1 162 ? -42.674 7.317 42.320 1.00 24.62 140 GLN B N 1
ATOM 2906 C CA . GLN B 1 162 ? -41.625 6.378 41.932 1.00 23.59 140 GLN B CA 1
ATOM 2907 C C . GLN B 1 162 ? -42.053 5.502 40.735 1.00 23.08 140 GLN B C 1
ATOM 2908 O O . GLN B 1 162 ? -41.264 5.254 39.846 1.00 28.78 140 GLN B O 1
ATOM 2914 N N . LEU B 1 163 ? -43.299 5.046 40.731 1.00 23.92 141 LEU B N 1
ATOM 2915 C CA . LEU B 1 163 ? -43.815 4.248 39.632 1.00 23.27 141 LEU B CA 1
ATOM 2916 C C . LEU B 1 163 ? -43.834 5.056 38.345 1.00 28.14 141 LEU B C 1
ATOM 2917 O O . LEU B 1 163 ? -43.538 4.510 37.286 1.00 27.46 141 LEU B O 1
ATOM 2922 N N . ALA B 1 164 ? -44.184 6.338 38.437 1.00 25.25 142 ALA B N 1
ATOM 2923 C CA . ALA B 1 164 ? -44.137 7.221 37.254 1.00 29.61 142 ALA B CA 1
ATOM 2924 C C . ALA B 1 164 ? -42.756 7.237 36.586 1.00 33.15 142 ALA B C 1
ATOM 2925 O O . ALA B 1 164 ? -42.653 7.304 35.349 1.00 31.66 142 ALA B O 1
ATOM 2927 N N . PHE B 1 165 ? -41.699 7.163 37.393 1.00 29.90 143 PHE B N 1
ATOM 2928 C CA . PHE B 1 165 ? -40.334 7.089 36.875 1.00 31.17 143 PHE B CA 1
ATOM 2929 C C . PHE B 1 165 ? -40.081 5.773 36.118 1.00 30.78 143 PHE B C 1
ATOM 2930 O O . PHE B 1 165 ? -39.443 5.760 35.058 1.00 28.64 143 PHE B O 1
ATOM 2938 N N . ALA B 1 166 ? -40.589 4.671 36.661 1.00 28.86 144 ALA B N 1
ATOM 2939 C CA . ALA B 1 166 ? -40.510 3.369 35.998 1.00 25.97 144 ALA B CA 1
ATOM 2940 C C . ALA B 1 166 ? -41.342 3.390 34.716 1.00 23.32 144 ALA B C 1
ATOM 2941 O O . ALA B 1 166 ? -40.934 2.851 33.690 1.00 25.59 144 ALA B O 1
ATOM 2943 N N . ASN B 1 167 ? -42.520 3.993 34.794 1.00 25.77 145 ASN B N 1
ATOM 2944 C CA . ASN B 1 167 ? -43.400 4.103 33.622 1.00 24.24 145 ASN B CA 1
ATOM 2945 C C . ASN B 1 167 ? -42.720 4.843 32.474 1.00 26.98 145 ASN B C 1
ATOM 2946 O O . ASN B 1 167 ? -42.821 4.416 31.305 1.00 29.98 145 ASN B O 1
ATOM 2951 N N . ALA B 1 168 ? -42.033 5.940 32.804 1.00 28.23 146 ALA B N 1
ATOM 2952 C CA . ALA B 1 168 ? -41.276 6.719 31.813 1.00 32.09 146 ALA B CA 1
ATOM 2953 C C . ALA B 1 168 ? -40.238 5.867 31.073 1.00 32.79 146 ALA B C 1
ATOM 2954 O O . ALA B 1 168 ? -40.102 5.962 29.857 1.00 34.41 146 ALA B O 1
ATOM 2956 N N . HIS B 1 169 ? -39.512 5.038 31.806 1.00 29.33 147 HIS B N 1
ATOM 2957 C CA . HIS B 1 169 ? -38.554 4.123 31.199 1.00 29.64 147 HIS B CA 1
ATOM 2958 C C . HIS B 1 169 ? -39.230 3.213 30.179 1.00 32.16 147 HIS B C 1
ATOM 2959 O O . HIS B 1 169 ? -38.670 2.953 29.117 1.00 33.24 147 HIS B O 1
ATOM 2966 N N . LEU B 1 170 ? -40.437 2.745 30.510 1.00 28.31 148 LEU B N 1
ATOM 2967 C CA . LEU B 1 170 ? -41.152 1.803 29.668 1.00 29.94 148 LEU B CA 1
ATOM 2968 C C . LEU B 1 170 ? -41.734 2.495 28.422 1.00 30.77 148 LEU B C 1
ATOM 2969 O O . LEU B 1 170 ? -42.269 1.834 27.539 1.00 36.27 148 LEU B O 1
ATOM 2974 N N . GLU B 1 171 ? -41.645 3.816 28.357 1.00 30.28 149 GLU B N 1
ATOM 2975 C CA . GLU B 1 171 ? -42.065 4.529 27.141 1.00 32.99 149 GLU B CA 1
ATOM 2976 C C . GLU B 1 171 ? -41.200 4.221 25.933 1.00 38.49 149 GLU B C 1
ATOM 2977 O O . GLU B 1 171 ? -41.650 4.369 24.799 1.00 41.68 149 GLU B O 1
ATOM 2983 N N . ASN B 1 172 ? -39.971 3.786 26.160 1.00 39.51 150 ASN B N 1
ATOM 2984 C CA . ASN B 1 172 ? -39.117 3.362 25.044 1.00 42.31 150 ASN B CA 1
ATOM 2985 C C . ASN B 1 172 ? -38.235 2.151 25.337 1.00 41.87 150 ASN B C 1
ATOM 2986 O O . ASN B 1 172 ? -37.187 1.984 24.715 1.00 36.62 150 ASN B O 1
ATOM 2991 N N . HIS B 1 173 ? -38.674 1.308 26.273 1.00 37.14 151 HIS B N 1
ATOM 2992 C CA . HIS B 1 173 ? -38.036 0.019 26.541 1.00 35.03 151 HIS B CA 1
ATOM 2993 C C . HIS B 1 173 ? -39.098 -0.995 26.922 1.00 32.35 151 HIS B C 1
ATOM 2994 O O . HIS B 1 173 ? -40.045 -0.686 27.645 1.00 32.37 151 HIS B O 1
ATOM 3001 N N . ILE B 1 174 ? -38.916 -2.224 26.472 1.00 30.15 152 ILE B N 1
ATOM 3002 C CA . ILE B 1 174 ? -39.898 -3.262 26.726 1.00 31.40 152 ILE B CA 1
ATOM 3003 C C . ILE B 1 174 ? -39.766 -3.807 28.153 1.00 27.59 152 ILE B C 1
ATOM 3004 O O . ILE B 1 174 ? -40.762 -4.165 28.768 1.00 29.98 152 ILE B O 1
ATOM 3009 N N . PHE B 1 175 ? -38.535 -3.868 28.655 1.00 28.95 153 PHE B N 1
ATOM 3010 C CA . PHE B 1 175 ? -38.225 -4.349 30.008 1.00 25.97 153 PHE B CA 1
ATOM 3011 C C . PHE B 1 175 ? -37.158 -3.478 30.671 1.00 27.23 153 PHE B C 1
ATOM 3012 O O . PHE B 1 175 ? -36.579 -2.600 30.038 1.00 27.06 153 PHE B O 1
ATOM 3020 N N . PHE B 1 176 ? -36.885 -3.745 31.949 1.00 25.06 154 PHE B N 1
ATOM 3021 C CA . PHE B 1 176 ? -35.819 -3.077 32.684 1.00 23.43 154 PHE B CA 1
ATOM 3022 C C . PHE B 1 176 ? -34.447 -3.700 32.498 1.00 28.67 154 PHE B C 1
ATOM 3023 O O . PHE B 1 176 ? -33.447 -3.160 32.978 1.00 30.08 154 PHE B O 1
ATOM 3031 N N . GLY B 1 177 ? -34.399 -4.840 31.820 1.00 30.41 155 GLY B N 1
ATOM 3032 C CA . GLY B 1 177 ? -33.165 -5.328 31.218 1.00 28.59 155 GLY B CA 1
ATOM 3033 C C . GLY B 1 177 ? -33.348 -5.282 29.705 1.00 26.30 155 GLY B C 1
ATOM 3034 O O . GLY B 1 177 ? -34.415 -4.892 29.209 1.00 27.38 155 GLY B O 1
ATOM 3035 N N . GLU B 1 178 ? -32.323 -5.668 28.962 1.00 27.69 156 GLU B N 1
ATOM 3036 C CA . GLU B 1 178 ? -32.469 -5.728 27.481 1.00 30.55 156 GLU B CA 1
ATOM 3037 C C . GLU B 1 178 ? -33.518 -6.785 27.151 1.00 33.25 156 GLU B C 1
ATOM 3038 O O . GLU B 1 178 ? -34.424 -6.546 26.342 1.00 35.55 156 GLU B O 1
ATOM 3044 N N . GLU B 1 179 ? -33.387 -7.931 27.811 1.00 27.16 157 GLU B N 1
ATOM 3045 C CA . GLU B 1 179 ? -34.449 -8.923 27.933 1.00 28.06 157 GLU B CA 1
ATOM 3046 C C . GLU B 1 179 ? -34.967 -8.911 29.381 1.00 27.52 157 GLU B C 1
ATOM 3047 O O . GLU B 1 179 ? -34.425 -8.199 30.244 1.00 24.02 157 GLU B O 1
ATOM 3053 N N . ILE B 1 180 ? -36.006 -9.691 29.652 1.00 27.37 158 ILE B N 1
ATOM 3054 C CA . ILE B 1 180 ? -36.621 -9.725 30.981 1.00 24.88 158 ILE B CA 1
ATOM 3055 C C . ILE B 1 180 ? -35.566 -10.022 32.035 1.00 25.32 158 ILE B C 1
ATOM 3056 O O . ILE B 1 180 ? -34.644 -10.815 31.808 1.00 24.81 158 ILE B O 1
ATOM 3061 N N . SER B 1 181 ? -35.693 -9.377 33.196 1.00 24.50 159 SER B N 1
ATOM 3062 C CA . SER B 1 181 ? -34.681 -9.515 34.219 1.00 21.58 159 SER B CA 1
ATOM 3063 C C . SER B 1 181 ? -35.300 -9.550 35.604 1.00 20.72 159 SER B C 1
ATOM 3064 O O . SER B 1 181 ? -36.488 -9.281 35.774 1.00 21.20 159 SER B O 1
ATOM 3067 N N . VAL B 1 182 ? -34.445 -9.836 36.580 1.00 20.80 160 VAL B N 1
ATOM 3068 C CA . VAL B 1 182 ? -34.825 -9.757 38.002 1.00 19.35 160 VAL B CA 1
ATOM 3069 C C . VAL B 1 182 ? -35.398 -8.382 38.388 1.00 23.80 160 VAL B C 1
ATOM 3070 O O . VAL B 1 182 ? -36.229 -8.290 39.289 1.00 21.36 160 VAL B O 1
ATOM 3074 N N . ALA B 1 183 ? -34.974 -7.309 37.703 1.00 21.71 161 ALA B N 1
ATOM 3075 C CA . ALA B 1 183 ? -35.566 -6.012 37.943 1.00 20.72 161 ALA B CA 1
ATOM 3076 C C . ALA B 1 183 ? -37.025 -5.976 37.541 1.00 20.70 161 ALA B C 1
ATOM 3077 O O . ALA B 1 183 ? -37.833 -5.413 38.242 1.00 18.90 161 ALA B O 1
ATOM 3079 N N . ASP B 1 184 ? -37.367 -6.575 36.401 1.00 21.30 162 ASP B N 1
ATOM 3080 C CA . ASP B 1 184 ? -38.773 -6.680 35.992 1.00 23.03 162 ASP B CA 1
ATOM 3081 C C . ASP B 1 184 ? -39.632 -7.478 36.988 1.00 20.01 162 ASP B C 1
ATOM 3082 O O . ASP B 1 184 ? -40.776 -7.095 37.280 1.00 20.71 162 ASP B O 1
ATOM 3087 N N . ALA B 1 185 ? -39.071 -8.566 37.496 1.00 20.81 163 ALA B N 1
ATOM 3088 C CA . ALA B 1 185 ? -39.723 -9.374 38.530 1.00 21.43 163 ALA B CA 1
ATOM 3089 C C . ALA B 1 185 ? -39.997 -8.553 39.778 1.00 22.87 163 ALA B C 1
ATOM 3090 O O . ALA B 1 185 ? -41.055 -8.704 40.368 1.00 22.35 163 ALA B O 1
ATOM 3092 N N . TYR B 1 186 ? -39.069 -7.654 40.147 1.00 20.13 164 TYR B N 1
ATOM 3093 C CA . TYR B 1 186 ? -39.261 -6.842 41.344 1.00 18.99 164 TYR B CA 1
ATOM 3094 C C . TYR B 1 186 ? -40.380 -5.827 41.130 1.00 20.02 164 TYR B C 1
ATOM 3095 O O . TYR B 1 186 ? -41.250 -5.694 41.973 1.00 20.04 164 TYR B O 1
ATOM 3104 N N . LEU B 1 187 ? -40.384 -5.109 40.008 1.00 20.23 165 LEU B N 1
ATOM 3105 C CA . LEU B 1 187 ? -41.468 -4.171 39.769 1.00 19.98 165 LEU B CA 1
ATOM 3106 C C . LEU B 1 187 ? -42.793 -4.908 39.708 1.00 20.29 165 LEU B C 1
ATOM 3107 O O . LEU B 1 187 ? -43.813 -4.439 40.242 1.00 21.26 165 LEU B O 1
ATOM 3112 N N . TYR B 1 188 ? -42.786 -6.027 39.004 1.00 21.52 166 TYR B N 1
ATOM 3113 C CA . TYR B 1 188 ? -43.997 -6.817 38.850 1.00 22.64 166 TYR B CA 1
ATOM 3114 C C . TYR B 1 188 ? -44.651 -7.110 40.211 1.00 20.29 166 TYR B C 1
ATOM 3115 O O . TYR B 1 188 ? -45.844 -6.866 40.400 1.00 21.40 166 TYR B O 1
ATOM 3124 N N . ILE B 1 189 ? -43.878 -7.644 41.145 1.00 22.60 167 ILE B N 1
ATOM 3125 C CA . ILE B 1 189 ? -44.473 -8.046 42.438 1.00 21.82 167 ILE B CA 1
ATOM 3126 C C . ILE B 1 189 ? -44.939 -6.813 43.219 1.00 22.57 167 ILE B C 1
ATOM 3127 O O . ILE B 1 189 ? -45.981 -6.845 43.873 1.00 23.41 167 ILE B O 1
ATOM 3132 N N . MET B 1 190 ? -44.212 -5.698 43.129 1.00 20.71 168 MET B N 1
ATOM 3133 C CA . MET B 1 190 ? -44.722 -4.470 43.745 1.00 19.22 168 MET B CA 1
ATOM 3134 C C . MET B 1 190 ? -46.052 -3.981 43.146 1.00 20.21 168 MET B C 1
ATOM 3135 O O . MET B 1 190 ? -46.907 -3.471 43.874 1.00 21.70 168 MET B O 1
ATOM 3140 N N . LEU B 1 191 ? -46.234 -4.128 41.831 1.00 20.69 169 LEU B N 1
ATOM 3141 C CA . LEU B 1 191 ? -47.486 -3.759 41.218 1.00 22.22 169 LEU B CA 1
ATOM 3142 C C . LEU B 1 191 ? -48.581 -4.724 41.687 1.00 21.04 169 LEU B C 1
ATOM 3143 O O . LEU B 1 191 ? -49.724 -4.322 41.859 1.00 26.42 169 LEU B O 1
ATOM 3148 N N . ASN B 1 192 ? -48.224 -5.984 41.902 1.00 23.53 170 ASN B N 1
ATOM 3149 C CA . ASN B 1 192 ? -49.172 -6.941 42.507 1.00 23.87 170 ASN B CA 1
ATOM 3150 C C . ASN B 1 192 ? -49.569 -6.472 43.903 1.00 26.69 170 ASN B C 1
ATOM 3151 O O . ASN B 1 192 ? -50.759 -6.484 44.252 1.00 25.83 170 ASN B O 1
ATOM 3156 N N . TRP B 1 193 ? -48.588 -6.010 44.683 1.00 23.86 171 TRP B N 1
ATOM 3157 C CA . TRP B 1 193 ? -48.907 -5.391 45.993 1.00 23.38 171 TRP B CA 1
ATOM 3158 C C . TRP B 1 193 ? -49.873 -4.233 45.856 1.00 24.55 171 TRP B C 1
ATOM 3159 O O . TRP B 1 193 ? -50.780 -4.113 46.661 1.00 27.26 171 TRP B O 1
ATOM 3170 N N . CYS B 1 194 ? -49.668 -3.369 44.852 1.00 23.94 172 CYS B N 1
ATOM 3171 C CA . CYS B 1 194 ? -50.555 -2.231 44.625 1.00 24.12 172 CYS B CA 1
ATOM 3172 C C . CYS B 1 194 ? -51.995 -2.688 44.386 1.00 28.25 172 CYS B C 1
ATOM 3173 O O . CYS B 1 194 ? -52.937 -2.137 44.961 1.00 30.06 172 CYS B O 1
ATOM 3176 N N . ARG B 1 195 ? -52.156 -3.703 43.538 1.00 29.53 173 ARG B N 1
ATOM 3177 C CA A ARG B 1 195 ? -53.475 -4.273 43.280 0.50 31.83 173 ARG B CA 1
ATOM 3178 C CA B ARG B 1 195 ? -53.469 -4.258 43.275 0.50 32.14 173 ARG B CA 1
ATOM 3179 C C . ARG B 1 195 ? -54.094 -4.773 44.588 1.00 33.37 173 ARG B C 1
ATOM 3180 O O . ARG B 1 195 ? -55.235 -4.456 44.906 1.00 39.36 173 ARG B O 1
ATOM 3195 N N . LEU B 1 196 ? -53.329 -5.532 45.362 1.00 29.59 174 LEU B N 1
ATOM 3196 C CA . LEU B 1 196 ? -53.837 -6.111 46.607 1.00 31.02 174 LEU B CA 1
ATOM 3197 C C . LEU B 1 196 ? -54.188 -5.072 47.668 1.00 32.94 174 LEU B C 1
ATOM 3198 O O . LEU B 1 196 ? -55.076 -5.298 48.506 1.00 35.18 174 LEU B O 1
ATOM 3203 N N . LEU B 1 197 ? -53.495 -3.940 47.625 1.00 29.46 175 LEU B N 1
ATOM 3204 C CA . LEU B 1 197 ? -53.721 -2.825 48.536 1.00 31.57 175 LEU B CA 1
ATOM 3205 C C . LEU B 1 197 ? -54.822 -1.883 48.058 1.00 32.70 175 LEU B C 1
ATOM 3206 O O . LEU B 1 197 ? -55.283 -1.036 48.826 1.00 44.67 175 LEU B O 1
ATOM 3211 N N . GLY B 1 198 ? -55.224 -1.996 46.795 1.00 28.95 176 GLY B N 1
ATOM 3212 C CA . GLY B 1 198 ? -56.150 -1.021 46.206 1.00 34.21 176 GLY B CA 1
ATOM 3213 C C . GLY B 1 198 ? -55.543 0.339 45.876 1.00 35.89 176 GLY B C 1
ATOM 3214 O O . GLY B 1 198 ? -56.237 1.372 45.933 1.00 36.02 176 GLY B O 1
ATOM 3215 N N . LEU B 1 199 ? -54.259 0.337 45.513 1.00 34.78 177 LEU B N 1
ATOM 3216 C CA . LEU B 1 199 ? -53.550 1.545 45.085 1.00 31.34 177 LEU B CA 1
ATOM 3217 C C . LEU B 1 199 ? -53.560 1.592 43.553 1.00 28.95 177 LEU B C 1
ATOM 3218 O O . LEU B 1 199 ? -52.891 0.810 42.906 1.00 28.88 177 LEU B O 1
ATOM 3223 N N . ASP B 1 200 ? -54.330 2.519 42.997 1.00 30.58 178 ASP B N 1
ATOM 3224 C CA . ASP B 1 200 ? -54.601 2.565 41.556 1.00 33.37 178 ASP B CA 1
ATOM 3225 C C . ASP B 1 200 ? -53.454 3.240 40.807 1.00 32.10 178 ASP B C 1
ATOM 3226 O O . ASP B 1 200 ? -53.145 4.389 41.080 1.00 30.68 178 ASP B O 1
ATOM 3231 N N . PHE B 1 201 ? -52.833 2.515 39.867 1.00 31.22 179 PHE B N 1
ATOM 3232 C CA . PHE B 1 201 ? -51.717 3.049 39.068 1.00 29.71 179 PHE B CA 1
ATOM 3233 C C . PHE B 1 201 ? -52.061 3.114 37.579 1.00 31.18 179 PHE B C 1
ATOM 3234 O O . PHE B 1 201 ? -51.182 3.244 36.730 1.00 33.54 179 PHE B O 1
ATOM 3242 N N . SER B 1 202 ? -53.349 3.063 37.286 1.00 33.60 180 SER B N 1
ATOM 3243 C CA . SER B 1 202 ? -53.845 2.910 35.918 1.00 36.67 180 SER B CA 1
ATOM 3244 C C . SER B 1 202 ? -53.612 4.142 35.064 1.00 35.49 180 SER B C 1
ATOM 3245 O O . SER B 1 202 ? -53.721 4.077 33.841 1.00 37.50 180 SER B O 1
ATOM 3248 N N . HIS B 1 203 ? -53.341 5.274 35.701 1.00 38.14 181 HIS B N 1
ATOM 3249 C CA . HIS B 1 203 ? -52.964 6.495 34.979 1.00 42.30 181 HIS B CA 1
ATOM 3250 C C . HIS B 1 203 ? -51.542 6.429 34.400 1.00 41.19 181 HIS B C 1
ATOM 3251 O O . HIS B 1 203 ? -51.179 7.258 33.562 1.00 40.88 181 HIS B O 1
ATOM 3258 N N . LEU B 1 204 ? -50.749 5.456 34.854 1.00 32.38 182 LEU B N 1
ATOM 3259 C CA . LEU B 1 204 ? -49.401 5.221 34.342 1.00 32.38 182 LEU B CA 1
ATOM 3260 C C . LEU B 1 204 ? -49.530 4.115 33.307 1.00 31.68 182 LEU B C 1
ATOM 3261 O O . LEU B 1 204 ? -49.487 2.933 33.623 1.00 27.85 182 LEU B O 1
ATOM 3266 N N . SER B 1 205 ? -49.714 4.521 32.051 1.00 36.28 183 SER B N 1
ATOM 3267 C CA . SER B 1 205 ? -50.263 3.612 31.050 1.00 34.09 183 SER B CA 1
ATOM 3268 C C . SER B 1 205 ? -49.367 2.437 30.633 1.00 30.82 183 SER B C 1
ATOM 3269 O O . SER B 1 205 ? -49.882 1.440 30.152 1.00 38.09 183 SER B O 1
ATOM 3272 N N . GLN B 1 206 ? -48.055 2.521 30.817 1.00 27.58 184 GLN B N 1
ATOM 3273 C CA . GLN B 1 206 ? -47.187 1.397 30.421 1.00 28.62 184 GLN B CA 1
ATOM 3274 C C . GLN B 1 206 ? -47.272 0.202 31.366 1.00 28.69 184 GLN B C 1
ATOM 3275 O O . GLN B 1 206 ? -46.881 -0.906 30.994 1.00 24.75 184 GLN B O 1
ATOM 3281 N N . LEU B 1 207 ? -47.765 0.420 32.584 1.00 29.20 185 LEU B N 1
ATOM 3282 C CA . LEU B 1 207 ? -47.591 -0.568 33.638 1.00 27.68 185 LEU B CA 1
ATOM 3283 C C . LEU B 1 207 ? -48.454 -1.812 33.473 1.00 23.56 185 LEU B C 1
ATOM 3284 O O . LEU B 1 207 ? -47.949 -2.920 33.646 1.00 25.00 185 LEU B O 1
ATOM 3289 N N . SER B 1 208 ? -49.725 -1.652 33.095 1.00 29.31 186 SER B N 1
ATOM 3290 C CA . SER B 1 208 ? -50.589 -2.822 32.867 1.00 29.96 186 SER B CA 1
ATOM 3291 C C . SER B 1 208 ? -50.063 -3.692 31.726 1.00 27.83 186 SER B C 1
ATOM 3292 O O . SER B 1 208 ? -49.981 -4.910 31.839 1.00 27.76 186 SER B O 1
ATOM 3295 N N . ALA B 1 209 ? -49.689 -3.059 30.623 1.00 30.03 187 ALA B N 1
ATOM 3296 C CA . ALA B 1 209 ? -49.082 -3.784 29.529 1.00 30.31 187 ALA B CA 1
ATOM 3297 C C . ALA B 1 209 ? -47.793 -4.525 29.947 1.00 28.27 187 ALA B C 1
ATOM 3298 O O . ALA B 1 209 ? -47.565 -5.686 29.566 1.00 26.05 187 ALA B O 1
ATOM 3300 N N . PHE B 1 210 ? -46.952 -3.848 30.730 1.00 28.12 188 PHE B N 1
ATOM 3301 C CA . PHE B 1 210 ? -45.754 -4.466 31.298 1.00 25.14 188 PHE B CA 1
ATOM 3302 C C . PHE B 1 210 ? -46.093 -5.719 32.130 1.00 24.60 188 PHE B C 1
ATOM 3303 O O . PHE B 1 210 ? -45.448 -6.763 31.986 1.00 22.47 188 PHE B O 1
ATOM 3311 N N . MET B 1 211 ? -47.103 -5.624 32.990 1.00 24.99 189 MET B N 1
ATOM 3312 C CA . MET B 1 211 ? -47.495 -6.801 33.803 1.00 26.32 189 MET B CA 1
ATOM 3313 C C . MET B 1 211 ? -47.884 -7.991 32.929 1.00 26.36 189 MET B C 1
ATOM 3314 O O . MET B 1 211 ? -47.492 -9.121 33.194 1.00 25.61 189 MET B O 1
ATOM 3319 N N . GLN B 1 212 ? -48.626 -7.729 31.857 1.00 27.19 190 GLN B N 1
ATOM 3320 C CA . GLN B 1 212 ? -48.993 -8.797 30.936 1.00 28.58 190 GLN B CA 1
ATOM 3321 C C . GLN B 1 212 ? -47.756 -9.459 30.298 1.00 27.27 190 GLN B C 1
ATOM 3322 O O . GLN B 1 212 ? -47.652 -10.688 30.258 1.00 29.29 190 GLN B O 1
ATOM 3328 N N . ARG B 1 213 ? -46.795 -8.654 29.860 1.00 28.44 191 ARG B N 1
ATOM 3329 C CA . ARG B 1 213 ? -45.554 -9.177 29.287 1.00 26.51 191 ARG B CA 1
ATOM 3330 C C . ARG B 1 213 ? -44.785 -10.044 30.303 1.00 25.63 191 ARG B C 1
ATOM 3331 O O . ARG B 1 213 ? -44.304 -11.109 29.978 1.00 26.69 191 ARG B O 1
ATOM 3339 N N . VAL B 1 214 ? -44.688 -9.578 31.541 1.00 27.32 192 VAL B N 1
ATOM 3340 C CA . VAL B 1 214 ? -43.965 -10.314 32.562 1.00 24.80 192 VAL B CA 1
ATOM 3341 C C . VAL B 1 214 ? -44.659 -11.657 32.870 1.00 23.90 192 VAL B C 1
ATOM 3342 O O . VAL B 1 214 ? -44.013 -12.699 33.009 1.00 23.41 192 VAL B O 1
ATOM 3346 N N . GLU B 1 215 ? -45.978 -11.610 32.966 1.00 23.84 193 GLU B N 1
ATOM 3347 C CA . GLU B 1 215 ? -46.790 -12.802 33.214 1.00 27.09 193 GLU B CA 1
ATOM 3348 C C . GLU B 1 215 ? -46.684 -13.846 32.097 1.00 30.02 193 GLU B C 1
ATOM 3349 O O . GLU B 1 215 ? -46.874 -15.033 32.341 1.00 30.19 193 GLU B O 1
ATOM 3355 N N . ALA B 1 216 ? -46.372 -13.399 30.883 1.00 29.55 194 ALA B N 1
ATOM 3356 C CA . ALA B 1 216 ? -46.184 -14.313 29.748 1.00 31.42 194 ALA B CA 1
ATOM 3357 C C . ALA B 1 216 ? -44.882 -15.110 29.832 1.00 29.65 194 ALA B C 1
ATOM 3358 O O . ALA B 1 216 ? -44.718 -16.106 29.134 1.00 33.14 194 ALA B O 1
ATOM 3360 N N . ASP B 1 217 ? -43.947 -14.683 30.673 1.00 27.12 195 ASP B N 1
ATOM 3361 C CA . ASP B 1 217 ? -42.683 -15.410 30.819 1.00 27.26 195 ASP B CA 1
ATOM 3362 C C . ASP B 1 217 ? -42.861 -16.751 31.547 1.00 26.95 195 ASP B C 1
ATOM 3363 O O . ASP B 1 217 ? -43.527 -16.819 32.589 1.00 29.24 195 ASP B O 1
ATOM 3368 N N . GLN B 1 218 ? -42.255 -17.814 31.019 1.00 25.78 196 GLN B N 1
ATOM 3369 C CA . GLN B 1 218 ? -42.512 -19.154 31.558 1.00 30.47 196 GLN B CA 1
ATOM 3370 C C . GLN B 1 218 ? -42.065 -19.277 33.011 1.00 28.39 196 GLN B C 1
ATOM 3371 O O . GLN B 1 218 ? -42.726 -19.927 33.825 1.00 27.30 196 GLN B O 1
ATOM 3377 N N . GLY B 1 219 ? -40.929 -18.672 33.337 1.00 25.11 197 GLY B N 1
ATOM 3378 C CA . GLY B 1 219 ? -40.419 -18.774 34.685 1.00 23.43 197 GLY B CA 1
ATOM 3379 C C . GLY B 1 219 ? -41.274 -18.041 35.686 1.00 22.64 197 GLY B C 1
ATOM 3380 O O . GLY B 1 219 ? -41.464 -18.532 36.793 1.00 23.77 197 GLY B O 1
ATOM 3381 N N . VAL B 1 220 ? -41.733 -16.847 35.314 1.00 22.45 198 VAL B N 1
ATOM 3382 C CA . VAL B 1 220 ? -42.634 -16.050 36.127 1.00 21.63 198 VAL B CA 1
ATOM 3383 C C . VAL B 1 220 ? -43.941 -16.844 36.316 1.00 23.70 198 VAL B C 1
ATOM 3384 O O . VAL B 1 220 ? -44.485 -16.962 37.424 1.00 21.17 198 VAL B O 1
ATOM 3388 N N . ASP B 1 221 ? -44.424 -17.423 35.227 1.00 22.92 199 ASP B N 1
ATOM 3389 C CA . ASP B 1 221 ? -45.681 -18.166 35.277 1.00 22.03 199 ASP B CA 1
ATOM 3390 C C . ASP B 1 221 ? -45.567 -19.328 36.262 1.00 22.64 199 ASP B C 1
ATOM 3391 O O . ASP B 1 221 ? -46.444 -19.517 37.121 1.00 24.73 199 ASP B O 1
ATOM 3396 N N . ASN B 1 222 ? -44.461 -20.065 36.176 1.00 20.04 200 ASN B N 1
ATOM 3397 C CA . ASN B 1 222 ? -44.213 -21.178 37.066 1.00 21.58 200 ASN B CA 1
ATOM 3398 C C . ASN B 1 222 ? -44.181 -20.763 38.519 1.00 22.98 200 ASN B C 1
ATOM 3399 O O . ASN B 1 222 ? -44.786 -21.414 39.377 1.00 22.63 200 ASN B O 1
ATOM 3404 N N . VAL B 1 223 ? -43.483 -19.674 38.808 1.00 21.40 201 VAL B N 1
ATOM 3405 C CA . VAL B 1 223 ? -43.388 -19.218 40.173 1.00 21.84 201 VAL B CA 1
ATOM 3406 C C . VAL B 1 223 ? -44.733 -18.694 40.691 1.00 20.80 201 VAL B C 1
ATOM 3407 O O . VAL B 1 223 ? -45.087 -18.937 41.853 1.00 22.94 201 VAL B O 1
ATOM 3411 N N . ARG B 1 224 ? -45.471 -17.966 39.858 1.00 20.91 202 ARG B N 1
ATOM 3412 C CA . ARG B 1 224 ? -46.812 -17.504 40.251 1.00 20.78 202 ARG B CA 1
ATOM 3413 C C . ARG B 1 224 ? -47.694 -18.702 40.641 1.00 21.84 202 ARG B C 1
ATOM 3414 O O . ARG B 1 224 ? -48.419 -18.644 41.631 1.00 22.23 202 ARG B O 1
ATOM 3422 N N . GLU B 1 225 ? -47.595 -19.787 39.873 1.00 21.61 203 GLU B N 1
ATOM 3423 C CA . GLU B 1 225 ? -48.323 -21.013 40.187 1.00 23.04 203 GLU B CA 1
ATOM 3424 C C . GLU B 1 225 ? -47.925 -21.568 41.551 1.00 22.82 203 GLU B C 1
ATOM 3425 O O . GLU B 1 225 ? -48.802 -21.823 42.386 1.00 22.73 203 GLU B O 1
ATOM 3431 N N . GLN B 1 226 ? -46.612 -21.737 41.752 1.00 22.80 204 GLN B N 1
ATOM 3432 C CA . GLN B 1 226 ? -46.054 -22.306 42.967 1.00 22.01 204 GLN B CA 1
ATOM 3433 C C . GLN B 1 226 ? -46.435 -21.495 44.197 1.00 21.62 204 GLN B C 1
ATOM 3434 O O . GLN B 1 226 ? -46.653 -22.062 45.258 1.00 23.74 204 GLN B O 1
ATOM 3440 N N . GLU B 1 227 ? -46.506 -20.172 44.041 1.00 21.73 205 GLU B N 1
ATOM 3441 C CA . GLU B 1 227 ? -46.732 -19.257 45.163 1.00 19.99 205 GLU B CA 1
ATOM 3442 C C . GLU B 1 227 ? -48.212 -18.909 45.307 1.00 21.11 205 GLU B C 1
ATOM 3443 O O . GLU B 1 227 ? -48.593 -18.117 46.175 1.00 23.37 205 GLU B O 1
ATOM 3449 N N . GLY B 1 228 ? -49.051 -19.508 44.468 1.00 22.12 206 GLY B N 1
ATOM 3450 C CA . GLY B 1 228 ? -50.485 -19.303 44.545 1.00 25.64 206 GLY B CA 1
ATOM 3451 C C . GLY B 1 228 ? -51.004 -17.932 44.169 1.00 25.68 206 GLY B C 1
ATOM 3452 O O . GLY B 1 228 ? -52.062 -17.533 44.658 1.00 25.73 206 GLY B O 1
ATOM 3453 N N . LEU B 1 229 ? -50.305 -17.230 43.271 1.00 25.20 207 LEU B N 1
ATOM 3454 C CA . LEU B 1 229 ? -50.633 -15.835 42.959 1.00 26.63 207 LEU B CA 1
ATOM 3455 C C . LEU B 1 229 ? -51.631 -15.636 41.810 1.00 29.03 207 LEU B C 1
ATOM 3456 O O . LEU B 1 229 ? -52.058 -14.511 41.545 1.00 33.13 207 LEU B O 1
ATOM 3461 N N . LYS B 1 230 ? -52.005 -16.706 41.121 1.00 29.82 208 LYS B N 1
ATOM 3462 C CA . LYS B 1 230 ? -53.007 -16.573 40.064 1.00 33.74 208 LYS B CA 1
ATOM 3463 C C . LYS B 1 230 ? -54.424 -16.373 40.607 1.00 41.27 208 LYS B C 1
ATOM 3464 O O . LYS B 1 230 ? -54.744 -16.766 41.731 1.00 41.88 208 LYS B O 1
ATOM 3470 N N . GLY B 1 231 ? -55.266 -15.735 39.803 1.00 45.99 209 GLY B N 1
ATOM 3471 C CA . GLY B 1 231 ? -56.652 -15.472 40.185 1.00 55.61 209 GLY B CA 1
ATOM 3472 C C . GLY B 1 231 ? -57.596 -15.519 38.998 1.00 62.83 209 GLY B C 1
ATOM 3473 O O . GLY B 1 231 ? -57.227 -15.957 37.899 1.00 66.72 209 GLY B O 1
ATOM 3475 N N . GLN C 1 21 ? -31.822 23.389 -2.486 1.00 93.61 -1 GLN C N 1
ATOM 3476 C CA . GLN C 1 21 ? -33.257 23.573 -2.110 1.00 104.20 -1 GLN C CA 1
ATOM 3477 C C . GLN C 1 21 ? -33.726 22.430 -1.203 1.00 108.94 -1 GLN C C 1
ATOM 3478 O O . GLN C 1 21 ? -33.006 21.443 -1.015 1.00 99.05 -1 GLN C O 1
ATOM 3484 N N . SER C 1 22 ? -34.929 22.571 -0.644 1.00 110.36 0 SER C N 1
ATOM 3485 C CA . SER C 1 22 ? -35.490 21.579 0.282 1.00 110.34 0 SER C CA 1
ATOM 3486 C C . SER C 1 22 ? -36.912 21.157 -0.119 1.00 103.44 0 SER C C 1
ATOM 3487 O O . SER C 1 22 ? -37.463 21.649 -1.109 1.00 109.83 0 SER C O 1
ATOM 3490 N N . MET C 1 23 ? -37.506 20.268 0.679 1.00 90.06 1 MET C N 1
ATOM 3491 C CA . MET C 1 23 ? -38.714 19.537 0.287 1.00 62.76 1 MET C CA 1
ATOM 3492 C C . MET C 1 23 ? -39.977 20.166 0.853 1.00 50.84 1 MET C C 1
ATOM 3493 O O . MET C 1 23 ? -39.914 20.957 1.783 1.00 57.53 1 MET C O 1
ATOM 3498 N N . LYS C 1 24 ? -41.125 19.800 0.291 1.00 55.59 2 LYS C N 1
ATOM 3499 C CA . LYS C 1 24 ? -42.411 20.330 0.745 1.00 60.25 2 LYS C CA 1
ATOM 3500 C C . LYS C 1 24 ? -43.509 19.262 0.706 1.00 51.96 2 LYS C C 1
ATOM 3501 O O . LYS C 1 24 ? -43.880 18.773 -0.364 1.00 58.28 2 LYS C O 1
ATOM 3507 N N . LEU C 1 25 ? -44.025 18.915 1.877 1.00 45.48 3 LEU C N 1
ATOM 3508 C CA . LEU C 1 25 ? -45.149 18.000 1.979 1.00 44.37 3 LEU C CA 1
ATOM 3509 C C . LEU C 1 25 ? -46.448 18.800 2.020 1.00 47.22 3 LEU C C 1
ATOM 3510 O O . LEU C 1 25 ? -46.584 19.759 2.793 1.00 55.81 3 LEU C O 1
ATOM 3515 N N . TYR C 1 26 ? -47.401 18.404 1.185 1.00 47.60 4 TYR C N 1
ATOM 3516 C CA . TYR C 1 26 ? -48.751 18.948 1.236 1.00 52.68 4 TYR C CA 1
ATOM 3517 C C . TYR C 1 26 ? -49.618 17.944 1.990 1.00 55.12 4 TYR C C 1
ATOM 3518 O O . TYR C 1 26 ? -49.666 16.764 1.614 1.00 51.72 4 TYR C O 1
ATOM 3527 N N . GLY C 1 27 ? -50.285 18.408 3.049 1.00 49.63 5 GLY C N 1
ATOM 3528 C CA . GLY C 1 27 ? -51.083 17.531 3.912 1.00 45.74 5 GLY C CA 1
ATOM 3529 C C . GLY C 1 27 ? -52.375 18.137 4.421 1.00 53.59 5 GLY C C 1
ATOM 3530 O O . GLY C 1 27 ? -52.570 19.349 4.374 1.00 64.95 5 GLY C O 1
ATOM 3531 N N . LEU C 1 28 ? -53.270 17.264 4.875 1.00 48.03 6 LEU C N 1
ATOM 3532 C CA . LEU C 1 28 ? -54.404 17.633 5.713 1.00 56.52 6 LEU C CA 1
ATOM 3533 C C . LEU C 1 28 ? -54.013 17.255 7.138 1.00 57.83 6 LEU C C 1
ATOM 3534 O O . LEU C 1 28 ? -53.666 16.098 7.405 1.00 54.27 6 LEU C O 1
ATOM 3539 N N . THR C 1 29 ? -54.063 18.224 8.048 1.00 46.57 7 THR C N 1
ATOM 3540 C CA . THR C 1 29 ? -53.617 17.999 9.414 1.00 41.18 7 THR C CA 1
ATOM 3541 C C . THR C 1 29 ? -54.448 16.881 10.022 1.00 48.85 7 THR C C 1
ATOM 3542 O O . THR C 1 29 ? -55.685 16.859 9.866 1.00 47.50 7 THR C O 1
ATOM 3546 N N . GLY C 1 30 ? -53.769 15.933 10.671 1.00 43.21 8 GLY C N 1
ATOM 3547 C CA . GLY C 1 30 ? -54.436 14.805 11.323 1.00 53.49 8 GLY C CA 1
ATOM 3548 C C . GLY C 1 30 ? -54.759 13.628 10.422 1.00 49.64 8 GLY C C 1
ATOM 3549 O O . GLY C 1 30 ? -55.160 12.562 10.907 1.00 45.71 8 GLY C O 1
ATOM 3550 N N . ALA C 1 31 ? -54.592 13.820 9.116 1.00 52.09 9 ALA C N 1
ATOM 3551 C CA . ALA C 1 31 ? -54.871 12.786 8.124 1.00 58.84 9 ALA C CA 1
ATOM 3552 C C . ALA C 1 31 ? -53.599 12.003 7.804 1.00 60.95 9 ALA C C 1
ATOM 3553 O O . ALA C 1 31 ? -52.544 12.255 8.388 1.00 52.47 9 ALA C O 1
ATOM 3555 N N . CYS C 1 32 ? -53.703 11.067 6.864 1.00 67.23 10 CYS C N 1
ATOM 3556 C CA . CYS C 1 32 ? -52.618 10.126 6.563 1.00 58.16 10 CYS C CA 1
ATOM 3557 C C . CYS C 1 32 ? -51.260 10.773 6.296 1.00 47.20 10 CYS C C 1
ATOM 3558 O O . CYS C 1 32 ? -50.223 10.163 6.578 1.00 49.32 10 CYS C O 1
ATOM 3561 N N . SER C 1 33 ? -51.257 11.998 5.766 1.00 43.68 11 SER C N 1
ATOM 3562 C CA . SER C 1 33 ? -49.995 12.720 5.513 1.00 32.48 11 SER C CA 1
ATOM 3563 C C . SER C 1 33 ? -49.197 13.001 6.795 1.00 36.25 11 SER C C 1
ATOM 3564 O O . SER C 1 33 ? -48.022 13.405 6.738 1.00 36.40 11 SER C O 1
ATOM 3567 N N . PHE C 1 34 ? -49.837 12.793 7.948 1.00 37.53 12 PHE C N 1
ATOM 3568 C CA . PHE C 1 34 ? -49.137 12.814 9.242 1.00 38.78 12 PHE C CA 1
ATOM 3569 C C . PHE C 1 34 ? -47.874 11.943 9.201 1.00 34.34 12 PHE C C 1
ATOM 3570 O O . PHE C 1 34 ? -46.829 12.328 9.685 1.00 35.11 12 PHE C O 1
ATOM 3578 N N . VAL C 1 35 ? -47.963 10.782 8.561 1.00 35.47 13 VAL C N 1
ATOM 3579 C CA . VAL C 1 35 ? -46.860 9.831 8.579 1.00 31.97 13 VAL C CA 1
ATOM 3580 C C . VAL C 1 35 ? -45.604 10.305 7.875 1.00 33.29 13 VAL C C 1
ATOM 3581 O O . VAL C 1 35 ? -44.534 10.224 8.455 1.00 31.90 13 VAL C O 1
ATOM 3585 N N . PRO C 1 36 ? -45.718 10.775 6.617 1.00 36.82 14 PRO C N 1
ATOM 3586 C CA . PRO C 1 36 ? -44.514 11.324 6.006 1.00 38.91 14 PRO C CA 1
ATOM 3587 C C . PRO C 1 36 ? -44.069 12.614 6.699 1.00 32.65 14 PRO C C 1
ATOM 3588 O O . PRO C 1 36 ? -42.873 12.886 6.764 1.00 38.75 14 PRO C O 1
ATOM 3592 N N . HIS C 1 37 ? -45.026 13.369 7.232 1.00 34.20 15 HIS C N 1
ATOM 3593 C CA . HIS C 1 37 ? -44.712 14.554 8.041 1.00 38.42 15 HIS C CA 1
ATOM 3594 C C . HIS C 1 37 ? -43.797 14.131 9.181 1.00 37.16 15 HIS C C 1
ATOM 3595 O O . HIS C 1 37 ? -42.738 14.722 9.363 1.00 40.50 15 HIS C O 1
ATOM 3602 N N . VAL C 1 38 ? -44.185 13.086 9.919 1.00 36.18 16 VAL C N 1
ATOM 3603 C CA . VAL C 1 38 ? -43.325 12.539 10.976 1.00 33.39 16 VAL C CA 1
ATOM 3604 C C . VAL C 1 38 ? -41.987 12.045 10.425 1.00 39.95 16 VAL C C 1
ATOM 3605 O O . VAL C 1 38 ? -40.944 12.263 11.041 1.00 35.41 16 VAL C O 1
ATOM 3609 N N . ALA C 1 39 ? -42.010 11.385 9.268 1.00 36.85 17 ALA C N 1
ATOM 3610 C CA . ALA C 1 39 ? -40.773 10.919 8.648 1.00 34.81 17 ALA C CA 1
ATOM 3611 C C . ALA C 1 39 ? -39.850 12.088 8.287 1.00 36.93 17 ALA C C 1
ATOM 3612 O O . ALA C 1 39 ? -38.646 11.970 8.459 1.00 40.12 17 ALA C O 1
ATOM 3614 N N . LEU C 1 40 ? -40.419 13.186 7.777 1.00 37.17 18 LEU C N 1
ATOM 3615 C CA . LEU C 1 40 ? -39.644 14.416 7.480 1.00 39.78 18 LEU C CA 1
ATOM 3616 C C . LEU C 1 40 ? -39.116 15.103 8.732 1.00 48.48 18 LEU C C 1
ATOM 3617 O O . LEU C 1 40 ? -38.014 15.670 8.718 1.00 56.78 18 LEU C O 1
ATOM 3622 N N . GLU C 1 41 ? -39.914 15.092 9.796 1.00 50.41 19 GLU C N 1
ATOM 3623 C CA . GLU C 1 41 ? -39.483 15.675 11.069 1.00 51.03 19 GLU C CA 1
ATOM 3624 C C . GLU C 1 41 ? -38.366 14.834 11.685 1.00 43.77 19 GLU C C 1
ATOM 3625 O O . GLU C 1 41 ? -37.444 15.374 12.283 1.00 61.13 19 GLU C O 1
ATOM 3631 N N . TRP C 1 42 ? -38.462 13.516 11.534 1.00 43.49 20 TRP C N 1
ATOM 3632 C CA . TRP C 1 42 ? -37.408 12.610 11.966 1.00 43.77 20 TRP C CA 1
ATOM 3633 C C . TRP C 1 42 ? -36.139 12.860 11.161 1.00 56.20 20 TRP C C 1
ATOM 3634 O O . TRP C 1 42 ? -35.042 12.870 11.722 1.00 57.03 20 TRP C O 1
ATOM 3645 N N . VAL C 1 43 ? -36.295 13.064 9.848 1.00 56.14 21 VAL C N 1
ATOM 3646 C CA . VAL C 1 43 ? -35.166 13.431 8.990 1.00 55.38 21 VAL C CA 1
ATOM 3647 C C . VAL C 1 43 ? -34.565 14.779 9.391 1.00 55.28 21 VAL C C 1
ATOM 3648 O O . VAL C 1 43 ? -33.341 14.902 9.501 1.00 70.31 21 VAL C O 1
ATOM 3652 N N . LYS C 1 44 ? -35.422 15.776 9.618 1.00 50.90 22 LYS C N 1
ATOM 3653 C CA . LYS C 1 44 ? -34.973 17.080 10.115 1.00 51.82 22 LYS C CA 1
ATOM 3654 C C . LYS C 1 44 ? -34.179 16.968 11.416 1.00 55.99 22 LYS C C 1
ATOM 3655 O O . LYS C 1 44 ? -33.222 17.712 11.616 1.00 49.17 22 LYS C O 1
ATOM 3661 N N . LEU C 1 45 ? -34.579 16.051 12.296 1.00 61.61 23 LEU C N 1
ATOM 3662 C CA . LEU C 1 45 ? -33.934 15.906 13.611 1.00 60.62 23 LEU C CA 1
ATOM 3663 C C . LEU C 1 45 ? -32.701 14.994 13.599 1.00 63.66 23 LEU C C 1
ATOM 3664 O O . LEU C 1 45 ? -31.836 15.119 14.468 1.00 74.98 23 LEU C O 1
ATOM 3669 N N . ARG C 1 46 ? -32.622 14.088 12.627 1.00 55.40 24 ARG C N 1
ATOM 3670 C CA . ARG C 1 46 ? -31.531 13.104 12.552 1.00 65.93 24 ARG C CA 1
ATOM 3671 C C . ARG C 1 46 ? -30.557 13.328 11.374 1.00 75.82 24 ARG C C 1
ATOM 3672 O O . ARG C 1 46 ? -29.452 12.776 11.379 1.00 76.62 24 ARG C O 1
ATOM 3680 N N . ALA C 1 47 ? -30.965 14.119 10.376 1.00 79.73 25 ALA C N 1
ATOM 3681 C CA . ALA C 1 47 ? -30.107 14.443 9.216 1.00 70.10 25 ALA C CA 1
ATOM 3682 C C . ALA C 1 47 ? -29.968 15.949 8.928 1.00 71.49 25 ALA C C 1
ATOM 3683 O O . ALA C 1 47 ? -29.380 16.334 7.920 1.00 68.86 25 ALA C O 1
ATOM 3685 N N . ASN C 1 48 ? -30.506 16.790 9.809 1.00 68.73 26 ASN C N 1
ATOM 3686 C CA . ASN C 1 48 ? -30.375 18.253 9.709 1.00 79.97 26 ASN C CA 1
ATOM 3687 C C . ASN C 1 48 ? -31.042 18.883 8.478 1.00 78.17 26 ASN C C 1
ATOM 3688 O O . ASN C 1 48 ? -30.677 19.996 8.082 1.00 72.39 26 ASN C O 1
ATOM 3693 N N . GLN C 1 49 ? -32.024 18.195 7.895 1.00 69.52 27 GLN C N 1
ATOM 3694 C CA . GLN C 1 49 ? -32.673 18.676 6.673 1.00 61.57 27 GLN C CA 1
ATOM 3695 C C . GLN C 1 49 ? -34.066 19.241 6.948 1.00 59.21 27 GLN C C 1
ATOM 3696 O O . GLN C 1 49 ? -34.991 18.506 7.280 1.00 67.87 27 GLN C O 1
ATOM 3702 N N . ASP C 1 50 ? -34.208 20.552 6.801 1.00 61.94 28 ASP C N 1
ATOM 3703 C CA . ASP C 1 50 ? -35.488 21.230 7.029 1.00 60.67 28 ASP C CA 1
ATOM 3704 C C . ASP C 1 50 ? -36.480 20.897 5.906 1.00 50.44 28 ASP C C 1
ATOM 3705 O O . ASP C 1 50 ? -36.130 20.213 4.944 1.00 55.20 28 ASP C O 1
ATOM 3710 N N . TYR C 1 51 ? -37.713 21.388 6.034 1.00 44.67 29 TYR C N 1
ATOM 3711 C CA . TYR C 1 51 ? -38.769 21.140 5.040 1.00 41.98 29 TYR C CA 1
ATOM 3712 C C . TYR C 1 51 ? -39.949 22.059 5.301 1.00 44.84 29 TYR C C 1
ATOM 3713 O O . TYR C 1 51 ? -40.103 22.597 6.398 1.00 54.80 29 TYR C O 1
ATOM 3722 N N . ALA C 1 52 ? -40.795 22.236 4.301 1.00 57.73 30 ALA C N 1
ATOM 3723 C CA . ALA C 1 52 ? -42.004 23.027 4.480 1.00 59.29 30 ALA C CA 1
ATOM 3724 C C . ALA C 1 52 ? -43.179 22.084 4.560 1.00 52.55 30 ALA C C 1
ATOM 3725 O O . ALA C 1 52 ? -43.119 20.964 4.060 1.00 52.62 30 ALA C O 1
ATOM 3727 N N . PHE C 1 53 ? -44.242 22.545 5.199 1.00 46.56 31 PHE C N 1
ATOM 3728 C CA . PHE C 1 53 ? -45.469 21.785 5.293 1.00 51.86 31 PHE C CA 1
ATOM 3729 C C . PHE C 1 53 ? -46.616 22.762 5.076 1.00 57.96 31 PHE C C 1
ATOM 3730 O O . PHE C 1 53 ? -46.640 23.831 5.687 1.00 56.92 31 PHE C O 1
ATOM 3738 N N . GLN C 1 54 ? -47.544 22.411 4.188 1.00 49.44 32 GLN C N 1
ATOM 3739 C CA . GLN C 1 54 ? -48.729 23.216 3.973 1.00 55.57 32 GLN C CA 1
ATOM 3740 C C . GLN C 1 54 ? -49.981 22.423 4.301 1.00 60.78 32 GLN C C 1
ATOM 3741 O O . GLN C 1 54 ? -50.311 21.454 3.612 1.00 58.32 32 GLN C O 1
ATOM 3747 N N . ALA C 1 55 ? -50.664 22.832 5.368 1.00 63.08 33 ALA C N 1
ATOM 3748 C CA . ALA C 1 55 ? -52.017 22.364 5.642 1.00 74.17 33 ALA C CA 1
ATOM 3749 C C . ALA C 1 55 ? -52.937 22.939 4.564 1.00 80.30 33 ALA C C 1
ATOM 3750 O O . ALA C 1 55 ? -53.306 24.114 4.619 1.00 91.25 33 ALA C O 1
ATOM 3752 N N . VAL C 1 56 ? -53.283 22.114 3.579 1.00 75.88 34 VAL C N 1
ATOM 3753 C CA . VAL C 1 56 ? -54.086 22.560 2.435 1.00 83.54 34 VAL C CA 1
ATOM 3754 C C . VAL C 1 56 ? -55.565 22.731 2.795 1.00 84.32 34 VAL C C 1
ATOM 3755 O O . VAL C 1 56 ? -56.053 22.140 3.760 1.00 88.23 34 VAL C O 1
ATOM 3759 N N . SER C 1 57 ? -56.266 23.543 2.009 1.00 93.71 35 SER C N 1
ATOM 3760 C CA . SER C 1 57 ? -57.687 23.822 2.231 1.00 98.69 35 SER C CA 1
ATOM 3761 C C . SER C 1 57 ? -58.564 23.040 1.250 1.00 102.11 35 SER C C 1
ATOM 3762 O O . SER C 1 57 ? -58.059 22.391 0.329 1.00 88.81 35 SER C O 1
ATOM 3765 N N . ARG C 1 58 ? -59.879 23.105 1.458 1.00 106.12 36 ARG C N 1
ATOM 3766 C CA . ARG C 1 58 ? -60.846 22.526 0.519 1.00 105.28 36 ARG C CA 1
ATOM 3767 C C . ARG C 1 58 ? -60.786 23.242 -0.833 1.00 106.70 36 ARG C C 1
ATOM 3768 O O . ARG C 1 58 ? -61.030 22.631 -1.875 1.00 85.59 36 ARG C O 1
ATOM 3770 N N . GLU C 1 59 ? -60.457 24.533 -0.803 1.00 109.30 37 GLU C N 1
ATOM 3771 C CA . GLU C 1 59 ? -60.297 25.335 -2.018 1.00 106.36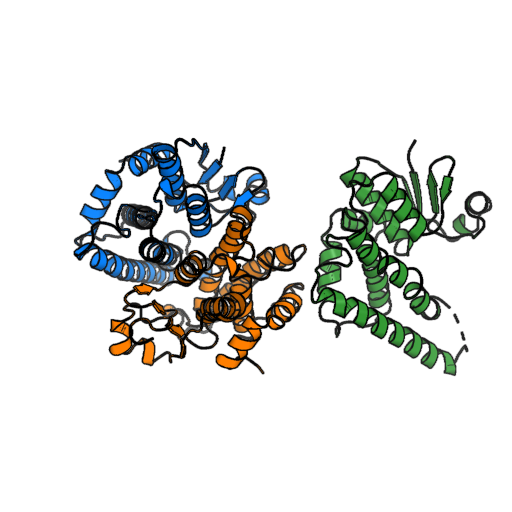 37 GLU C CA 1
ATOM 3772 C C . GLU C 1 59 ? -59.019 24.975 -2.774 1.00 95.90 37 GLU C C 1
ATOM 3773 O O . GLU C 1 59 ? -59.047 24.812 -3.997 1.00 79.83 37 GLU C O 1
ATOM 3779 N N . PHE C 1 60 ? -57.909 24.855 -2.043 1.00 85.18 38 PHE C N 1
ATOM 3780 C CA . PHE C 1 60 ? -56.587 24.649 -2.650 1.00 78.65 38 PHE C CA 1
ATOM 3781 C C . PHE C 1 60 ? -56.391 23.253 -3.244 1.00 78.91 38 PHE C C 1
ATOM 3782 O O . PHE C 1 60 ? -55.746 23.109 -4.279 1.00 68.78 38 PHE C O 1
ATOM 3790 N N . ILE C 1 61 ? -56.942 22.233 -2.592 1.00 86.54 39 ILE C N 1
ATOM 3791 C CA . ILE C 1 61 ? -56.720 20.836 -2.994 1.00 79.48 39 ILE C CA 1
ATOM 3792 C C . ILE C 1 61 ? -57.348 20.491 -4.359 1.00 78.44 39 ILE C C 1
ATOM 3793 O O . ILE C 1 61 ? -56.892 19.575 -5.050 1.00 63.22 39 ILE C O 1
ATOM 3798 N N . LYS C 1 62 ? -58.394 21.221 -4.738 1.00 83.25 40 LYS C N 1
ATOM 3799 C CA . LYS C 1 62 ? -59.027 21.052 -6.047 1.00 83.18 40 LYS C CA 1
ATOM 3800 C C . LYS C 1 62 ? -58.608 22.150 -7.030 1.00 84.89 40 LYS C C 1
ATOM 3801 O O . LYS C 1 62 ? -59.081 22.174 -8.166 1.00 80.11 40 LYS C O 1
ATOM 3807 N N . SER C 1 63 ? -57.707 23.034 -6.600 1.00 84.22 41 SER C N 1
ATOM 3808 C CA . SER C 1 63 ? -57.247 24.158 -7.424 1.00 84.90 41 SER C CA 1
ATOM 3809 C C . SER C 1 63 ? -56.493 23.694 -8.671 1.00 88.17 41 SER C C 1
ATOM 3810 O O . SER C 1 63 ? -55.958 22.585 -8.706 1.00 74.86 41 SER C O 1
ATOM 3813 N N . ALA C 1 64 ? -56.458 24.557 -9.686 1.00 94.11 42 ALA C N 1
ATOM 3814 C CA . ALA C 1 64 ? -55.680 24.304 -10.901 1.00 85.00 42 ALA C CA 1
ATOM 3815 C C . ALA C 1 64 ? -54.184 24.233 -10.587 1.00 76.31 42 ALA C C 1
ATOM 3816 O O . ALA C 1 64 ? -53.470 23.384 -11.124 1.00 78.84 42 ALA C O 1
ATOM 3818 N N . GLU C 1 65 ? -53.719 25.119 -9.709 1.00 73.93 43 GLU C N 1
ATOM 3819 C CA . GLU C 1 65 ? -52.323 25.120 -9.276 1.00 78.96 43 GLU C CA 1
ATOM 3820 C C . GLU C 1 65 ? -51.913 23.773 -8.673 1.00 78.39 43 GLU C C 1
ATOM 3821 O O . GLU C 1 65 ? -50.821 23.277 -8.958 1.00 76.29 43 GLU C O 1
ATOM 3827 N N . TYR C 1 66 ? -52.782 23.195 -7.840 1.00 83.12 44 TYR C N 1
ATOM 3828 C CA . TYR C 1 66 ? -52.473 21.941 -7.131 1.00 80.17 44 TYR C CA 1
ATOM 3829 C C . TYR C 1 66 ? -52.655 20.685 -7.990 1.00 77.74 44 TYR C C 1
ATOM 3830 O O . TYR C 1 66 ? -51.919 19.712 -7.816 1.00 70.47 44 TYR C O 1
ATOM 3839 N N . LEU C 1 67 ? -53.632 20.693 -8.899 1.00 75.88 45 LEU C N 1
ATOM 3840 C CA . LEU C 1 67 ? -53.787 19.590 -9.854 1.00 73.04 45 LEU C CA 1
ATOM 3841 C C . LEU C 1 67 ? -52.605 19.549 -10.836 1.00 74.28 45 LEU C C 1
ATOM 3842 O O . LEU C 1 67 ? -52.268 18.486 -11.361 1.00 79.07 45 LEU C O 1
ATOM 3847 N N . ALA C 1 68 ? -51.971 20.703 -11.057 1.00 75.09 46 ALA C N 1
ATOM 3848 C CA . ALA C 1 68 ? -50.747 20.796 -11.868 1.00 78.12 46 ALA C CA 1
ATOM 3849 C C . ALA C 1 68 ? -49.571 20.028 -11.249 1.00 79.41 46 ALA C C 1
ATOM 3850 O O . ALA C 1 68 ? -48.598 19.703 -11.938 1.00 70.95 46 ALA C O 1
ATOM 3852 N N . LEU C 1 69 ? -49.666 19.758 -9.948 1.00 82.16 47 LEU C N 1
ATOM 3853 C CA . LEU C 1 69 ? -48.671 18.970 -9.223 1.00 81.29 47 LEU C CA 1
ATOM 3854 C C . LEU C 1 69 ? -49.130 17.518 -9.039 1.00 59.11 47 LEU C C 1
ATOM 3855 O O . LEU C 1 69 ? -48.369 16.580 -9.295 1.00 59.92 47 LEU C O 1
ATOM 3860 N N . ASN C 1 70 ? -50.373 17.357 -8.578 1.00 64.41 48 ASN C N 1
ATOM 3861 C CA . ASN C 1 70 ? -50.964 16.050 -8.292 1.00 73.17 48 ASN C CA 1
ATOM 3862 C C . ASN C 1 70 ? -52.347 15.925 -8.930 1.00 66.81 48 ASN C C 1
ATOM 3863 O O . ASN C 1 70 ? -53.351 16.274 -8.309 1.00 56.20 48 ASN C O 1
ATOM 3868 N N . PRO C 1 71 ? -52.404 15.412 -10.172 1.00 64.74 49 PRO C N 1
ATOM 3869 C CA . PRO C 1 71 ? -53.666 15.218 -10.893 1.00 61.94 49 PRO C CA 1
ATOM 3870 C C . PRO C 1 71 ? -54.762 14.466 -10.118 1.00 68.44 49 PRO C C 1
ATOM 3871 O O . PRO C 1 71 ? -55.951 14.650 -10.393 1.00 63.76 49 PRO C O 1
ATOM 3875 N N . ARG C 1 72 ? -54.363 13.635 -9.158 1.00 74.27 50 ARG C N 1
ATOM 3876 C CA . ARG C 1 72 ? -55.308 12.855 -8.355 1.00 75.09 50 ARG C CA 1
ATOM 3877 C C . ARG C 1 72 ? -56.065 13.705 -7.323 1.00 71.35 50 ARG C C 1
ATOM 3878 O O . ARG C 1 72 ? -57.106 13.282 -6.813 1.00 75.00 50 ARG C O 1
ATOM 3886 N N . GLY C 1 73 ? -55.542 14.893 -7.020 1.00 72.78 51 GLY C N 1
ATOM 3887 C CA . GLY C 1 73 ? -56.271 15.891 -6.228 1.00 75.44 51 GLY C CA 1
ATOM 3888 C C . GLY C 1 73 ? -56.308 15.591 -4.743 1.00 73.83 51 GLY C C 1
ATOM 3889 O O . GLY C 1 73 ? -57.315 15.837 -4.073 1.00 58.73 51 GLY C O 1
ATOM 3890 N N . ASN C 1 74 ? -55.204 15.073 -4.216 1.00 72.01 52 ASN C N 1
ATOM 3891 C CA . ASN C 1 74 ? -55.184 14.606 -2.832 1.00 62.00 52 ASN C CA 1
ATOM 3892 C C . ASN C 1 74 ? -53.787 14.607 -2.192 1.00 58.78 52 ASN C C 1
ATOM 3893 O O . ASN C 1 74 ? -52.792 14.973 -2.829 1.00 47.45 52 ASN C O 1
ATOM 3898 N N . VAL C 1 75 ? -53.730 14.187 -0.928 1.00 56.73 53 VAL C N 1
ATOM 3899 C CA . VAL C 1 75 ? -52.489 14.184 -0.164 1.00 50.50 53 VAL C CA 1
ATOM 3900 C C . VAL C 1 75 ? -52.198 12.775 0.373 1.00 45.69 53 VAL C C 1
ATOM 3901 O O . VAL C 1 75 ? -53.111 11.933 0.416 1.00 41.03 53 VAL C O 1
ATOM 3905 N N . PRO C 1 76 ? -50.934 12.505 0.772 1.00 38.88 54 PRO C N 1
ATOM 3906 C CA . PRO C 1 76 ? -49.780 13.401 0.772 1.00 43.03 54 PRO C CA 1
ATOM 3907 C C . PRO C 1 76 ? -49.298 13.714 -0.607 1.00 51.18 54 PRO C C 1
ATOM 3908 O O . PRO C 1 76 ? -49.572 12.972 -1.549 1.00 59.79 54 PRO C O 1
ATOM 3912 N N . LEU C 1 77 ? -48.555 14.803 -0.702 1.00 55.15 55 LEU C N 1
ATOM 3913 C CA . LEU C 1 77 ? -47.774 15.103 -1.876 1.00 56.79 55 LEU C CA 1
ATOM 3914 C C . LEU C 1 77 ? -46.403 15.587 -1.420 1.00 47.42 55 LEU C C 1
ATOM 3915 O O . LEU C 1 77 ? -46.294 16.612 -0.753 1.00 50.48 55 LEU C O 1
ATOM 3920 N N . LEU C 1 78 ? -45.364 14.827 -1.7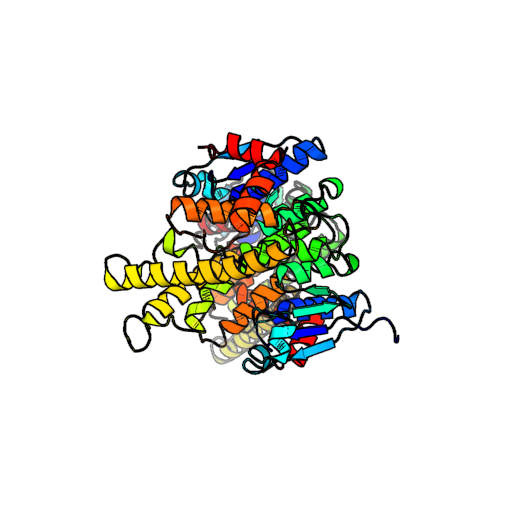41 1.00 42.63 56 LEU C N 1
ATOM 3921 C CA . LEU C 1 78 ? -44.014 15.313 -1.588 1.00 40.44 56 LEU C CA 1
ATOM 3922 C C . LEU C 1 78 ? -43.708 16.067 -2.871 1.00 52.20 56 LEU C C 1
ATOM 3923 O O . LEU C 1 78 ? -44.008 15.583 -3.965 1.00 58.74 56 LEU C O 1
ATOM 3928 N N . VAL C 1 79 ? -43.156 17.264 -2.727 1.00 52.86 57 VAL C N 1
ATOM 3929 C CA . VAL C 1 79 ? -42.591 17.990 -3.854 1.00 53.82 57 VAL C CA 1
ATOM 3930 C C . VAL C 1 79 ? -41.137 18.266 -3.502 1.00 58.45 57 VAL C C 1
ATOM 3931 O O . VAL C 1 79 ? -40.843 19.037 -2.586 1.00 69.03 57 VAL C O 1
ATOM 3935 N N . ASP C 1 80 ? -40.245 17.572 -4.200 1.00 45.46 58 ASP C N 1
ATOM 3936 C CA . ASP C 1 80 ? -38.807 17.775 -4.101 1.00 59.13 58 ASP C CA 1
ATOM 3937 C C . ASP C 1 80 ? -38.468 18.398 -5.439 1.00 76.53 58 ASP C C 1
ATOM 3938 O O . ASP C 1 80 ? -38.451 17.695 -6.453 1.00 89.30 58 ASP C O 1
ATOM 3943 N N . GLY C 1 81 ? -38.234 19.710 -5.452 1.00 86.42 59 GLY C N 1
ATOM 3944 C CA . GLY C 1 81 ? -38.059 20.449 -6.707 1.00 93.04 59 GLY C CA 1
ATOM 3945 C C . GLY C 1 81 ? -38.723 19.777 -7.897 1.00 75.27 59 GLY C C 1
ATOM 3946 O O . GLY C 1 81 ? -39.907 19.997 -8.170 1.00 80.55 59 GLY C O 1
ATOM 3947 N N . ASP C 1 82 ? -37.960 18.924 -8.579 1.00 77.72 60 ASP C N 1
ATOM 3948 C CA . ASP C 1 82 ? -38.390 18.321 -9.849 1.00 101.12 60 ASP C CA 1
ATOM 3949 C C . ASP C 1 82 ? -39.373 17.159 -9.659 1.00 98.52 60 ASP C C 1
ATOM 3950 O O . ASP C 1 82 ? -40.201 16.891 -10.533 1.00 92.76 60 ASP C O 1
ATOM 3955 N N . LEU C 1 83 ? -39.273 16.482 -8.516 1.00 86.04 61 LEU C N 1
ATOM 3956 C CA . LEU C 1 83 ? -40.049 15.274 -8.240 1.00 69.59 61 LEU C CA 1
ATOM 3957 C C . LEU C 1 83 ? -41.288 15.577 -7.401 1.00 66.71 61 LEU C C 1
ATOM 3958 O O . LEU C 1 83 ? -41.175 16.016 -6.257 1.00 79.38 61 LEU C O 1
ATOM 3963 N N . ALA C 1 84 ? -42.461 15.341 -7.986 1.00 61.26 62 ALA C N 1
ATOM 3964 C CA . ALA C 1 84 ? -43.740 15.394 -7.278 1.00 70.24 62 ALA C CA 1
ATOM 3965 C C . ALA C 1 84 ? -44.182 13.958 -6.980 1.00 71.11 62 ALA C C 1
ATOM 3966 O O . ALA C 1 84 ? -44.848 13.316 -7.805 1.00 66.06 62 ALA C O 1
ATOM 3968 N N . LEU C 1 85 ? -43.795 13.467 -5.804 1.00 69.88 63 LEU C N 1
ATOM 3969 C CA . LEU C 1 85 ? -44.002 12.071 -5.408 1.00 51.39 63 LEU C CA 1
ATOM 3970 C C . LEU C 1 85 ? -45.211 11.940 -4.500 1.00 46.75 63 LEU C C 1
ATOM 3971 O O . LEU C 1 85 ? -45.257 12.575 -3.448 1.00 45.50 63 LEU C O 1
ATOM 3976 N N . THR C 1 86 ? -46.183 11.127 -4.907 1.00 40.86 64 THR C N 1
ATOM 3977 C CA . THR C 1 86 ? -47.324 10.798 -4.071 1.00 39.85 64 THR C CA 1
ATOM 3978 C C . THR C 1 86 ? -47.066 9.457 -3.387 1.00 44.00 64 THR C C 1
ATOM 3979 O O . THR C 1 86 ? -45.986 8.875 -3.539 1.00 37.93 64 THR C O 1
ATOM 3983 N N . GLN C 1 87 ? -48.049 9.019 -2.603 1.00 38.94 65 GLN C N 1
ATOM 3984 C CA . GLN C 1 87 ? -48.081 7.698 -1.957 1.00 35.89 65 GLN C CA 1
ATOM 3985 C C . GLN C 1 87 ? -47.199 7.573 -0.699 1.00 35.01 65 GLN C C 1
ATOM 3986 O O . GLN C 1 87 ? -45.958 7.556 -0.750 1.00 34.59 65 GLN C O 1
ATOM 3992 N N . ASN C 1 88 ? -47.877 7.475 0.437 1.00 37.22 66 ASN C N 1
ATOM 3993 C CA . ASN C 1 88 ? -47.212 7.330 1.734 1.00 37.80 66 ASN C CA 1
ATOM 3994 C C . ASN C 1 88 ? -46.070 6.329 1.707 1.00 30.19 66 ASN C C 1
ATOM 3995 O O . ASN C 1 88 ? -44.963 6.651 2.110 1.00 34.23 66 ASN C O 1
ATOM 4000 N N . GLN C 1 89 ? -46.328 5.123 1.204 1.00 31.59 67 GLN C N 1
ATOM 4001 C CA . GLN C 1 89 ? -45.297 4.090 1.207 1.00 32.96 67 GLN C CA 1
ATOM 4002 C C . GLN C 1 89 ? -44.122 4.448 0.300 1.00 34.59 67 GLN C C 1
ATOM 4003 O O . GLN C 1 89 ? -42.972 4.207 0.655 1.00 34.57 67 GLN C O 1
ATOM 4009 N N . ALA C 1 90 ? -44.398 5.030 -0.868 1.00 39.33 68 ALA C N 1
ATOM 4010 C CA . ALA C 1 90 ? -43.311 5.436 -1.744 1.00 37.85 68 ALA C CA 1
ATOM 4011 C C . ALA C 1 90 ? -42.510 6.563 -1.094 1.00 35.28 68 ALA C C 1
ATOM 4012 O O . ALA C 1 90 ? -41.284 6.510 -1.072 1.00 39.93 68 ALA C O 1
ATOM 4014 N N . ILE C 1 91 ? -43.206 7.557 -0.538 1.00 37.24 69 ILE C N 1
ATOM 4015 C CA . ILE C 1 91 ? -42.529 8.695 0.115 1.00 37.66 69 ILE C CA 1
ATOM 4016 C C . ILE C 1 91 ? -41.568 8.235 1.217 1.00 43.66 69 ILE C C 1
ATOM 4017 O O . ILE C 1 91 ? -40.410 8.653 1.234 1.00 43.87 69 ILE C O 1
ATOM 4022 N N . VAL C 1 92 ? -42.025 7.370 2.125 1.00 43.97 70 VAL C N 1
ATOM 4023 C CA . VAL C 1 92 ? -41.153 6.946 3.230 1.00 40.91 70 VAL C CA 1
ATOM 4024 C C . VAL C 1 92 ? -40.091 5.911 2.823 1.00 43.88 70 VAL C C 1
ATOM 4025 O O . VAL C 1 92 ? -39.008 5.885 3.400 1.00 47.73 70 VAL C O 1
ATOM 4029 N N . HIS C 1 93 ? -40.367 5.077 1.823 1.00 43.89 71 HIS C N 1
ATOM 4030 C CA . HIS C 1 93 ? -39.327 4.179 1.299 1.00 44.90 71 HIS C CA 1
ATOM 4031 C C . HIS C 1 93 ? -38.253 4.990 0.551 1.00 45.41 71 HIS C C 1
ATOM 4032 O O . HIS C 1 93 ? -37.083 4.620 0.545 1.00 49.81 71 HIS C O 1
ATOM 4039 N N . TYR C 1 94 ? -38.669 6.098 -0.061 1.00 50.25 72 TYR C N 1
ATOM 4040 C CA . TYR C 1 94 ? -37.754 7.040 -0.724 1.00 49.85 72 TYR C CA 1
ATOM 4041 C C . TYR C 1 94 ? -36.922 7.806 0.308 1.00 63.13 72 TYR C C 1
ATOM 4042 O O . TYR C 1 94 ? -35.694 7.689 0.321 1.00 68.46 72 TYR C O 1
ATOM 4051 N N . LEU C 1 95 ? -37.584 8.572 1.180 1.00 57.19 73 LEU C N 1
ATOM 4052 C CA . LEU C 1 95 ? -36.884 9.290 2.260 1.00 53.11 73 LEU C CA 1
ATOM 4053 C C . LEU C 1 95 ? -35.886 8.381 2.956 1.00 50.14 73 LEU C C 1
ATOM 4054 O O . LEU C 1 95 ? -34.793 8.815 3.309 1.00 55.25 73 LEU C O 1
ATOM 4059 N N . ASP C 1 96 ? -36.267 7.121 3.137 1.00 54.59 74 ASP C N 1
ATOM 4060 C CA . ASP C 1 96 ? -35.398 6.128 3.750 1.00 50.24 74 ASP C CA 1
ATOM 4061 C C . ASP C 1 96 ? -34.136 5.930 2.938 1.00 59.77 74 ASP C C 1
ATOM 4062 O O . ASP C 1 96 ? -33.043 6.034 3.481 1.00 67.35 74 ASP C O 1
ATOM 4067 N N . GLU C 1 97 ? -34.272 5.650 1.643 1.00 68.70 75 GLU C N 1
ATOM 4068 C CA . GLU C 1 97 ? -33.090 5.348 0.829 1.00 75.35 75 GLU C CA 1
ATOM 4069 C C . GLU C 1 97 ? -32.122 6.541 0.777 1.00 66.36 75 GLU C C 1
ATOM 4070 O O . GLU C 1 97 ? -30.908 6.344 0.821 1.00 74.91 75 GLU C O 1
ATOM 4076 N N . LEU C 1 98 ? -32.657 7.762 0.711 1.00 68.26 76 LEU C N 1
ATOM 4077 C CA . LEU C 1 98 ? -31.833 8.986 0.730 1.00 74.15 76 LEU C CA 1
ATOM 4078 C C . LEU C 1 98 ? -31.097 9.192 2.054 1.00 76.10 76 LEU C C 1
ATOM 4079 O O . LEU C 1 98 ? -29.945 9.623 2.064 1.00 86.58 76 LEU C O 1
ATOM 4084 N N . TYR C 1 99 ? -31.771 8.905 3.166 1.00 78.08 77 TYR C N 1
ATOM 4085 C CA . TYR C 1 99 ? -31.160 9.004 4.495 1.00 68.04 77 TYR C CA 1
ATOM 4086 C C . TYR C 1 99 ? -31.304 7.679 5.249 1.00 62.64 77 TYR C C 1
ATOM 4087 O O . TYR C 1 99 ? -32.122 7.575 6.163 1.00 59.48 77 TYR C O 1
ATOM 4096 N N . PRO C 1 100 ? -30.511 6.656 4.871 1.00 64.13 78 PRO C N 1
ATOM 4097 C CA . PRO C 1 100 ? -30.627 5.345 5.534 1.00 60.40 78 PRO C CA 1
ATOM 4098 C C . PRO C 1 100 ? -30.278 5.352 7.023 1.00 63.07 78 PRO C C 1
ATOM 4099 O O . PRO C 1 100 ? -30.621 4.407 7.734 1.00 66.79 78 PRO C O 1
ATOM 4103 N N . GLU C 1 101 ? -29.610 6.416 7.472 1.00 70.92 79 GLU C N 1
ATOM 4104 C CA A GLU C 1 101 ? -29.135 6.511 8.851 0.50 79.31 79 GLU C CA 1
ATOM 4105 C CA B GLU C 1 101 ? -29.127 6.534 8.849 0.50 80.81 79 GLU C CA 1
ATOM 4106 C C . GLU C 1 101 ? -30.257 6.854 9.831 1.00 85.93 79 GLU C C 1
ATOM 4107 O O . GLU C 1 101 ? -30.161 6.551 11.020 1.00 83.84 79 GLU C O 1
ATOM 4118 N N . ALA C 1 102 ? -31.327 7.469 9.331 1.00 91.21 80 ALA C N 1
ATOM 4119 C CA . ALA C 1 102 ? -32.449 7.878 10.182 1.00 78.17 80 ALA C CA 1
ATOM 4120 C C . ALA C 1 102 ? -33.335 6.725 10.681 1.00 61.44 80 ALA C C 1
ATOM 4121 O O . ALA C 1 102 ? -34.208 6.953 11.519 1.00 76.93 80 ALA C O 1
ATOM 4123 N N . LYS C 1 103 ? -33.121 5.506 10.181 1.00 62.08 81 LYS C N 1
ATOM 4124 C CA . LYS C 1 103 ? -33.817 4.311 10.680 1.00 69.47 81 LYS C CA 1
ATOM 4125 C C . LYS C 1 103 ? -35.351 4.471 10.669 1.00 67.55 81 LYS C C 1
ATOM 4126 O O . LYS C 1 103 ? -36.037 4.123 11.639 1.00 57.62 81 LYS C O 1
ATOM 4132 N N . LEU C 1 104 ? -35.884 4.986 9.561 1.00 64.11 82 LEU C N 1
ATOM 4133 C CA . LEU C 1 104 ? -37.321 5.261 9.454 1.00 54.63 82 LEU C CA 1
ATOM 4134 C C . LEU C 1 104 ? -38.174 4.002 9.598 1.00 48.31 82 LEU C C 1
ATOM 4135 O O . LEU C 1 104 ? -39.329 4.085 10.008 1.00 50.71 82 LEU C O 1
ATOM 4140 N N . PHE C 1 105 ? -37.607 2.845 9.267 1.00 47.83 83 PHE C N 1
ATOM 4141 C CA . PHE C 1 105 ? -38.301 1.570 9.428 1.00 47.64 83 PHE C CA 1
ATOM 4142 C C . PHE C 1 105 ? -37.865 0.835 10.697 1.00 47.30 83 PHE C C 1
ATOM 4143 O O . PHE C 1 105 ? -38.093 -0.365 10.844 1.00 48.30 83 PHE C O 1
ATOM 4151 N N . GLY C 1 106 ? -37.262 1.571 11.628 1.00 54.48 84 GLY C N 1
ATOM 4152 C CA . GLY C 1 106 ? -36.991 1.052 12.964 1.00 63.07 84 GLY C CA 1
ATOM 4153 C C . GLY C 1 106 ? -35.816 0.104 13.074 1.00 74.12 84 GLY C C 1
ATOM 4154 O O . GLY C 1 106 ? -35.613 -0.515 14.120 1.00 81.78 84 GLY C O 1
ATOM 4155 N N . SER C 1 107 ? -35.034 -0.009 12.006 1.00 73.76 85 SER C N 1
ATOM 4156 C CA . SER C 1 107 ? -33.910 -0.931 11.977 1.00 80.65 85 SER C CA 1
ATOM 4157 C C . SER C 1 107 ? -33.013 -0.617 10.794 1.00 94.48 85 SER C C 1
ATOM 4158 O O . SER C 1 107 ? -33.387 0.153 9.900 1.00 83.86 85 SER C O 1
ATOM 4161 N N . LYS C 1 108 ? -31.831 -1.225 10.805 1.00 101.57 86 LYS C N 1
ATOM 4162 C CA . LYS C 1 108 ? -30.815 -1.006 9.782 1.00 99.78 86 LYS C CA 1
ATOM 4163 C C . LYS C 1 108 ? -30.777 -2.160 8.777 1.00 85.14 86 LYS C C 1
ATOM 4164 O O . LYS C 1 108 ? -30.363 -1.966 7.633 1.00 85.86 86 LYS C O 1
ATOM 4170 N N . THR C 1 109 ? -31.225 -3.346 9.198 1.00 85.14 87 THR C N 1
ATOM 4171 C CA . THR C 1 109 ? -31.101 -4.562 8.385 1.00 89.49 87 THR C CA 1
ATOM 4172 C C . THR C 1 109 ? -32.374 -4.873 7.590 1.00 97.38 87 THR C C 1
ATOM 4173 O O . THR C 1 109 ? -33.498 -4.717 8.088 1.00 80.87 87 THR C O 1
ATOM 4177 N N . ALA C 1 110 ? -32.175 -5.341 6.358 1.00 83.16 88 ALA C N 1
ATOM 4178 C CA . ALA C 1 110 ? -33.269 -5.649 5.440 1.00 82.32 88 ALA C CA 1
ATOM 4179 C C . ALA C 1 110 ? -34.302 -6.595 6.049 1.00 74.52 88 ALA C C 1
ATOM 4180 O O . ALA C 1 110 ? -35.502 -6.452 5.810 1.00 76.85 88 ALA C O 1
ATOM 4182 N N . ARG C 1 111 ? -33.835 -7.553 6.841 1.00 71.98 89 ARG C N 1
ATOM 4183 C CA . ARG C 1 111 ? -34.718 -8.562 7.417 1.00 88.59 89 ARG C CA 1
ATOM 4184 C C . ARG C 1 111 ? -35.771 -7.933 8.341 1.00 91.31 89 ARG C C 1
ATOM 4185 O O . ARG C 1 111 ? -36.968 -8.257 8.251 1.00 96.94 89 ARG C O 1
ATOM 4193 N N . ASP C 1 112 ? -35.318 -7.010 9.192 1.00 83.41 90 ASP C N 1
ATOM 4194 C CA . ASP C 1 112 ? -36.176 -6.351 10.187 1.00 84.62 90 ASP C CA 1
ATOM 4195 C C . ASP C 1 112 ? -37.023 -5.226 9.600 1.00 70.68 90 ASP C C 1
ATOM 4196 O O . ASP C 1 112 ? -38.156 -4.999 10.039 1.00 53.59 90 ASP C O 1
ATOM 4201 N N . LYS C 1 113 ? -36.457 -4.505 8.635 1.00 57.31 91 LYS C N 1
ATOM 4202 C CA . LYS C 1 113 ? -37.189 -3.463 7.912 1.00 59.01 91 LYS C CA 1
ATOM 4203 C C . LYS C 1 113 ? -38.429 -4.010 7.200 1.00 59.14 91 LYS C C 1
ATOM 4204 O O . LYS C 1 113 ? -39.460 -3.340 7.142 1.00 51.71 91 LYS C O 1
ATOM 4210 N N . ALA C 1 114 ? -38.322 -5.223 6.665 1.00 55.10 92 ALA C N 1
ATOM 4211 C CA . ALA C 1 114 ? -39.424 -5.852 5.937 1.00 48.55 92 ALA C CA 1
ATOM 4212 C C . ALA C 1 114 ? -40.596 -6.157 6.855 1.00 46.35 92 ALA C C 1
ATOM 4213 O O . ALA C 1 114 ? -41.748 -5.961 6.492 1.00 41.96 92 ALA C O 1
ATOM 4215 N N . LYS C 1 115 ? -40.311 -6.648 8.053 1.00 47.67 93 LYS C N 1
ATOM 4216 C CA . LYS C 1 115 ? -41.377 -6.857 9.024 1.00 48.91 93 LYS C CA 1
ATOM 4217 C C . LYS C 1 115 ? -42.085 -5.533 9.330 1.00 36.10 93 LYS C C 1
ATOM 4218 O O . LYS C 1 115 ? -43.308 -5.499 9.469 1.00 45.03 93 LYS C O 1
ATOM 4224 N N . ALA C 1 116 ? -41.315 -4.456 9.436 1.00 36.27 94 ALA C N 1
ATOM 4225 C CA . ALA C 1 116 ? -41.870 -3.121 9.698 1.00 39.41 94 ALA C CA 1
ATOM 4226 C C . ALA C 1 116 ? -42.596 -2.579 8.467 1.00 36.99 94 ALA C C 1
ATOM 4227 O O . ALA C 1 116 ? -43.630 -1.943 8.584 1.00 33.86 94 ALA C O 1
ATOM 4229 N N . ALA C 1 117 ? -42.036 -2.830 7.292 1.00 40.50 95 ALA C N 1
ATOM 4230 C CA . ALA C 1 117 ? -42.677 -2.431 6.034 1.00 39.61 95 ALA C CA 1
ATOM 4231 C C . ALA C 1 117 ? -44.003 -3.159 5.842 1.00 35.97 95 ALA C C 1
ATOM 4232 O O . ALA C 1 117 ? -44.965 -2.583 5.334 1.00 33.86 95 ALA C O 1
ATOM 4234 N N . ARG C 1 118 ? -44.047 -4.424 6.269 1.00 36.64 96 ARG C N 1
ATOM 4235 C CA A ARG C 1 118 ? -45.283 -5.198 6.252 0.50 36.60 96 ARG C CA 1
ATOM 4236 C CA B ARG C 1 118 ? -45.279 -5.211 6.275 0.50 36.91 96 ARG C CA 1
ATOM 4237 C C . ARG C 1 118 ? -46.373 -4.512 7.066 1.00 35.57 96 ARG C C 1
ATOM 4238 O O . ARG C 1 118 ? -47.503 -4.397 6.605 1.00 31.89 96 ARG C O 1
ATOM 4253 N N . TRP C 1 119 ? -46.039 -4.058 8.279 1.00 38.82 97 TRP C N 1
ATOM 4254 C CA . TRP C 1 119 ? -47.033 -3.399 9.102 1.00 34.35 97 TRP C CA 1
ATOM 4255 C C . TRP C 1 119 ? -47.477 -2.095 8.445 1.00 28.66 97 TRP C C 1
ATOM 4256 O O . TRP C 1 119 ? -48.675 -1.799 8.385 1.00 31.94 97 TRP C O 1
ATOM 4267 N N . LEU C 1 120 ? -46.519 -1.324 7.953 1.00 31.36 98 LEU C N 1
ATOM 4268 C CA . LEU C 1 120 ? -46.845 -0.088 7.231 1.00 32.01 98 LEU C CA 1
ATOM 4269 C C . LEU C 1 120 ? -47.798 -0.383 6.079 1.00 28.66 98 LEU C C 1
ATOM 4270 O O . LEU C 1 120 ? -48.813 0.291 5.925 1.00 29.73 98 LEU C O 1
ATOM 4275 N N . ALA C 1 121 ? -47.494 -1.414 5.294 1.00 29.90 99 ALA C N 1
ATOM 4276 C CA . ALA C 1 121 ? -48.373 -1.796 4.177 1.00 33.50 99 ALA C CA 1
ATOM 4277 C C . ALA C 1 121 ? -49.761 -2.264 4.639 1.00 34.42 99 ALA C C 1
ATOM 4278 O O . ALA C 1 121 ? -50.782 -1.880 4.080 1.00 33.24 99 ALA C O 1
ATOM 4280 N N . PHE C 1 122 ? -49.804 -3.084 5.683 1.00 37.18 100 PHE C N 1
ATOM 4281 C CA . PHE C 1 122 ? -51.078 -3.480 6.256 1.00 37.73 100 PHE C CA 1
ATOM 4282 C C . PHE C 1 122 ? -51.868 -2.236 6.665 1.00 38.25 100 PHE C C 1
ATOM 4283 O O . PHE C 1 122 ? -53.023 -2.083 6.264 1.00 37.79 100 PHE C O 1
ATOM 4291 N N . PHE C 1 123 ? -51.246 -1.331 7.425 1.00 35.81 101 PHE C N 1
ATOM 4292 C CA . PHE C 1 123 ? -51.921 -0.100 7.813 1.00 34.30 101 PHE C CA 1
ATOM 4293 C C . PHE C 1 123 ? -52.335 0.753 6.626 1.00 38.46 101 PHE C C 1
ATOM 4294 O O . PHE C 1 123 ? -53.473 1.217 6.578 1.00 38.02 101 PHE C O 1
ATOM 4302 N N . ASN C 1 124 ? -51.432 0.956 5.668 1.00 35.44 102 ASN C N 1
ATOM 4303 C CA . ASN C 1 124 ? -51.714 1.861 4.545 1.00 35.33 102 ASN C CA 1
ATOM 4304 C C . ASN C 1 124 ? -52.686 1.285 3.505 1.00 40.39 102 ASN C C 1
ATOM 4305 O O . ASN C 1 124 ? -53.570 1.998 3.024 1.00 46.18 102 ASN C O 1
ATOM 4310 N N . SER C 1 125 ? -52.543 0.006 3.173 1.00 39.30 103 SER C N 1
ATOM 4311 C CA A SER C 1 125 ? -53.306 -0.577 2.066 0.50 45.85 103 SER C CA 1
ATOM 4312 C CA B SER C 1 125 ? -53.303 -0.585 2.063 0.50 45.16 103 SER C CA 1
ATOM 4313 C C . SER C 1 125 ? -54.645 -1.181 2.498 1.00 51.45 103 SER C C 1
ATOM 4314 O O . SER C 1 125 ? -55.630 -1.069 1.779 1.00 61.80 103 SER C O 1
ATOM 4319 N N . ASP C 1 126 ? -54.681 -1.809 3.672 1.00 46.52 104 ASP C N 1
ATOM 4320 C CA . ASP C 1 126 ? -55.893 -2.494 4.141 1.00 47.28 104 ASP C CA 1
ATOM 4321 C C . ASP C 1 126 ? -56.652 -1.728 5.208 1.00 62.86 104 ASP C C 1
ATOM 4322 O O . ASP C 1 126 ? -57.815 -1.366 5.003 1.00 63.04 104 ASP C O 1
ATOM 4327 N N . VAL C 1 127 ? -56.000 -1.482 6.343 1.00 61.52 105 VAL C N 1
ATOM 4328 C CA . VAL C 1 127 ? -56.690 -0.907 7.505 1.00 51.78 105 VAL C CA 1
ATOM 4329 C C . VAL C 1 127 ? -57.249 0.469 7.167 1.00 53.59 105 VAL C C 1
ATOM 4330 O O . VAL C 1 127 ? -58.390 0.769 7.495 1.00 71.74 105 VAL C O 1
ATOM 4334 N N . HIS C 1 128 ? -56.453 1.297 6.494 1.00 56.95 106 HIS C N 1
ATOM 4335 C CA . HIS C 1 128 ? -56.893 2.634 6.074 1.00 60.93 106 HIS C CA 1
ATOM 4336 C C . HIS C 1 128 ? -58.165 2.578 5.194 1.00 70.34 106 HIS C C 1
ATOM 4337 O O . HIS C 1 128 ? -58.937 3.543 5.156 1.00 76.54 106 HIS C O 1
ATOM 4344 N N . LYS C 1 129 ? -58.392 1.460 4.501 1.00 63.58 107 LYS C N 1
ATOM 4345 C CA . LYS C 1 129 ? -59.655 1.265 3.774 1.00 79.03 107 LYS C CA 1
ATOM 4346 C C . LYS C 1 129 ? -60.742 0.608 4.641 1.00 71.45 107 LYS C C 1
ATOM 4347 O O . LYS C 1 129 ? -61.919 0.728 4.329 1.00 62.02 107 LYS C O 1
ATOM 4353 N N . SER C 1 130 ? -60.371 -0.080 5.723 1.00 62.52 108 SER C N 1
ATOM 4354 C CA . SER C 1 130 ? -61.369 -0.470 6.720 1.00 52.64 108 SER C CA 1
ATOM 4355 C C . SER C 1 130 ? -62.100 0.799 7.197 1.00 57.86 108 SER C C 1
ATOM 4356 O O . SER C 1 130 ? -63.289 0.746 7.520 1.00 62.15 108 SER C O 1
ATOM 4359 N N . PHE C 1 131 ? -61.377 1.927 7.221 1.00 76.02 109 PHE C N 1
ATOM 4360 C CA . PHE C 1 131 ? -61.888 3.227 7.697 1.00 69.73 109 PHE C CA 1
ATOM 4361 C C . PHE C 1 131 ? -62.672 4.052 6.677 1.00 68.85 109 PHE C C 1
ATOM 4362 O O . PHE C 1 131 ? -63.381 4.974 7.067 1.00 75.11 109 PHE C O 1
ATOM 4370 N N . VAL C 1 132 ? -62.535 3.768 5.387 1.00 67.28 110 VAL C N 1
ATOM 4371 C CA . VAL C 1 132 ? -63.146 4.640 4.370 1.00 88.86 110 VAL C CA 1
ATOM 4372 C C . VAL C 1 132 ? -64.690 4.526 4.251 1.00 90.20 110 VAL C C 1
ATOM 4373 O O . VAL C 1 132 ? -65.331 5.472 3.777 1.00 72.74 110 VAL C O 1
ATOM 4377 N N . PRO C 1 133 ? -65.291 3.385 4.675 1.00 94.24 111 PRO C N 1
ATOM 4378 C CA . PRO C 1 133 ? -66.761 3.376 4.828 1.00 91.52 111 PRO C CA 1
ATOM 4379 C C . PRO C 1 133 ? -67.285 4.034 6.120 1.00 100.54 111 PRO C C 1
ATOM 4380 O O . PRO C 1 133 ? -68.495 4.230 6.248 1.00 100.85 111 PRO C O 1
ATOM 4384 N N . LEU C 1 134 ? -66.396 4.352 7.063 1.00 100.09 112 LEU C N 1
ATOM 4385 C CA . LEU C 1 134 ? -66.755 5.148 8.248 1.00 86.98 112 LEU C CA 1
ATOM 4386 C C . LEU C 1 134 ? -66.461 6.631 8.015 1.00 77.27 112 LEU C C 1
ATOM 4387 O O . LEU C 1 134 ? -67.249 7.492 8.402 1.00 73.68 112 LEU C O 1
ATOM 4392 N N . PHE C 1 135 ? -65.324 6.917 7.381 1.00 88.79 113 PHE C N 1
ATOM 4393 C CA . PHE C 1 135 ? -64.924 8.288 7.049 1.00 86.11 113 PHE C CA 1
ATOM 4394 C C . PHE C 1 135 ? -65.764 8.876 5.914 1.00 83.56 113 PHE C C 1
ATOM 4395 O O . PHE C 1 135 ? -65.907 10.097 5.810 1.00 83.93 113 PHE C O 1
ATOM 4397 N N . ARG C 1 136 ? -66.301 8.004 5.062 1.00 76.05 114 ARG C N 1
ATOM 4398 C CA . ARG C 1 136 ? -67.154 8.425 3.955 1.00 83.96 114 ARG C CA 1
ATOM 4399 C C . ARG C 1 136 ? -67.887 7.226 3.368 1.00 86.25 114 ARG C C 1
ATOM 4400 O O . ARG C 1 136 ? -69.100 7.262 3.183 1.00 89.65 114 ARG C O 1
ATOM 4402 N N . GLY C 1 143 ? -76.936 3.479 1.262 1.00 68.55 121 GLY C N 1
ATOM 4403 C CA . GLY C 1 143 ? -77.971 3.275 2.275 1.00 86.21 121 GLY C CA 1
ATOM 4404 C C . GLY C 1 143 ? -78.100 4.435 3.255 1.00 107.28 121 GLY C C 1
ATOM 4405 O O . GLY C 1 143 ? -77.228 4.637 4.106 1.00 100.68 121 GLY C O 1
ATOM 4406 N N . ASN C 1 144 ? -79.198 5.185 3.143 1.00 109.96 122 ASN C N 1
ATOM 4407 C CA . ASN C 1 144 ? -79.443 6.360 3.990 1.00 103.12 122 ASN C CA 1
ATOM 4408 C C . ASN C 1 144 ? -79.916 5.991 5.393 1.00 110.27 122 ASN C C 1
ATOM 4409 O O . ASN C 1 144 ? -79.501 6.616 6.376 1.00 100.13 122 ASN C O 1
ATOM 4414 N N . GLU C 1 145 ? -80.784 4.982 5.478 1.00 107.38 123 GLU C N 1
ATOM 4415 C CA . GLU C 1 145 ? -81.487 4.657 6.719 1.00 106.73 123 GLU C CA 1
ATOM 4416 C C . GLU C 1 145 ? -81.032 3.342 7.363 1.00 118.95 123 GLU C C 1
ATOM 4417 O O . GLU C 1 145 ? -80.167 3.346 8.240 1.00 128.74 123 GLU C O 1
ATOM 4419 N N . THR C 1 146 ? -81.613 2.225 6.925 1.00 121.42 124 THR C N 1
ATOM 4420 C CA . THR C 1 146 ? -81.462 0.938 7.624 1.00 125.09 124 THR C CA 1
ATOM 4421 C C . THR C 1 146 ? -80.039 0.357 7.547 1.00 121.61 124 THR C C 1
ATOM 4422 O O . THR C 1 146 ? -79.487 -0.068 8.568 1.00 102.58 124 THR C O 1
ATOM 4426 N N . LEU C 1 147 ? -79.449 0.365 6.350 1.00 132.47 125 LEU C N 1
ATOM 4427 C CA . LEU C 1 147 ? -78.133 -0.250 6.122 1.00 110.39 125 LEU C CA 1
ATOM 4428 C C . LEU C 1 147 ? -76.988 0.505 6.786 1.00 93.78 125 LEU C C 1
ATOM 4429 O O . LEU C 1 147 ? -75.955 -0.089 7.087 1.00 85.17 125 LEU C O 1
ATOM 4434 N N . THR C 1 148 ? -77.170 1.807 7.000 1.00 89.80 126 THR C N 1
ATOM 4435 C CA . THR C 1 148 ? -76.159 2.636 7.653 1.00 91.90 126 THR C CA 1
ATOM 4436 C C . THR C 1 148 ? -75.715 2.051 9.004 1.00 105.83 126 THR C C 1
ATOM 4437 O O . THR C 1 148 ? -74.564 2.206 9.384 1.00 108.32 126 THR C O 1
ATOM 4441 N N . LYS C 1 149 ? -76.621 1.378 9.717 1.00 111.36 127 LYS C N 1
ATOM 4442 C CA . LYS C 1 149 ? -76.293 0.749 11.008 1.00 98.51 127 LYS C CA 1
ATOM 4443 C C . LYS C 1 149 ? -75.382 -0.481 10.875 1.00 90.65 127 LYS C C 1
ATOM 4444 O O . LYS C 1 149 ? -74.499 -0.693 11.709 1.00 79.38 127 LYS C O 1
ATOM 4446 N N . THR C 1 150 ? -75.598 -1.279 9.829 1.00 91.26 128 THR C N 1
ATOM 4447 C CA . THR C 1 150 ? -74.866 -2.540 9.634 1.00 93.82 128 THR C CA 1
ATOM 4448 C C . THR C 1 150 ? -73.487 -2.359 8.976 1.00 90.78 128 THR C C 1
ATOM 4449 O O . THR C 1 150 ? -72.565 -3.127 9.262 1.00 80.85 128 THR C O 1
ATOM 4453 N N . ILE C 1 151 ? -73.354 -1.366 8.091 1.00 90.41 129 ILE C N 1
ATOM 4454 C CA . ILE C 1 151 ? -72.065 -1.077 7.429 1.00 89.02 129 ILE C CA 1
ATOM 4455 C C . ILE C 1 151 ? -71.005 -0.554 8.405 1.00 74.25 129 ILE C C 1
ATOM 4456 O O . ILE C 1 151 ? -69.812 -0.825 8.244 1.00 71.49 129 ILE C O 1
ATOM 4461 N N . ARG C 1 152 ? -71.456 0.191 9.411 1.00 68.68 130 ARG C N 1
ATOM 4462 C CA . ARG C 1 152 ? -70.574 0.782 10.409 1.00 71.41 130 ARG C CA 1
ATOM 4463 C C . ARG C 1 152 ? -70.060 -0.307 11.336 1.00 79.19 130 ARG C C 1
ATOM 4464 O O . ARG C 1 152 ? -68.864 -0.383 11.616 1.00 84.59 130 ARG C O 1
ATOM 4472 N N . GLN C 1 153 ? -70.985 -1.142 11.812 1.00 87.74 131 GLN C N 1
ATOM 4473 C CA . GLN C 1 153 ? -70.670 -2.223 12.747 1.00 88.22 131 GLN C CA 1
ATOM 4474 C C . GLN C 1 153 ? -69.737 -3.256 12.119 1.00 83.13 131 GLN C C 1
ATOM 4475 O O . GLN C 1 153 ? -68.873 -3.796 12.799 1.00 85.37 131 GLN C O 1
ATOM 4481 N N . GLN C 1 154 ? -69.906 -3.521 10.825 1.00 81.11 132 GLN C N 1
ATOM 4482 C CA . GLN C 1 154 ? -69.020 -4.445 10.110 1.00 86.31 132 GLN C CA 1
ATOM 4483 C C . GLN C 1 154 ? -67.622 -3.858 9.870 1.00 94.25 132 GLN C C 1
ATOM 4484 O O . GLN C 1 154 ? -66.620 -4.551 10.075 1.00 85.49 132 GLN C O 1
ATOM 4490 N N . SER C 1 155 ? -67.554 -2.596 9.440 1.00 79.93 133 SER C N 1
ATOM 4491 C CA . SER C 1 155 ? -66.262 -1.926 9.223 1.00 85.97 133 SER C CA 1
ATOM 4492 C C . SER C 1 155 ? -65.525 -1.706 10.546 1.00 86.85 133 SER C C 1
ATOM 4493 O O . SER C 1 155 ? -64.305 -1.884 10.623 1.00 66.23 133 SER C O 1
ATOM 4496 N N . ALA C 1 156 ? -66.278 -1.340 11.582 1.00 78.75 134 ALA C N 1
ATOM 4497 C CA . ALA C 1 156 ? -65.717 -1.141 12.920 1.00 76.75 134 ALA C CA 1
ATOM 4498 C C . ALA C 1 156 ? -65.263 -2.457 13.564 1.00 86.46 134 ALA C C 1
ATOM 4499 O O . ALA C 1 156 ? -64.380 -2.458 14.425 1.00 94.62 134 ALA C O 1
ATOM 4501 N N . GLU C 1 157 ? -65.869 -3.567 13.145 1.00 83.83 135 GLU C N 1
ATOM 4502 C CA . GLU C 1 157 ? -65.532 -4.893 13.668 1.00 83.95 135 GLU C CA 1
ATOM 4503 C C . GLU C 1 157 ? -64.228 -5.380 13.040 1.00 74.57 135 GLU C C 1
ATOM 4504 O O . GLU C 1 157 ? -63.361 -5.940 13.722 1.00 76.55 135 GLU C O 1
ATOM 4510 N N . GLN C 1 158 ? -64.106 -5.165 11.732 1.00 70.57 136 GLN C N 1
ATOM 4511 C CA . GLN C 1 158 ? -62.908 -5.545 10.984 1.00 79.68 136 GLN C CA 1
ATOM 4512 C C . GLN C 1 158 ? -61.703 -4.734 11.463 1.00 67.85 136 GLN C C 1
ATOM 4513 O O . GLN C 1 158 ? -60.594 -5.267 11.587 1.00 56.82 136 GLN C O 1
ATOM 4519 N N . ILE C 1 159 ? -61.929 -3.451 11.734 1.00 61.91 137 ILE C N 1
ATOM 4520 C CA . ILE C 1 159 ? -60.894 -2.605 12.329 1.00 44.36 137 ILE C CA 1
ATOM 4521 C C . ILE C 1 159 ? -60.333 -3.250 13.601 1.00 55.80 137 ILE C C 1
ATOM 4522 O O . ILE C 1 159 ? -59.108 -3.399 13.727 1.00 48.97 137 ILE C O 1
ATOM 4527 N N . LEU C 1 160 ? -61.224 -3.642 14.518 1.00 52.82 138 LEU C N 1
ATOM 4528 C CA . LEU C 1 160 ? -60.821 -4.274 15.781 1.00 53.99 138 LEU C CA 1
ATOM 4529 C C . LEU C 1 160 ? -60.079 -5.594 15.573 1.00 56.33 138 LEU C C 1
ATOM 4530 O O . LEU C 1 160 ? -59.092 -5.881 16.272 1.00 58.87 138 LEU C O 1
ATOM 4535 N N . GLU C 1 161 ? -60.577 -6.397 14.629 1.00 63.90 139 GLU C N 1
ATOM 4536 C CA . GLU C 1 161 ? -59.968 -7.682 14.280 1.00 64.54 139 GLU C CA 1
ATOM 4537 C C . GLU C 1 161 ? -58.565 -7.431 13.736 1.00 57.94 139 GLU C C 1
ATOM 4538 O O . GLU C 1 161 ? -57.631 -8.204 13.973 1.00 61.57 139 GLU C O 1
ATOM 4544 N N . GLN C 1 162 ? -58.430 -6.329 13.009 1.00 49.52 140 GLN C N 1
ATOM 4545 C CA . GLN C 1 162 ? -57.127 -5.872 12.531 1.00 56.57 140 GLN C CA 1
ATOM 4546 C C . GLN C 1 162 ? -56.261 -5.323 13.675 1.00 57.87 140 GLN C C 1
ATOM 4547 O O . GLN C 1 162 ? -55.072 -5.664 13.799 1.00 49.20 140 GLN C O 1
ATOM 4553 N N . LEU C 1 163 ? -56.857 -4.492 14.522 1.00 55.46 141 LEU C N 1
ATOM 4554 C CA . LEU C 1 163 ? -56.134 -3.940 15.671 1.00 46.87 141 LEU C CA 1
ATOM 4555 C C . LEU C 1 163 ? -55.708 -5.021 16.658 1.00 53.97 141 LEU C C 1
ATOM 4556 O O . LEU C 1 163 ? -54.638 -4.905 17.290 1.00 44.53 141 LEU C O 1
ATOM 4561 N N . ALA C 1 164 ? -56.523 -6.078 16.780 1.00 48.88 142 ALA C N 1
ATOM 4562 C CA . ALA C 1 164 ? -56.213 -7.183 17.680 1.00 44.43 142 ALA C CA 1
ATOM 4563 C C . ALA C 1 164 ? -54.946 -7.892 17.235 1.00 51.59 142 ALA C C 1
ATOM 4564 O O . ALA C 1 164 ? -54.102 -8.279 18.066 1.00 58.48 142 ALA C O 1
ATOM 4566 N N . PHE C 1 165 ? -54.832 -8.050 15.915 1.00 64.92 143 PHE C N 1
ATOM 4567 C CA . PHE C 1 165 ? -53.662 -8.644 15.283 1.00 68.11 143 PHE C CA 1
ATOM 4568 C C . PHE C 1 165 ? -52.445 -7.738 15.455 1.00 50.94 143 PHE C C 1
ATOM 4569 O O . PHE C 1 165 ? -51.321 -8.217 15.659 1.00 64.98 143 PHE C O 1
ATOM 4577 N N . ALA C 1 166 ? -52.679 -6.432 15.363 1.00 54.18 144 ALA C N 1
ATOM 4578 C CA . ALA C 1 166 ? -51.654 -5.426 15.650 1.00 52.64 144 ALA C CA 1
ATOM 4579 C C . ALA C 1 166 ? -51.292 -5.494 17.137 1.00 46.61 144 ALA C C 1
ATOM 4580 O O . ALA C 1 166 ? -50.123 -5.596 17.523 1.00 43.40 144 ALA C O 1
ATOM 4582 N N . ASN C 1 167 ? -52.323 -5.458 17.962 1.00 50.87 145 ASN C N 1
ATOM 4583 C CA . ASN C 1 167 ? -52.201 -5.683 19.406 1.00 46.90 145 ASN C CA 1
ATOM 4584 C C . ASN C 1 167 ? -51.344 -6.891 19.782 1.00 56.87 145 ASN C C 1
ATOM 4585 O O . ASN C 1 167 ? -50.412 -6.779 20.588 1.00 61.24 145 ASN C O 1
ATOM 4587 N N . ALA C 1 168 ? -51.650 -8.047 19.193 1.00 54.12 146 ALA C N 1
ATOM 4588 C CA . ALA C 1 168 ? -50.944 -9.275 19.539 1.00 45.68 146 ALA C CA 1
ATOM 4589 C C . ALA C 1 168 ? -49.445 -9.148 19.301 1.00 55.39 146 ALA C C 1
ATOM 4590 O O . ALA C 1 168 ? -48.635 -9.756 20.032 1.00 51.89 146 ALA C O 1
ATOM 4592 N N . HIS C 1 169 ? -49.076 -8.352 18.294 1.00 49.33 147 HIS C N 1
ATOM 4593 C CA . HIS C 1 169 ? -47.671 -8.140 17.960 1.00 44.14 147 HIS C CA 1
ATOM 4594 C C . HIS C 1 169 ? -46.902 -7.470 19.100 1.00 48.01 147 HIS C C 1
ATOM 4595 O O . HIS C 1 169 ? -45.716 -7.793 19.361 1.00 51.01 147 HIS C O 1
ATOM 4602 N N . LEU C 1 170 ? -47.573 -6.539 19.775 1.00 46.40 148 LEU C N 1
ATOM 4603 C CA . LEU C 1 170 ? -46.907 -5.688 20.783 1.00 47.13 148 LEU C CA 1
ATOM 4604 C C . LEU C 1 170 ? -46.679 -6.409 22.112 1.00 55.26 148 LEU C C 1
ATOM 4605 O O . LEU C 1 170 ? -46.022 -5.887 23.013 1.00 47.35 148 LEU C O 1
ATOM 4610 N N . GLU C 1 171 ? -47.214 -7.614 22.238 1.00 52.41 149 GLU C N 1
ATOM 4611 C CA . GLU C 1 171 ? -47.013 -8.393 23.450 1.00 46.68 149 GLU C CA 1
ATOM 4612 C C . GLU C 1 171 ? -45.531 -8.791 23.603 1.00 50.51 149 GLU C C 1
ATOM 4613 O O . GLU C 1 171 ? -45.018 -8.887 24.724 1.00 51.64 149 GLU C O 1
ATOM 4619 N N . ASN C 1 172 ? -44.831 -8.949 22.478 1.00 45.23 150 ASN C N 1
ATOM 4620 C CA . ASN C 1 172 ? -43.415 -9.328 22.493 1.00 53.21 150 ASN C CA 1
ATOM 4621 C C . ASN C 1 172 ? -42.470 -8.235 22.002 1.00 49.34 150 ASN C C 1
ATOM 4622 O O . ASN C 1 172 ? -41.247 -8.438 21.988 1.00 45.78 150 ASN C O 1
ATOM 4627 N N . HIS C 1 173 ? -43.034 -7.085 21.610 1.00 45.14 151 HIS C N 1
ATOM 4628 C CA . HIS C 1 173 ? -42.277 -6.012 20.970 1.00 48.41 151 HIS C CA 1
ATOM 4629 C C . HIS C 1 173 ? -42.843 -4.654 21.389 1.00 38.24 151 HIS C C 1
ATOM 4630 O O . HIS C 1 173 ? -44.061 -4.466 21.525 1.00 37.94 151 HIS C O 1
ATOM 4637 N N . ILE C 1 174 ? -41.943 -3.700 21.580 1.00 40.66 152 ILE C N 1
ATOM 4638 C CA . ILE C 1 174 ? -42.334 -2.347 21.963 1.00 47.59 152 ILE C CA 1
ATOM 4639 C C . ILE C 1 174 ? -43.009 -1.605 20.771 1.00 46.05 152 ILE C C 1
ATOM 4640 O O . ILE C 1 174 ? -43.995 -0.850 20.927 1.00 41.22 152 ILE C O 1
ATOM 4645 N N . PHE C 1 175 ? -42.514 -1.877 19.570 1.00 48.05 153 PHE C N 1
ATOM 4646 C CA . PHE C 1 175 ? -42.961 -1.166 18.365 1.00 41.16 153 PHE C CA 1
ATOM 4647 C C . PHE C 1 175 ? -43.155 -2.112 17.190 1.00 42.87 153 PHE C C 1
ATOM 4648 O O . PHE C 1 175 ? -42.895 -3.305 17.284 1.00 41.65 153 PHE C O 1
ATOM 4656 N N . PHE C 1 176 ? -43.625 -1.565 16.080 1.00 38.43 154 PHE C N 1
ATOM 4657 C CA . PHE C 1 176 ? -43.837 -2.336 14.871 1.00 39.09 154 PHE C CA 1
ATOM 4658 C C . PHE C 1 176 ? -42.589 -2.435 14.019 1.00 38.43 154 PHE C C 1
ATOM 4659 O O . PHE C 1 176 ? -42.559 -3.191 13.049 1.00 44.67 154 PHE C O 1
ATOM 4667 N N . GLY C 1 177 ? -41.583 -1.639 14.371 1.00 43.48 155 GLY C N 1
ATOM 4668 C CA . GLY C 1 177 ? -40.191 -1.913 14.016 1.00 53.92 155 GLY C CA 1
ATOM 4669 C C . GLY C 1 177 ? -39.489 -2.388 15.276 1.00 59.53 155 GLY C C 1
ATOM 4670 O O . GLY C 1 177 ? -40.144 -2.665 16.272 1.00 54.82 155 GLY C O 1
ATOM 4671 N N . GLU C 1 178 ? -38.167 -2.486 15.248 1.00 62.34 156 GLU C N 1
ATOM 4672 C CA . GLU C 1 178 ? -37.421 -2.810 16.473 1.00 68.60 156 GLU C CA 1
ATOM 4673 C C . GLU C 1 178 ? -37.303 -1.558 17.344 1.00 66.53 156 GLU C C 1
ATOM 4674 O O . GLU C 1 178 ? -37.496 -1.620 18.558 1.00 80.77 156 GLU C O 1
ATOM 4680 N N . GLU C 1 179 ? -36.974 -0.433 16.712 1.00 57.74 157 GLU C N 1
ATOM 4681 C CA . GLU C 1 179 ? -37.144 0.885 17.312 1.00 53.10 157 GLU C CA 1
ATOM 4682 C C . GLU C 1 179 ? -38.366 1.522 16.644 1.00 57.05 157 GLU C C 1
ATOM 4683 O O . GLU C 1 179 ? -38.901 0.990 15.657 1.00 56.40 157 GLU C O 1
ATOM 4689 N N . ILE C 1 180 ? -38.808 2.659 17.171 1.00 47.91 158 ILE C N 1
ATOM 4690 C CA . ILE C 1 180 ? -40.015 3.307 16.660 1.00 44.87 158 ILE C CA 1
ATOM 4691 C C . ILE C 1 180 ? -39.889 3.578 15.146 1.00 46.83 158 ILE C C 1
ATOM 4692 O O . ILE C 1 180 ? -38.834 4.008 14.656 1.00 44.66 158 ILE C O 1
ATOM 4697 N N . SER C 1 181 ? -40.964 3.323 14.409 1.00 41.97 159 SER C N 1
ATOM 4698 C CA . SER C 1 181 ? -40.913 3.392 12.930 1.00 38.77 159 SER C CA 1
ATOM 4699 C C . SER C 1 181 ? -42.096 4.129 12.302 1.00 35.55 159 SER C C 1
ATOM 4700 O O . SER C 1 181 ? -43.049 4.516 12.973 1.00 27.38 159 SER C O 1
ATOM 4703 N N . VAL C 1 182 ? -42.036 4.293 10.982 1.00 36.99 160 VAL C N 1
ATOM 4704 C CA . VAL C 1 182 ? -43.147 4.878 10.248 1.00 31.60 160 VAL C CA 1
ATOM 4705 C C . VAL C 1 182 ? -44.430 4.050 10.382 1.00 28.32 160 VAL C C 1
ATOM 4706 O O . VAL C 1 182 ? -45.519 4.613 10.357 1.00 27.78 160 VAL C O 1
ATOM 4710 N N . ALA C 1 183 ? -44.303 2.728 10.560 1.00 30.65 161 ALA C N 1
ATOM 4711 C CA . ALA C 1 183 ? -45.472 1.876 10.792 1.00 30.72 161 ALA C CA 1
ATOM 4712 C C . ALA C 1 183 ? -46.159 2.263 12.094 1.00 28.03 161 ALA C C 1
ATOM 4713 O O . ALA C 1 183 ? -47.390 2.309 12.164 1.00 27.51 161 ALA C O 1
ATOM 4715 N N . ASP C 1 184 ? -45.353 2.577 13.109 1.00 31.46 162 ASP C N 1
ATOM 4716 C CA . ASP C 1 184 ? -45.872 3.034 14.394 1.00 28.54 162 ASP C CA 1
ATOM 4717 C C . ASP C 1 184 ? -46.587 4.366 14.244 1.00 28.66 162 ASP C C 1
ATOM 4718 O O . ASP C 1 184 ? -47.683 4.542 14.746 1.00 25.71 162 ASP C O 1
ATOM 4723 N N . ALA C 1 185 ? -45.983 5.299 13.509 1.00 29.90 163 ALA C N 1
ATOM 4724 C CA . ALA C 1 185 ? -46.659 6.570 13.239 1.00 28.98 163 ALA C CA 1
ATOM 4725 C C . ALA C 1 185 ? -48.013 6.376 12.546 1.00 27.17 163 ALA C C 1
ATOM 4726 O O . ALA C 1 185 ? -48.982 7.067 12.877 1.00 27.68 163 ALA C O 1
ATOM 4728 N N . TYR C 1 186 ? -48.091 5.418 11.617 1.00 30.00 164 TYR C N 1
ATOM 4729 C CA . TYR C 1 186 ? -49.320 5.170 10.874 1.00 29.56 164 TYR C CA 1
ATOM 4730 C C . TYR C 1 186 ? -50.402 4.615 11.784 1.00 31.78 164 TYR C C 1
ATOM 4731 O O . TYR C 1 186 ? -51.524 5.125 11.792 1.00 31.86 164 TYR C O 1
ATOM 4740 N N . LEU C 1 187 ? -50.080 3.594 12.575 1.00 31.09 165 LEU C N 1
ATOM 4741 C CA . LEU C 1 187 ? -51.089 3.063 13.507 1.00 36.08 165 LEU C CA 1
ATOM 4742 C C . LEU C 1 187 ? -51.513 4.165 14.469 1.00 34.00 165 LEU C C 1
ATOM 4743 O O . LEU C 1 187 ? -52.698 4.310 14.750 1.00 36.32 165 LEU C O 1
ATOM 4748 N N . TYR C 1 188 ? -50.546 4.945 14.954 1.00 34.49 166 TYR C N 1
ATOM 4749 C CA . TYR C 1 188 ? -50.842 6.027 15.894 1.00 33.03 166 TYR C CA 1
ATOM 4750 C C . TYR C 1 188 ? -51.920 6.939 15.355 1.00 33.66 166 TYR C C 1
ATOM 4751 O O . TYR C 1 188 ? -52.896 7.202 16.042 1.00 37.56 166 TYR C O 1
ATOM 4760 N N . ILE C 1 189 ? -51.767 7.408 14.117 1.00 37.10 167 ILE C N 1
ATOM 4761 C CA . ILE C 1 189 ? -52.698 8.404 13.597 1.00 40.16 167 ILE C CA 1
ATOM 4762 C C . ILE C 1 189 ? -54.089 7.813 13.322 1.00 46.03 167 ILE C C 1
ATOM 4763 O O . ILE C 1 189 ? -55.085 8.522 13.426 1.00 49.38 167 ILE C O 1
ATOM 4768 N N . MET C 1 190 ? -54.150 6.518 13.014 1.00 41.77 168 MET C N 1
ATOM 4769 C CA . MET C 1 190 ? -55.428 5.816 12.879 1.00 47.57 168 MET C CA 1
ATOM 4770 C C . MET C 1 190 ? -56.080 5.513 14.230 1.00 55.59 168 MET C C 1
ATOM 4771 O O . MET C 1 190 ? -57.304 5.548 14.336 1.00 60.71 168 MET C O 1
ATOM 4776 N N . LEU C 1 191 ? -55.273 5.193 15.245 1.00 49.51 169 LEU C N 1
ATOM 4777 C CA . LEU C 1 191 ? -55.793 5.028 16.616 1.00 48.58 169 LEU C CA 1
ATOM 4778 C C . LEU C 1 191 ? -56.354 6.353 17.109 1.00 52.60 169 LEU C C 1
ATOM 4779 O O . LEU C 1 191 ? -57.282 6.372 17.916 1.00 61.78 169 LEU C O 1
ATOM 4784 N N . ASN C 1 192 ? -55.796 7.457 16.615 1.00 46.31 170 ASN C N 1
ATOM 4785 C CA . ASN C 1 192 ? -56.360 8.780 16.854 1.00 51.01 170 ASN C CA 1
ATOM 4786 C C . ASN C 1 192 ? -57.771 8.843 16.267 1.00 55.45 170 ASN C C 1
ATOM 4787 O O . ASN C 1 192 ? -58.715 9.212 16.964 1.00 52.07 170 ASN C O 1
ATOM 4792 N N . TRP C 1 193 ? -57.907 8.450 14.997 1.00 57.75 171 TRP C N 1
ATOM 4793 C CA . TRP C 1 193 ? -59.214 8.401 14.332 1.00 50.87 171 TRP C CA 1
ATOM 4794 C C . TRP C 1 193 ? -60.206 7.521 15.121 1.00 43.53 171 TRP C C 1
ATOM 4795 O O . TRP C 1 193 ? -61.332 7.927 15.346 1.00 52.65 171 TRP C O 1
ATOM 4806 N N . CYS C 1 194 ? -59.788 6.332 15.559 1.00 54.48 172 CYS C N 1
ATOM 4807 C CA . CYS C 1 194 ? -60.651 5.480 16.409 1.00 58.56 172 CYS C CA 1
ATOM 4808 C C . CYS C 1 194 ? -61.185 6.188 17.661 1.00 69.84 172 CYS C C 1
ATOM 4809 O O . CYS C 1 194 ? -62.366 6.048 18.020 1.00 61.65 172 CYS C O 1
ATOM 4812 N N . ARG C 1 195 ? -60.294 6.914 18.335 1.00 78.24 173 ARG C N 1
ATOM 4813 C CA . ARG C 1 195 ? -60.642 7.694 19.529 1.00 81.07 173 ARG C CA 1
ATOM 4814 C C . ARG C 1 195 ? -61.609 8.820 19.151 1.00 78.58 173 ARG C C 1
ATOM 4815 O O . ARG C 1 195 ? -62.567 9.103 19.876 1.00 85.46 173 ARG C O 1
ATOM 4823 N N . LEU C 1 196 ? -61.352 9.442 18.000 1.00 77.33 174 LEU C N 1
ATOM 4824 C CA . LEU C 1 196 ? -62.141 10.575 17.515 1.00 73.27 174 LEU C CA 1
ATOM 4825 C C . LEU C 1 196 ? -63.540 10.160 17.028 1.00 80.16 174 LEU C C 1
ATOM 4826 O O . LEU C 1 196 ? -64.412 11.009 16.872 1.00 93.31 174 LEU C O 1
ATOM 4831 N N . LEU C 1 197 ? -63.753 8.865 16.789 1.00 71.11 175 LEU C N 1
ATOM 4832 C CA . LEU C 1 197 ? -65.079 8.351 16.424 1.00 86.98 175 LEU C CA 1
ATOM 4833 C C . LEU C 1 197 ? -65.680 7.411 17.482 1.00 80.51 175 LEU C C 1
ATOM 4834 O O . LEU C 1 197 ? -66.692 6.759 17.236 1.00 70.68 175 LEU C O 1
ATOM 4839 N N . GLY C 1 198 ? -65.068 7.362 18.662 1.00 84.43 176 GLY C N 1
ATOM 4840 C CA . GLY C 1 198 ? -65.605 6.594 19.786 1.00 85.78 176 GLY C CA 1
ATOM 4841 C C . GLY C 1 198 ? -65.507 5.087 19.631 1.00 73.98 176 GLY C C 1
ATOM 4842 O O . GLY C 1 198 ? -66.287 4.345 20.233 1.00 72.24 176 GLY C O 1
ATOM 4843 N N . LEU C 1 199 ? -64.551 4.629 18.829 1.00 65.73 177 LEU C N 1
ATOM 4844 C CA . LEU C 1 199 ? -64.326 3.199 18.648 1.00 75.34 177 LEU C CA 1
ATOM 4845 C C . LEU C 1 199 ? -63.390 2.738 19.772 1.00 73.11 177 LEU C C 1
ATOM 4846 O O . LEU C 1 199 ? -62.191 2.998 19.744 1.00 70.53 177 LEU C O 1
ATOM 4851 N N . ASP C 1 200 ? -63.942 2.081 20.783 1.00 70.64 178 ASP C N 1
ATOM 4852 C CA . ASP C 1 200 ? -63.149 1.734 21.967 1.00 77.72 178 ASP C CA 1
ATOM 4853 C C . ASP C 1 200 ? -62.318 0.470 21.722 1.00 76.33 178 ASP C C 1
ATOM 4854 O O . ASP C 1 200 ? -62.873 -0.594 21.429 1.00 69.77 178 ASP C O 1
ATOM 4859 N N . PHE C 1 201 ? -60.993 0.599 21.845 1.00 50.42 179 PHE C N 1
ATOM 4860 C CA . PHE C 1 201 ? -60.059 -0.527 21.643 1.00 60.02 179 PHE C CA 1
ATOM 4861 C C . PHE C 1 201 ? -59.435 -0.934 22.989 1.00 78.24 179 PHE C C 1
ATOM 4862 O O . PHE C 1 201 ? -58.370 -1.569 23.054 1.00 58.38 179 PHE C O 1
ATOM 4870 N N . SER C 1 202 ? -60.146 -0.596 24.064 1.00 85.33 180 SER C N 1
ATOM 4871 C CA . SER C 1 202 ? -59.651 -0.778 25.427 1.00 82.48 180 SER C CA 1
ATOM 4872 C C . SER C 1 202 ? -59.432 -2.244 25.821 1.00 87.77 180 SER C C 1
ATOM 4873 O O . SER C 1 202 ? -58.699 -2.520 26.775 1.00 83.24 180 SER C O 1
ATOM 4876 N N . HIS C 1 203 ? -60.041 -3.176 25.085 1.00 86.94 181 HIS C N 1
ATOM 4877 C CA . HIS C 1 203 ? -59.771 -4.606 25.282 1.00 86.33 181 HIS C CA 1
ATOM 4878 C C . HIS C 1 203 ? -58.413 -5.047 24.711 1.00 77.71 181 HIS C C 1
ATOM 4879 O O . HIS C 1 203 ? -57.992 -6.187 24.927 1.00 62.95 181 HIS C O 1
ATOM 4886 N N . LEU C 1 204 ? -57.732 -4.151 23.994 1.00 66.20 182 LEU C N 1
ATOM 4887 C CA . LEU C 1 204 ? -56.402 -4.440 23.457 1.00 71.20 182 LEU C CA 1
ATOM 4888 C C . LEU C 1 204 ? -55.328 -3.890 24.400 1.00 66.67 182 LEU C C 1
ATOM 4889 O O . LEU C 1 204 ? -54.884 -2.744 24.286 1.00 47.83 182 LEU C O 1
ATOM 4894 N N . SER C 1 205 ? -54.896 -4.747 25.320 1.00 69.62 183 SER C N 1
ATOM 4895 C CA . SER C 1 205 ? -54.139 -4.319 26.494 1.00 68.40 183 SER C CA 1
ATOM 4896 C C . SER C 1 205 ? -52.748 -3.718 26.230 1.00 66.35 183 SER C C 1
ATOM 4897 O O . SER C 1 205 ? -52.120 -3.192 27.154 1.00 54.40 183 SER C O 1
ATOM 4900 N N . GLN C 1 206 ? -52.257 -3.764 24.995 1.00 61.93 184 GLN C N 1
ATOM 4901 C CA . GLN C 1 206 ? -50.984 -3.114 24.709 1.00 54.23 184 GLN C CA 1
ATOM 4902 C C . GLN C 1 206 ? -51.125 -1.754 23.980 1.00 52.46 184 GLN C C 1
ATOM 4903 O O . GLN C 1 206 ? -50.136 -1.028 23.899 1.00 41.06 184 GLN C O 1
ATOM 4909 N N . LEU C 1 207 ? -52.335 -1.391 23.518 1.00 49.78 185 LEU C N 1
ATOM 4910 C CA . LEU C 1 207 ? -52.541 -0.235 22.597 1.00 51.69 185 LEU C CA 1
ATOM 4911 C C . LEU C 1 207 ? -52.547 1.187 23.180 1.00 50.91 185 LEU C C 1
ATOM 4912 O O . LEU C 1 207 ? -52.114 2.135 22.521 1.00 45.93 185 LEU C O 1
ATOM 4917 N N . SER C 1 208 ? -53.128 1.350 24.361 1.00 46.64 186 SER C N 1
ATOM 4918 C CA . SER C 1 208 ? -53.197 2.663 24.999 1.00 50.16 186 SER C CA 1
ATOM 4919 C C . SER C 1 208 ? -51.783 3.055 25.365 1.00 41.29 186 SER C C 1
ATOM 4920 O O . SER C 1 208 ? -51.364 4.179 25.111 1.00 43.10 186 SER C O 1
ATOM 4923 N N . ALA C 1 209 ? -51.049 2.104 25.941 1.00 36.65 187 ALA C N 1
ATOM 4924 C CA . ALA C 1 209 ? -49.632 2.272 26.227 1.00 36.21 187 ALA C CA 1
ATOM 4925 C C . ALA C 1 209 ? -48.862 2.597 24.958 1.00 39.40 187 ALA C C 1
ATOM 4926 O O . ALA C 1 209 ? -47.955 3.425 24.975 1.00 31.90 187 ALA C O 1
ATOM 4928 N N . PHE C 1 210 ? -49.227 1.927 23.866 1.00 38.69 188 PHE C N 1
ATOM 4929 C CA . PHE C 1 210 ? -48.584 2.146 22.562 1.00 36.22 188 PHE C CA 1
ATOM 4930 C C . PHE C 1 210 ? -48.706 3.608 22.126 1.00 30.65 188 PHE C C 1
ATOM 4931 O O . PHE C 1 210 ? -47.714 4.229 21.749 1.00 35.68 188 PHE C O 1
ATOM 4939 N N . MET C 1 211 ? -49.907 4.166 22.202 1.00 31.34 189 MET C N 1
ATOM 4940 C CA . MET C 1 211 ? -50.109 5.555 21.822 1.00 34.65 189 MET C CA 1
ATOM 4941 C C . MET C 1 211 ? -49.221 6.485 22.642 1.00 32.37 189 MET C C 1
ATOM 4942 O O . MET C 1 211 ? -48.664 7.427 22.120 1.00 29.36 189 MET C O 1
ATOM 4947 N N . GLN C 1 212 ? -49.055 6.216 23.930 1.00 36.17 190 GLN C N 1
ATOM 4948 C CA . GLN C 1 212 ? -48.223 7.098 24.733 1.00 31.83 190 GLN C CA 1
ATOM 4949 C C . GLN C 1 212 ? -46.744 6.922 24.425 1.00 28.05 190 GLN C C 1
ATOM 4950 O O . GLN C 1 212 ? -45.972 7.886 24.543 1.00 33.40 190 GLN C O 1
ATOM 4956 N N . ARG C 1 213 ? -46.338 5.725 24.001 1.00 28.99 191 ARG C N 1
ATOM 4957 C CA . ARG C 1 213 ? -44.954 5.513 23.573 1.00 31.13 191 ARG C CA 1
ATOM 4958 C C . ARG C 1 213 ? -44.689 6.339 22.324 1.00 32.56 191 ARG C C 1
ATOM 4959 O O . ARG C 1 213 ? -43.640 6.992 22.194 1.00 32.42 191 ARG C O 1
ATOM 4967 N N . VAL C 1 214 ? -45.640 6.323 21.405 1.00 30.79 192 VAL C N 1
ATOM 4968 C CA . VAL C 1 214 ? -45.453 7.070 20.160 1.00 29.90 192 VAL C CA 1
ATOM 4969 C C . VAL C 1 214 ? -45.434 8.576 20.468 1.00 31.63 192 VAL C C 1
ATOM 4970 O O . VAL C 1 214 ? -44.541 9.290 20.007 1.00 32.62 192 VAL C O 1
ATOM 4974 N N . GLU C 1 215 ? -46.382 9.034 21.286 1.00 30.92 193 GLU C N 1
ATOM 4975 C CA . GLU C 1 215 ? -46.437 10.449 21.696 1.00 34.77 193 GLU C CA 1
ATOM 4976 C C . GLU C 1 215 ? -45.202 10.926 22.467 1.00 35.76 193 GLU C C 1
ATOM 4977 O O . GLU C 1 215 ? -44.963 12.136 22.545 1.00 34.32 193 GLU C O 1
ATOM 4983 N N . ALA C 1 216 ? -44.431 9.997 23.035 1.00 35.62 194 ALA C N 1
ATOM 4984 C CA . ALA C 1 216 ? -43.229 10.347 23.809 1.00 36.02 194 ALA C CA 1
ATOM 4985 C C . ALA C 1 216 ? -42.031 10.657 22.921 1.00 41.15 194 ALA C C 1
ATOM 4986 O O . ALA C 1 216 ? -41.061 11.256 23.379 1.00 38.87 194 ALA C O 1
ATOM 4988 N N . ASP C 1 217 ? -42.098 10.242 21.654 1.00 38.57 195 ASP C N 1
ATOM 4989 C CA . ASP C 1 217 ? -41.074 10.580 20.671 1.00 37.52 195 ASP C CA 1
ATOM 4990 C C . ASP C 1 217 ? -41.121 12.077 20.340 1.00 36.59 195 ASP C C 1
ATOM 4991 O O . ASP C 1 217 ? -42.202 12.650 20.140 1.00 36.01 195 ASP C O 1
ATOM 4996 N N . GLN C 1 218 ? -39.945 12.705 20.296 1.00 36.75 196 GLN C N 1
ATOM 4997 C CA . GLN C 1 218 ? -39.831 14.145 20.035 1.00 46.63 196 GLN C CA 1
ATOM 4998 C C . GLN C 1 218 ? -40.302 14.521 18.627 1.00 43.86 196 GLN C C 1
ATOM 4999 O O . GLN C 1 218 ? -41.016 15.524 18.445 1.00 43.07 196 GLN C O 1
ATOM 5005 N N . GLY C 1 219 ? -39.905 13.716 17.641 1.00 44.49 197 GLY C N 1
ATOM 5006 C CA . GLY C 1 219 ? -40.354 13.903 16.249 1.00 38.39 197 GLY C CA 1
ATOM 5007 C C . GLY C 1 219 ? -41.863 13.969 16.207 1.00 38.96 197 GLY C C 1
ATOM 5008 O O . GLY C 1 219 ? -42.453 14.920 15.691 1.00 39.16 197 GLY C O 1
ATOM 5009 N N . VAL C 1 220 ? -42.491 12.960 16.807 1.00 36.14 198 VAL C N 1
ATOM 5010 C CA . VAL C 1 220 ? -43.933 12.870 16.843 1.00 30.44 198 VAL C CA 1
ATOM 5011 C C . VAL C 1 220 ? -44.509 14.079 17.547 1.00 35.12 198 VAL C C 1
ATOM 5012 O O . VAL C 1 220 ? -45.485 14.659 17.090 1.00 35.18 198 VAL C O 1
ATOM 5016 N N . ASP C 1 221 ? -43.904 14.455 18.673 1.00 42.57 199 ASP C N 1
ATOM 5017 C CA . ASP C 1 221 ? -44.413 15.578 19.447 1.00 38.55 199 ASP C CA 1
ATOM 5018 C C . ASP C 1 221 ? -44.311 16.904 18.675 1.00 35.37 199 ASP C C 1
ATOM 5019 O O . ASP C 1 221 ? -45.230 17.729 18.727 1.00 41.97 199 ASP C O 1
ATOM 5024 N N . ASN C 1 222 ? -43.208 17.100 17.963 1.00 42.04 200 ASN C N 1
ATOM 5025 C CA . ASN C 1 222 ? -43.043 18.277 17.081 1.00 46.11 200 ASN C CA 1
ATOM 5026 C C . ASN C 1 222 ? -44.086 18.354 15.979 1.00 50.41 200 ASN C C 1
ATOM 5027 O O . ASN C 1 222 ? -44.584 19.440 15.645 1.00 45.93 200 ASN C O 1
ATOM 5032 N N . VAL C 1 223 ? -44.396 17.204 15.387 1.00 42.64 201 VAL C N 1
ATOM 5033 C CA . VAL C 1 223 ? -45.400 17.157 14.344 1.00 41.35 201 VAL C CA 1
ATOM 5034 C C . VAL C 1 223 ? -46.802 17.384 14.905 1.00 44.07 201 VAL C C 1
ATOM 5035 O O . VAL C 1 223 ? -47.597 18.119 14.320 1.00 42.85 201 VAL C O 1
ATOM 5039 N N . ARG C 1 224 ? -47.111 16.771 16.045 1.00 42.52 202 ARG C N 1
ATOM 5040 C CA . ARG C 1 224 ? -48.437 16.944 16.634 1.00 45.26 202 ARG C CA 1
ATOM 5041 C C . ARG C 1 224 ? -48.721 18.423 16.942 1.00 47.94 202 ARG C C 1
ATOM 5042 O O . ARG C 1 224 ? -49.856 18.895 16.774 1.00 46.39 202 ARG C O 1
ATOM 5050 N N . GLU C 1 225 ? -47.686 19.149 17.360 1.00 42.25 203 GLU C N 1
ATOM 5051 C CA . GLU C 1 225 ? -47.826 20.564 17.702 1.00 50.83 203 GLU C CA 1
ATOM 5052 C C . GLU C 1 225 ? -48.183 21.366 16.442 1.00 53.87 203 GLU C C 1
ATOM 5053 O O . GLU C 1 225 ? -49.224 22.023 16.390 1.00 51.46 203 GLU C O 1
ATOM 5059 N N . GLN C 1 226 ? -47.324 21.271 15.430 1.00 57.27 204 GLN C N 1
ATOM 5060 C CA . GLN C 1 226 ? -47.534 21.920 14.129 1.00 56.44 204 GLN C CA 1
ATOM 5061 C C . GLN C 1 226 ? -48.933 21.701 13.552 1.00 58.70 204 GLN C C 1
ATOM 5062 O O . GLN C 1 226 ? -49.592 22.644 13.112 1.00 69.27 204 GLN C O 1
ATOM 5068 N N . GLU C 1 227 ? -49.376 20.451 13.543 1.00 48.12 205 GLU C N 1
ATOM 5069 C CA . GLU C 1 227 ? -50.667 20.101 12.963 1.00 49.52 205 GLU C CA 1
ATOM 5070 C C . GLU C 1 227 ? -51.871 20.416 13.868 1.00 57.70 205 GLU C C 1
ATOM 5071 O O . GLU C 1 227 ? -53.021 20.235 13.446 1.00 62.54 205 GLU C O 1
ATOM 5077 N N . GLY C 1 228 ? -51.625 20.884 15.095 1.00 50.77 206 GLY C N 1
ATOM 5078 C CA . GLY C 1 228 ? -52.709 21.279 15.985 1.00 56.08 206 GLY C CA 1
ATOM 5079 C C . GLY C 1 228 ? -53.471 20.091 16.551 1.00 60.86 206 GLY C C 1
ATOM 5080 O O . GLY C 1 228 ? -54.685 20.163 16.771 1.00 60.34 206 GLY C O 1
ATOM 5081 N N . LEU C 1 229 ? -52.756 18.995 16.786 1.00 52.43 207 LEU C N 1
ATOM 5082 C CA . LEU C 1 229 ? -53.361 17.769 17.289 1.00 57.23 207 LEU C CA 1
ATOM 5083 C C . LEU C 1 229 ? -53.318 17.706 18.809 1.00 69.19 207 LEU C C 1
ATOM 5084 O O . LEU C 1 229 ? -53.805 16.744 19.405 1.00 76.04 207 LEU C O 1
ATOM 5089 N N . LYS C 1 230 ? -52.733 18.730 19.427 1.00 66.29 208 LYS C N 1
ATOM 5090 C CA . LYS C 1 230 ? -52.762 18.885 20.880 1.00 73.43 208 LYS C CA 1
ATOM 5091 C C . LYS C 1 230 ? -54.081 19.538 21.303 1.00 88.75 208 LYS C C 1
ATOM 5092 O O . LYS C 1 230 ? -54.736 19.089 22.247 1.00 86.80 208 LYS C O 1
ATOM 5098 N N . GLY C 1 231 ? -54.464 20.599 20.596 1.00 93.29 209 GLY C N 1
ATOM 5099 C CA . GLY C 1 231 ? -55.718 21.298 20.862 1.00 96.71 209 GLY C CA 1
ATOM 5100 C C . GLY C 1 231 ? -55.625 22.176 22.094 1.00 98.56 209 GLY C C 1
ATOM 5101 O O . GLY C 1 231 ? -56.531 22.193 22.929 1.00 112.12 209 GLY C O 1
#

Foldseek 3Di:
DKEWEDAQLDLSLLLLLLQLLCCVQVVDHYHYDHDDLVRLPDPVNCVLPVVSHDTWMDDPPDTDGDPLVSNVVSCVVCVRSPQQQDNDPVLSVQSSVLQCCLRPPQVVLCVCVVPNPPVCPPPVVVSVVSVVSSLVSNLVSVLVVLVVCVPALDSGVGHHSSLSSVLSVVLVCVVSVRDNVVSPRVVVSNVVQCPDPSSVVSCVVSVNDD/DVQFDAKEWEDAQLDLSLLVLLVQLLCCVQVVGHHHYDHDDLVVLVDPVNCVLPVVSHDTWIDGPPDTDGDSLVSNVVSCVVCVRSCQQQDNDPVLSVQSSVLQCCLRPPQVVLCVCVVPNDPVCVPPVVVNVVSVVVSLVSNLVSVLVVLVVVVPALESGVGHHSSLSSVLSVVVVCVVSVRDNVVSPSVVVSNVVQCPDPSSVVSCVVSVPDD/DAKEWEDAQLDQSLLVLLVQLLCCVFVVGDYYYDNDDPDRLPDPVNCVLPVVSHDGWMCDPVDTDGDSLVSNVVSCVVPVPSCQQQDNDPVQSVQSSVLLCCLRPPLVVLCCVVVDPPPDCNVVSCCVSLVVNLVVVLVVLVVCVVALDSGNGHHSSLSSVLSVVVVCVVVVSDNVVSPNVVVSNVVQCVDPSSVVSCVVSVVVD